Protein AF-0000000067489260 (afdb_homodimer)

Secondary structure (DSSP, 8-state):
-HHHHHHHHHHHHHHHHHHHHHHHHHHHHHHHHHHHHHHHHHHHHHHHHHHHHHHHHHHTTS-HHHHHHHHHHHHHHHHHHHHHHHHHHHHIIIIIHHHHHHHHHHHHHHHHHHHHHHHHHHHHHHHHHHHHHHHH-TT-HHHHHHHHHHHHHHHHHHHHHHHHHHHHHHHHHHHHHHHHHHHHHHHHHHHHHHHHHHHHHHHHHHHHHHT--HHHHHHHHHHHHHHHHTS---------------------------------/-HHHHHHHHHHHHHHHHHHHHHHHHHHHHHHHHHHHHHHHHHHHHHHHHHHHHHHHHHHTTS-HHHHHHHHHHHHHHHHHHHHHHHHHHHHIIIIIHHHHHHHHHHHHHHHHHHHHHHHHHHHHHHHHHHHHHHHH-TT-HHHHHHHHHHHHHHHHHHHHHHHHHHHHHHHHHHHHHHHHHHHHHHHHHHHHHHHHHHHHHHHHHHHHHHT--HHHHHHHHHHHHHHHHTS---------------------------------

pLDDT: mean 82.48, std 24.47, range [17.95, 98.94]

Radius of gyration: 49.36 Å; Cα contacts (8 Å, |Δi|>4): 410; chains: 2; bounding box: 46×144×212 Å

Organism: Equus caballus (NCBI:txid9796)

Foldseek 3Di:
DVVVVVVVLVVVLVVLVVVLVVLCVPLVVQLVVLLVVLVVLVVVLVVLLVVLVVLQVVLVVAFPLSSQLSNLLSVLSNVLSVLSVVLSVLSCVQANVLSVVSVVVSVVLVVLSVQLVVLVVQLVVLVVVLVVCCPPPVPCPVSNVVSVVSNVVSVVVNVVSSVVSVVVSVVVVVVVVVSVVRNVVSNVVSVVVSVVSVVVSVVSSVVSNVSRDPVVRVVVVVVVVVVVVPPPPPPPPPPPPPPPVPVPPDDDPDDPDDDDDDDD/DVVVVVVVLVVLLVVLVVVLVVLCVPLVVQLVVLLVVLVVLVVVLVVLLVVLVVLQVVLVVAFPLSSQLSNLLSVLSNVLSVLSVVLSVLSCVQANVLSVCSVVVSVVLVVLSVVLVVLVVQLVVLVVVLVVCCPPPVPCVVSNVVSVVSNVVSVVVNVVSSVVNVVVSVVVVVVVVVSVVRNVVSNVVSVVVSVVSVVVSVVSSVVSNVSRDPVVRVVVVVVVVVVVVPPPPPPPPPPPPPPPDPPPPDPPPPDPPDDDDDDD

Structure (mmCIF, N/CA/C/O backbone):
data_AF-0000000067489260-model_v1
#
loop_
_entity.id
_entity.type
_entity.pdbx_description
1 polymer 'CBY1 interacting BAR domain containing 1'
#
loop_
_atom_site.group_PDB
_atom_site.id
_atom_site.type_symbol
_atom_site.label_atom_id
_atom_site.label_alt_id
_atom_site.label_comp_id
_atom_site.label_asym_id
_atom_site.label_entity_id
_atom_site.label_seq_id
_atom_site.pdbx_PDB_ins_code
_atom_site.Cartn_x
_atom_site.Cartn_y
_atom_site.Cartn_z
_atom_site.occupancy
_atom_site.B_iso_or_equiv
_atom_site.auth_seq_id
_atom_site.auth_comp_id
_atom_site.auth_asym_id
_atom_site.auth_atom_id
_atom_site.pdbx_PDB_model_num
ATOM 1 N N . MET A 1 1 ? 4.75 50.812 35.312 1 53.34 1 MET A N 1
ATOM 2 C CA . MET A 1 1 ? 3.672 50.625 34.344 1 53.34 1 MET A CA 1
ATOM 3 C C . MET A 1 1 ? 4.234 50.281 32.969 1 53.34 1 MET A C 1
ATOM 5 O O . MET A 1 1 ? 3.809 49.281 32.375 1 53.34 1 MET A O 1
ATOM 9 N N . LEU A 1 2 ? 5.289 50.938 32.594 1 59.91 2 LEU A N 1
ATOM 10 C CA . LEU A 1 2 ? 5.887 50.719 31.281 1 59.91 2 LEU A CA 1
ATOM 11 C C . LEU A 1 2 ? 6.586 49.375 31.219 1 59.91 2 LEU A C 1
ATOM 13 O O . LEU A 1 2 ? 6.488 48.688 30.203 1 59.91 2 LEU A O 1
ATOM 17 N N . ARG A 1 3 ? 7.273 48.969 32.281 1 60.69 3 ARG A N 1
ATOM 18 C CA . ARG A 1 3 ? 7.996 47.719 32.312 1 60.69 3 ARG A CA 1
ATOM 19 C C . ARG A 1 3 ? 7.039 46.531 32.156 1 60.69 3 ARG A C 1
ATOM 21 O O . ARG A 1 3 ? 7.336 45.562 31.469 1 60.69 3 ARG A O 1
ATOM 28 N N . ARG A 1 4 ? 5.961 46.656 32.781 1 63.03 4 ARG A N 1
ATOM 29 C CA . ARG A 1 4 ? 4.965 45.562 32.75 1 63.03 4 ARG A CA 1
ATOM 30 C C . ARG A 1 4 ? 4.375 45.438 31.344 1 63.03 4 ARG A C 1
ATOM 32 O O . ARG A 1 4 ? 4.137 44.312 30.891 1 63.03 4 ARG A O 1
ATOM 39 N N . VAL A 1 5 ? 4.105 46.469 30.719 1 62.84 5 VAL A N 1
ATOM 40 C CA . VAL A 1 5 ? 3.566 46.469 29.359 1 62.84 5 VAL A CA 1
ATOM 41 C C . VAL A 1 5 ? 4.566 45.812 28.422 1 62.84 5 VAL A C 1
ATOM 43 O O . VAL A 1 5 ? 4.184 45 27.562 1 62.84 5 VAL A O 1
ATOM 46 N N . LEU A 1 6 ? 5.812 46.062 28.781 1 64.81 6 LEU A N 1
ATOM 47 C CA . LEU A 1 6 ? 6.867 45.531 27.922 1 64.81 6 LEU A CA 1
ATOM 48 C C . LEU A 1 6 ? 7.012 44.031 28.109 1 64.81 6 LEU A C 1
ATOM 50 O O . LEU A 1 6 ? 7.227 43.281 27.141 1 64.81 6 LEU A O 1
ATOM 54 N N . GLU A 1 7 ? 6.867 43.562 29.281 1 67.81 7 GLU A N 1
ATOM 55 C CA . GLU A 1 7 ? 6.973 42.156 29.609 1 67.81 7 GLU A CA 1
ATOM 56 C C . GLU A 1 7 ? 5.812 41.375 29 1 67.81 7 GLU A C 1
ATOM 58 O O . GLU A 1 7 ? 6 40.25 28.516 1 67.81 7 GLU A O 1
ATOM 63 N N . ASN A 1 8 ? 4.68 42 29.062 1 66.06 8 ASN A N 1
ATOM 64 C CA . ASN A 1 8 ? 3.498 41.344 28.516 1 66.06 8 ASN A CA 1
ATOM 65 C C . ASN A 1 8 ? 3.598 41.219 26.984 1 66.06 8 ASN A C 1
ATOM 67 O O . ASN A 1 8 ? 3.225 40.188 26.422 1 66.06 8 ASN A O 1
ATOM 71 N N . ARG A 1 9 ? 4.164 42.219 26.453 1 69.75 9 ARG A N 1
ATOM 72 C CA . ARG A 1 9 ? 4.324 42.188 25 1 69.75 9 ARG A CA 1
ATOM 73 C C . ARG A 1 9 ? 5.344 41.125 24.578 1 69.75 9 ARG A C 1
ATOM 75 O O . ARG A 1 9 ? 5.168 40.469 23.562 1 69.75 9 ARG A O 1
ATOM 82 N N . ASP A 1 10 ? 6.254 40.969 25.406 1 73.31 10 ASP A N 1
ATOM 83 C CA . ASP A 1 10 ? 7.277 39.969 25.109 1 73.31 10 ASP A CA 1
ATOM 84 C C . ASP A 1 10 ? 6.715 38.562 25.234 1 73.31 10 ASP A C 1
ATOM 86 O O . ASP A 1 10 ? 7.047 37.688 24.438 1 73.31 10 ASP A O 1
ATOM 90 N N . ALA A 1 11 ? 5.863 38.406 26.188 1 74.31 11 ALA A N 1
ATOM 91 C CA . ALA A 1 11 ? 5.246 37.125 26.391 1 74.31 11 ALA A CA 1
ATOM 92 C C . ALA A 1 11 ? 4.332 36.75 25.219 1 74.31 11 ALA A C 1
ATOM 94 O O . ALA A 1 11 ? 4.293 35.594 24.797 1 74.31 11 ALA A O 1
ATOM 95 N N . GLN A 1 12 ? 3.686 37.688 24.688 1 71.94 12 GLN A N 1
ATOM 96 C CA . GLN A 1 12 ? 2.793 37.469 23.547 1 71.94 12 GLN A CA 1
ATOM 97 C C . GLN A 1 12 ? 3.58 37.125 22.297 1 71.94 12 GLN A C 1
ATOM 99 O O . GLN A 1 12 ? 3.18 36.219 21.547 1 71.94 12 GLN A O 1
ATOM 104 N N . THR A 1 13 ? 4.621 37.781 22.156 1 76.19 13 THR A N 1
ATOM 105 C CA . THR A 1 13 ? 5.465 37.5 21 1 76.19 13 THR A CA 1
ATOM 106 C C . THR A 1 13 ? 6.07 36.094 21.094 1 76.19 13 THR A C 1
ATOM 108 O O . THR A 1 13 ? 6.18 35.375 20.094 1 76.19 13 THR A O 1
ATOM 111 N N . ARG A 1 14 ? 6.422 35.75 22.266 1 80.69 14 ARG A N 1
ATOM 112 C CA . ARG A 1 14 ? 6.996 34.406 22.453 1 80.69 14 ARG A CA 1
ATOM 113 C C . ARG A 1 14 ? 5.961 33.312 22.203 1 80.69 14 ARG A C 1
ATOM 115 O O . ARG A 1 14 ? 6.277 32.281 21.609 1 80.69 14 ARG A O 1
ATOM 122 N N . GLN A 1 15 ? 4.77 33.531 22.594 1 76.56 15 GLN A N 1
ATOM 123 C CA . GLN A 1 15 ? 3.695 32.594 22.391 1 76.56 15 GLN A CA 1
ATOM 124 C C . GLN A 1 15 ? 3.426 32.375 20.891 1 76.56 15 GLN A C 1
ATOM 126 O O . GLN A 1 15 ? 3.217 31.25 20.453 1 76.56 15 GLN A O 1
ATOM 131 N N . LEU A 1 16 ? 3.414 33.469 20.219 1 76.5 16 LEU A N 1
ATOM 132 C CA . LEU A 1 16 ? 3.211 33.375 18.766 1 76.5 16 LEU A CA 1
ATOM 133 C C . LEU A 1 16 ? 4.363 32.625 18.109 1 76.5 16 LEU A C 1
ATOM 135 O O . LEU A 1 16 ? 4.145 31.781 17.219 1 76.5 16 LEU A O 1
ATOM 139 N N . GLN A 1 17 ? 5.5 33.031 18.531 1 83.81 17 GLN A N 1
ATOM 140 C CA . GLN A 1 17 ? 6.68 32.406 17.969 1 83.81 17 GLN A CA 1
ATOM 141 C C . GLN A 1 17 ? 6.656 30.891 18.219 1 83.81 17 GLN A C 1
ATOM 143 O O . GLN A 1 17 ? 6.973 30.094 17.328 1 83.81 17 GLN A O 1
ATOM 148 N N . ASP A 1 18 ? 6.254 30.453 19.344 1 86.31 18 ASP A N 1
ATOM 149 C CA . ASP A 1 18 ? 6.184 29.031 19.703 1 86.31 18 ASP A CA 1
ATOM 150 C C . ASP A 1 18 ? 5.117 28.312 18.875 1 86.31 18 ASP A C 1
ATOM 152 O O . ASP A 1 18 ? 5.332 27.188 18.406 1 86.31 18 ASP A O 1
ATOM 156 N N . ALA A 1 19 ? 3.99 29 18.75 1 84.44 19 ALA A N 1
ATOM 157 C CA . ALA A 1 19 ? 2.9 28.406 17.984 1 84.44 19 ALA A CA 1
ATOM 158 C C . ALA A 1 19 ? 3.307 28.172 16.531 1 84.44 19 ALA A C 1
ATOM 160 O O . ALA A 1 19 ? 3.061 27.094 15.969 1 84.44 19 ALA A O 1
ATOM 161 N N . VAL A 1 20 ? 3.932 29.156 15.938 1 89.5 20 VAL A N 1
ATOM 162 C CA . VAL A 1 20 ? 4.348 29.094 14.539 1 89.5 20 VAL A CA 1
ATOM 163 C C . VAL A 1 20 ? 5.43 28.031 14.367 1 89.5 20 VAL A C 1
ATOM 165 O O . VAL A 1 20 ? 5.41 27.266 13.406 1 89.5 20 VAL A O 1
ATOM 168 N N . THR A 1 21 ? 6.34 27.969 15.266 1 92.69 21 THR A N 1
ATOM 169 C CA . THR A 1 21 ? 7.422 27 15.219 1 92.69 21 THR A CA 1
ATOM 170 C C . THR A 1 21 ? 6.879 25.578 15.375 1 92.69 21 THR A C 1
ATOM 172 O O . THR A 1 21 ? 7.336 24.656 14.695 1 92.69 21 THR A O 1
ATOM 175 N N . ASN A 1 22 ? 5.934 25.453 16.25 1 94.19 22 ASN A N 1
ATOM 176 C CA . ASN A 1 22 ? 5.297 24.156 16.469 1 94.19 22 ASN A CA 1
ATOM 177 C C . ASN A 1 22 ? 4.609 23.656 15.203 1 94.19 22 ASN A C 1
ATOM 179 O O . ASN A 1 22 ? 4.758 22.5 14.836 1 94.19 22 ASN A O 1
ATOM 183 N N . VAL A 1 23 ? 3.875 24.516 14.57 1 94.69 23 VAL A N 1
ATOM 184 C CA . VAL A 1 23 ? 3.168 24.141 13.352 1 94.69 23 VAL A CA 1
ATOM 185 C C . VAL A 1 23 ? 4.172 23.828 12.242 1 94.69 23 VAL A C 1
ATOM 187 O O . VAL A 1 23 ? 4.012 22.859 11.508 1 94.69 23 VAL A O 1
ATOM 190 N N . GLU A 1 24 ? 5.195 24.625 12.148 1 94.94 24 GLU A N 1
ATOM 191 C CA . GLU A 1 24 ? 6.227 24.406 11.141 1 94.94 24 GLU A CA 1
ATOM 192 C C . GLU A 1 24 ? 6.863 23.031 11.297 1 94.94 24 GLU A C 1
ATOM 194 O O . GLU A 1 24 ? 7.02 22.297 10.32 1 94.94 24 GLU A O 1
ATOM 199 N N . LYS A 1 25 ? 7.156 22.672 12.445 1 97.31 25 LYS A N 1
ATOM 200 C CA . LYS A 1 25 ? 7.824 21.406 12.727 1 97.31 25 LYS A CA 1
ATOM 201 C C . LYS A 1 25 ? 6.906 20.234 12.422 1 97.31 25 LYS A C 1
ATOM 203 O O . LYS A 1 25 ? 7.238 19.375 11.602 1 97.31 25 LYS A O 1
ATOM 208 N N . HIS A 1 26 ? 5.789 20.234 13.039 1 97.94 26 HIS A N 1
ATOM 209 C CA . HIS A 1 26 ? 4.949 19.031 12.992 1 97.94 26 HIS A CA 1
ATOM 210 C C . HIS A 1 26 ? 4.223 18.922 11.656 1 97.94 26 HIS A C 1
ATOM 212 O O . HIS A 1 26 ? 4.055 17.828 11.133 1 97.94 26 HIS A O 1
ATOM 218 N N . PHE A 1 27 ? 3.77 20.031 11.078 1 98.12 27 PHE A N 1
ATOM 219 C CA . PHE A 1 27 ? 3.135 19.953 9.773 1 98.12 27 PHE A CA 1
ATOM 220 C C . PHE A 1 27 ? 4.148 19.578 8.695 1 98.12 27 PHE A C 1
ATOM 222 O O . PHE A 1 27 ? 3.809 18.906 7.723 1 98.12 27 PHE A O 1
ATOM 229 N N . GLY A 1 28 ? 5.395 20.109 8.898 1 98.19 28 GLY A N 1
ATOM 230 C CA . GLY A 1 28 ? 6.449 19.656 8.008 1 98.19 28 GLY A CA 1
ATOM 231 C C . GLY A 1 28 ? 6.695 18.156 8.07 1 98.19 28 GLY A C 1
ATOM 232 O O . GLY A 1 28 ? 6.824 17.5 7.031 1 98.19 28 GLY A O 1
ATOM 233 N N . GLU A 1 29 ? 6.781 17.625 9.258 1 98.5 29 GLU A N 1
ATOM 234 C CA . GLU A 1 29 ? 6.992 16.203 9.438 1 98.5 29 GLU A CA 1
ATOM 235 C C . GLU A 1 29 ? 5.809 15.391 8.906 1 98.5 29 GLU A C 1
ATOM 237 O O . GLU A 1 29 ? 5.992 14.375 8.242 1 98.5 29 GLU A O 1
ATOM 242 N N . LEU A 1 30 ? 4.602 15.852 9.195 1 98.69 30 LEU A N 1
ATOM 243 C CA . LEU A 1 30 ? 3.406 15.18 8.695 1 98.69 30 LEU A CA 1
ATOM 244 C C . LEU A 1 30 ? 3.387 15.172 7.168 1 98.69 30 LEU A C 1
ATOM 246 O O . LEU A 1 30 ? 3.055 14.148 6.555 1 98.69 30 LEU A O 1
ATOM 250 N N . CYS A 1 31 ? 3.709 16.312 6.629 1 98.69 31 CYS A N 1
ATOM 251 C CA . CYS A 1 31 ? 3.756 16.406 5.176 1 98.69 31 CYS A CA 1
ATOM 252 C C . CYS A 1 31 ? 4.719 15.375 4.59 1 98.69 31 CYS A C 1
ATOM 254 O O . CYS A 1 31 ? 4.379 14.664 3.643 1 98.69 31 CYS A O 1
ATOM 256 N N . GLN A 1 32 ? 5.918 15.242 5.188 1 98.75 32 GLN A N 1
ATOM 257 C CA . GLN A 1 32 ? 6.934 14.312 4.703 1 98.75 32 GLN A CA 1
ATOM 258 C C . GLN A 1 32 ? 6.461 12.867 4.832 1 98.75 32 GLN A C 1
ATOM 260 O O . GLN A 1 32 ? 6.645 12.062 3.916 1 98.75 32 GLN A O 1
ATOM 265 N N . ILE A 1 33 ? 5.883 12.492 5.871 1 98.88 33 ILE A N 1
ATOM 266 C CA . ILE A 1 33 ? 5.465 11.117 6.109 1 98.88 33 ILE A CA 1
ATOM 267 C C . ILE A 1 33 ? 4.27 10.781 5.219 1 98.88 33 ILE A C 1
ATOM 269 O O . ILE A 1 33 ? 4.211 9.695 4.637 1 98.88 33 ILE A O 1
ATOM 273 N N . PHE A 1 34 ? 3.283 11.695 5.125 1 98.88 34 PHE A N 1
ATOM 274 C CA . PHE A 1 34 ? 2.164 11.461 4.219 1 98.88 34 PHE A CA 1
ATOM 275 C C . PHE A 1 34 ? 2.658 11.289 2.785 1 98.88 34 PHE A C 1
ATOM 277 O O . PHE A 1 34 ? 2.148 10.445 2.047 1 98.88 34 PHE A O 1
ATOM 284 N N . ALA A 1 35 ? 3.604 12.117 2.406 1 98.88 35 ALA A N 1
ATOM 285 C CA . ALA A 1 35 ? 4.168 11.969 1.067 1 98.88 35 ALA A CA 1
ATOM 286 C C . ALA A 1 35 ? 4.785 10.586 0.88 1 98.88 35 ALA A C 1
ATOM 288 O O . ALA A 1 35 ? 4.621 9.969 -0.172 1 98.88 35 ALA A O 1
ATOM 289 N N . ALA A 1 36 ? 5.508 10.141 1.849 1 98.88 36 ALA A N 1
ATOM 290 C CA . ALA A 1 36 ? 6.09 8.797 1.797 1 98.88 36 ALA A CA 1
ATOM 291 C C . ALA A 1 36 ? 5.004 7.73 1.742 1 98.88 36 ALA A C 1
ATOM 293 O O . ALA A 1 36 ? 5.125 6.75 1.006 1 98.88 36 ALA A O 1
ATOM 294 N N . TYR A 1 37 ? 3.949 7.879 2.535 1 98.88 37 TYR A N 1
ATOM 295 C CA . TYR A 1 37 ? 2.797 6.988 2.531 1 98.88 37 TYR A CA 1
ATOM 296 C C . TYR A 1 37 ? 2.182 6.898 1.139 1 98.88 37 TYR A C 1
ATOM 298 O O . TYR A 1 37 ? 1.875 5.805 0.658 1 98.88 37 TYR A O 1
ATOM 306 N N . VAL A 1 38 ? 2.045 8.016 0.516 1 98.88 38 VAL A N 1
ATOM 307 C CA . VAL A 1 38 ? 1.465 8.078 -0.822 1 98.88 38 VAL A CA 1
ATOM 308 C C . VAL A 1 38 ? 2.4 7.406 -1.825 1 98.88 38 VAL A C 1
ATOM 310 O O . VAL A 1 38 ? 1.948 6.676 -2.711 1 98.88 38 VAL A O 1
ATOM 313 N N . ARG A 1 39 ? 3.664 7.594 -1.712 1 98.81 39 ARG A N 1
ATOM 314 C CA . ARG A 1 39 ? 4.637 6.961 -2.598 1 98.81 39 ARG A CA 1
ATOM 315 C C . ARG A 1 39 ? 4.594 5.441 -2.463 1 98.81 39 ARG A C 1
ATOM 317 O O . ARG A 1 39 ? 4.684 4.723 -3.459 1 98.81 39 ARG A O 1
ATOM 324 N N . LYS A 1 40 ? 4.551 4.965 -1.224 1 98.88 40 LYS A N 1
ATOM 325 C CA . LYS A 1 40 ? 4.457 3.52 -1.019 1 98.88 40 LYS A CA 1
ATOM 326 C C . LYS A 1 40 ? 3.182 2.959 -1.641 1 98.88 40 LYS A C 1
ATOM 328 O O . LYS A 1 40 ? 3.182 1.848 -2.172 1 98.88 40 LYS A O 1
ATOM 333 N N . THR A 1 41 ? 2.068 3.684 -1.546 1 98.88 41 THR A N 1
ATOM 334 C CA . THR A 1 41 ? 0.817 3.275 -2.174 1 98.88 41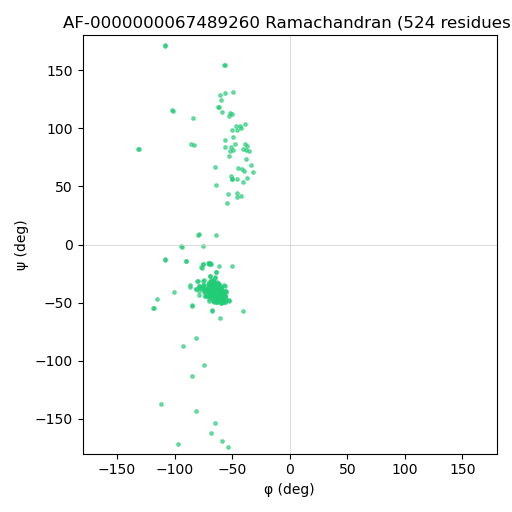 THR A CA 1
ATOM 335 C C . THR A 1 41 ? 0.977 3.184 -3.689 1 98.88 41 THR A C 1
ATOM 337 O O . THR A 1 41 ? 0.482 2.244 -4.316 1 98.88 41 THR A O 1
ATOM 340 N N . ALA A 1 42 ? 1.67 4.133 -4.25 1 98.88 42 ALA A N 1
ATOM 341 C CA . ALA A 1 42 ? 1.929 4.125 -5.688 1 98.88 42 ALA A CA 1
ATOM 342 C C . ALA A 1 42 ? 2.797 2.934 -6.078 1 98.88 42 ALA A C 1
ATOM 344 O O . ALA A 1 42 ? 2.57 2.307 -7.117 1 98.88 42 ALA A O 1
ATOM 345 N N . ARG A 1 43 ? 3.768 2.645 -5.285 1 98.81 43 ARG A N 1
ATOM 346 C CA . ARG A 1 43 ? 4.645 1.514 -5.57 1 98.81 43 ARG A CA 1
ATOM 347 C C . ARG A 1 43 ? 3.891 0.193 -5.461 1 98.81 43 ARG A C 1
ATOM 349 O O . ARG A 1 43 ? 4.176 -0.754 -6.195 1 98.81 43 ARG A O 1
ATOM 356 N N . LEU A 1 44 ? 3.002 0.119 -4.5 1 98.81 44 LEU A N 1
ATOM 357 C CA . LEU A 1 44 ? 2.131 -1.047 -4.391 1 98.81 44 LEU A CA 1
ATOM 358 C C . LEU A 1 44 ? 1.304 -1.229 -5.66 1 98.81 44 LEU A C 1
ATOM 360 O O . LEU A 1 44 ? 1.178 -2.344 -6.168 1 98.81 44 LEU A O 1
ATOM 364 N N . ARG A 1 45 ? 0.77 -0.135 -6.172 1 98.81 45 ARG A N 1
ATOM 365 C CA . ARG A 1 45 ? 0.04 -0.149 -7.434 1 98.81 45 ARG A CA 1
ATOM 366 C C . ARG A 1 45 ? 0.919 -0.666 -8.57 1 98.81 45 ARG A C 1
ATOM 368 O O . ARG A 1 45 ? 0.479 -1.481 -9.383 1 98.81 45 ARG A O 1
ATOM 375 N N . ASP A 1 46 ? 2.17 -0.263 -8.641 1 98.81 46 ASP A N 1
ATOM 376 C CA . ASP A 1 46 ? 3.1 -0.69 -9.688 1 98.81 46 ASP A CA 1
ATOM 377 C C . ASP A 1 46 ? 3.311 -2.201 -9.648 1 98.81 46 ASP A C 1
ATOM 379 O O . ASP A 1 46 ? 3.355 -2.855 -10.695 1 98.81 46 ASP A O 1
ATOM 383 N N . LYS A 1 47 ? 3.494 -2.756 -8.461 1 98.88 47 LYS A N 1
ATOM 384 C CA . LYS A 1 47 ? 3.67 -4.199 -8.336 1 98.88 47 LYS A CA 1
ATOM 385 C C . LYS A 1 47 ? 2.41 -4.945 -8.758 1 98.88 47 LYS A C 1
ATOM 387 O O . LYS A 1 47 ? 2.49 -6.027 -9.344 1 98.88 47 LYS A O 1
ATOM 392 N N . ALA A 1 48 ? 1.228 -4.414 -8.43 1 98.81 48 ALA A N 1
ATOM 393 C CA . ALA A 1 48 ? -0.035 -5.02 -8.844 1 98.81 48 ALA A CA 1
ATOM 394 C C . ALA A 1 48 ? -0.164 -5.023 -10.367 1 98.81 48 ALA A C 1
ATOM 396 O O . ALA A 1 48 ? -0.678 -5.98 -10.945 1 98.81 48 ALA A O 1
ATOM 397 N N . ASP A 1 49 ? 0.319 -4.008 -10.984 1 98.81 49 ASP A N 1
ATOM 398 C CA . ASP A 1 49 ? 0.299 -3.951 -12.445 1 98.81 49 ASP A CA 1
ATOM 399 C C . ASP A 1 49 ? 1.174 -5.047 -13.047 1 98.81 49 ASP A C 1
ATOM 401 O O . ASP A 1 49 ? 0.833 -5.621 -14.086 1 98.81 49 ASP A O 1
ATOM 405 N N . LEU A 1 50 ? 2.303 -5.285 -12.445 1 98.88 50 LEU A N 1
ATOM 406 C CA . LEU A 1 50 ? 3.16 -6.375 -12.906 1 98.88 50 LEU A CA 1
ATOM 407 C C . LEU A 1 50 ? 2.451 -7.715 -12.766 1 98.88 50 LEU A C 1
ATOM 409 O O . LEU A 1 50 ? 2.582 -8.586 -13.633 1 98.88 50 LEU A O 1
ATOM 413 N N . LEU A 1 51 ? 1.699 -7.898 -11.688 1 98.81 51 LEU A N 1
ATOM 414 C CA . LEU A 1 51 ? 0.917 -9.117 -11.5 1 98.81 51 LEU A CA 1
ATOM 415 C C . LEU A 1 51 ? -0.109 -9.281 -12.617 1 98.81 51 LEU A C 1
ATOM 417 O O . LEU A 1 51 ? -0.26 -10.367 -13.172 1 98.81 51 LEU A O 1
ATOM 421 N N . VAL A 1 52 ? -0.779 -8.164 -12.891 1 98.88 52 VAL A N 1
ATOM 422 C CA . VAL A 1 52 ? -1.784 -8.188 -13.945 1 98.88 52 VAL A CA 1
ATOM 423 C C . VAL A 1 52 ? -1.149 -8.664 -15.25 1 98.88 52 VAL A C 1
ATOM 425 O O . VAL A 1 52 ? -1.692 -9.539 -15.93 1 98.88 52 VAL A O 1
ATOM 428 N N . ASN A 1 53 ? -0.027 -8.141 -15.516 1 98.81 53 ASN A N 1
ATOM 429 C CA . ASN A 1 53 ? 0.664 -8.492 -16.75 1 98.81 53 ASN A CA 1
ATOM 430 C C . ASN A 1 53 ? 1.092 -9.961 -16.75 1 98.81 53 ASN A C 1
ATOM 432 O O . ASN A 1 53 ? 0.834 -10.688 -17.703 1 98.81 53 ASN A O 1
ATOM 436 N N . GLU A 1 54 ? 1.711 -10.391 -15.711 1 98.81 54 GLU A N 1
ATOM 437 C CA . GLU A 1 54 ? 2.195 -11.766 -15.641 1 98.81 54 GLU A CA 1
ATOM 438 C C . GLU A 1 54 ? 1.039 -12.766 -15.688 1 98.81 54 GLU A C 1
ATOM 440 O O . GLU A 1 54 ? 1.145 -13.812 -16.328 1 98.81 54 GLU A O 1
ATOM 445 N N . ILE A 1 55 ? -0.069 -12.492 -15.047 1 98.75 55 ILE A N 1
ATOM 446 C CA . ILE A 1 55 ? -1.238 -13.367 -15.055 1 98.75 55 ILE A CA 1
ATOM 447 C C . ILE A 1 55 ? -1.799 -13.469 -16.469 1 98.75 55 ILE A C 1
ATOM 449 O O . ILE A 1 55 ? -2.184 -14.555 -16.922 1 98.75 55 ILE A O 1
ATOM 453 N N . ASN A 1 56 ? -1.809 -12.32 -17.141 1 98.69 56 ASN A N 1
ATOM 454 C CA . ASN A 1 56 ? -2.289 -12.328 -18.531 1 98.69 56 ASN A CA 1
ATOM 455 C C . ASN A 1 56 ? -1.399 -13.188 -19.422 1 98.69 56 ASN A C 1
ATOM 457 O O . ASN A 1 56 ? -1.898 -13.953 -20.25 1 98.69 56 ASN A O 1
ATOM 461 N N . VAL A 1 57 ? -0.092 -13.055 -19.297 1 98.56 57 VAL A N 1
ATOM 462 C CA . VAL A 1 57 ? 0.846 -13.836 -20.094 1 98.56 57 VAL A CA 1
ATOM 463 C C . VAL A 1 57 ? 0.69 -15.32 -19.781 1 98.56 57 VAL A C 1
ATOM 465 O O . VAL A 1 57 ? 0.561 -16.141 -20.688 1 98.56 57 VAL A O 1
ATOM 468 N N . TYR A 1 58 ? 0.625 -15.703 -18.531 1 98.31 58 TYR A N 1
ATOM 469 C CA . TYR A 1 58 ? 0.457 -17.094 -18.109 1 98.31 58 TYR A CA 1
ATOM 470 C C . TYR A 1 58 ? -0.873 -17.656 -18.594 1 98.31 58 TYR A C 1
ATOM 472 O O . TYR A 1 58 ? -0.934 -18.781 -19.094 1 98.31 58 TYR A O 1
ATOM 480 N N . ALA A 1 59 ? -1.93 -16.859 -18.438 1 97.69 59 ALA A N 1
ATOM 481 C CA . ALA A 1 59 ? -3.266 -17.281 -18.844 1 97.69 59 ALA A CA 1
ATOM 482 C C . ALA A 1 59 ? -3.293 -17.672 -20.312 1 97.69 59 ALA A C 1
ATOM 484 O O . ALA A 1 59 ? -3.963 -18.641 -20.703 1 97.69 59 ALA A O 1
ATOM 485 N N . SER A 1 60 ? -2.545 -17.016 -21.156 1 97.25 60 SER A N 1
ATOM 486 C CA . SER A 1 60 ? -2.555 -17.234 -22.594 1 97.25 60 SER A CA 1
ATOM 487 C C . SER A 1 60 ? -1.935 -18.578 -22.953 1 97.25 60 SER A C 1
ATOM 489 O O . SER A 1 60 ? -2.105 -19.062 -24.062 1 97.25 60 SER A O 1
ATOM 491 N N . THR A 1 61 ? -1.194 -19.203 -22.016 1 94.88 61 THR A N 1
ATOM 492 C CA . THR A 1 61 ? -0.556 -20.484 -22.266 1 94.88 61 THR A CA 1
ATOM 493 C C . THR A 1 61 ? -1.439 -21.625 -21.797 1 94.88 61 THR A C 1
ATOM 495 O O . THR A 1 61 ? -1.103 -22.797 -21.984 1 94.88 61 THR A O 1
ATOM 498 N N . GLU A 1 62 ? -2.586 -21.375 -21.219 1 94.12 62 GLU A N 1
ATOM 499 C CA . GLU A 1 62 ? -3.387 -22.375 -20.531 1 94.12 62 GLU A CA 1
ATOM 500 C C . GLU A 1 62 ? -4.641 -22.719 -21.328 1 94.12 62 GLU A C 1
ATOM 502 O O . GLU A 1 62 ? -4.852 -22.188 -22.422 1 94.12 62 GLU A O 1
ATOM 507 N N . THR A 1 63 ? -5.371 -23.781 -20.875 1 90.38 63 THR A N 1
ATOM 508 C CA . THR A 1 63 ? -6.613 -24.219 -21.5 1 90.38 63 THR A CA 1
ATOM 509 C C . THR A 1 63 ? -7.629 -23.078 -21.547 1 90.38 63 THR A C 1
ATOM 511 O O . THR A 1 63 ? -7.547 -22.141 -20.75 1 90.38 63 THR A O 1
ATOM 514 N N . PRO A 1 64 ? -8.586 -23.031 -22.438 1 91.44 64 PRO A N 1
ATOM 515 C CA . PRO A 1 64 ? -9.523 -21.922 -22.641 1 91.44 64 PRO A CA 1
ATOM 516 C C . PRO A 1 64 ? -10.281 -21.547 -21.359 1 91.44 64 PRO A C 1
ATOM 518 O O . PRO A 1 64 ? -10.484 -20.359 -21.078 1 91.44 64 PRO A O 1
ATOM 521 N N . ASN A 1 65 ? -10.672 -22.547 -20.641 1 91 65 ASN A N 1
ATOM 522 C CA . ASN A 1 65 ? -11.438 -22.25 -19.438 1 91 65 ASN A CA 1
ATOM 523 C C . ASN A 1 65 ? -10.562 -21.594 -18.359 1 91 65 ASN A C 1
ATOM 525 O O . ASN A 1 65 ? -10.969 -20.609 -17.734 1 91 65 ASN A O 1
ATOM 529 N N . LEU A 1 66 ? -9.398 -22.156 -18.109 1 94.12 66 LEU A N 1
ATOM 530 C CA . LEU A 1 66 ? -8.461 -21.578 -17.156 1 94.12 66 LEU A CA 1
ATOM 531 C C . LEU A 1 66 ? -8.008 -20.203 -17.609 1 94.12 66 LEU A C 1
ATOM 533 O O . LEU A 1 66 ? -7.926 -19.266 -16.797 1 94.12 66 LEU A O 1
ATOM 537 N N . LYS A 1 67 ? -7.797 -20.078 -18.906 1 95.81 67 LYS A N 1
ATOM 538 C CA . LYS A 1 67 ? -7.43 -18.797 -19.5 1 95.81 67 LYS A CA 1
ATOM 539 C C . LYS A 1 67 ? -8.492 -17.734 -19.219 1 95.81 67 LYS A C 1
ATOM 541 O O . LYS A 1 67 ? -8.172 -16.625 -18.797 1 95.81 67 LYS A O 1
ATOM 546 N N . GLN A 1 68 ? -9.734 -18.109 -19.438 1 96 68 GLN A N 1
ATOM 547 C CA . GLN A 1 68 ? -10.82 -17.156 -19.266 1 96 68 GLN A CA 1
ATOM 548 C C . GLN A 1 68 ? -10.938 -16.734 -17.797 1 96 68 GLN A C 1
ATOM 550 O O . GLN A 1 68 ? -11.102 -15.547 -17.5 1 96 68 GLN A O 1
ATOM 555 N N . GLY A 1 69 ? -10.867 -17.672 -16.891 1 96.25 69 GLY A N 1
ATOM 556 C CA . GLY A 1 69 ? -10.93 -17.359 -15.477 1 96.25 69 GLY A CA 1
ATOM 557 C C . GLY A 1 69 ? -9.82 -16.422 -15.031 1 96.25 69 GLY A C 1
ATOM 558 O O . GLY A 1 69 ? -10.07 -15.438 -14.336 1 96.25 69 GLY A O 1
ATOM 559 N N . LEU A 1 70 ? -8.602 -16.688 -15.414 1 97.5 70 LEU A N 1
ATOM 560 C CA . LEU A 1 70 ? -7.438 -15.898 -15.016 1 97.5 70 LEU A CA 1
ATOM 561 C C . LEU A 1 70 ? -7.469 -14.516 -15.664 1 97.5 70 LEU A C 1
ATOM 563 O O . LEU A 1 70 ? -7.137 -13.516 -15.023 1 97.5 70 LEU A O 1
ATOM 567 N N . LYS A 1 71 ? -7.875 -14.453 -16.922 1 98.25 71 LYS A N 1
ATOM 568 C CA . LYS A 1 71 ? -7.949 -13.172 -17.609 1 98.25 71 LYS A CA 1
ATOM 569 C C . LYS A 1 71 ? -9.031 -12.281 -17.016 1 98.25 71 LYS A C 1
ATOM 571 O O . LYS A 1 71 ? -8.852 -11.07 -16.906 1 98.25 71 LYS A O 1
ATOM 576 N N . ASN A 1 72 ? -10.156 -12.883 -16.656 1 98.19 72 ASN A N 1
ATOM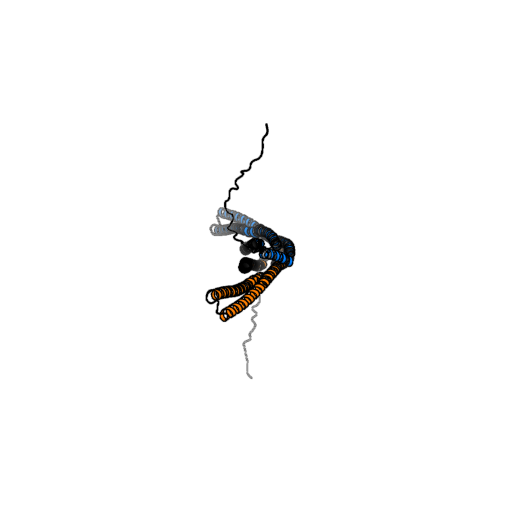 577 C CA . ASN A 1 72 ? -11.203 -12.117 -15.969 1 98.19 72 ASN A CA 1
ATOM 578 C C . ASN A 1 72 ? -10.719 -11.562 -14.641 1 98.19 72 ASN A C 1
ATOM 580 O O . ASN A 1 72 ? -11.016 -10.414 -14.297 1 98.19 72 ASN A O 1
ATOM 584 N N . PHE A 1 73 ? -10.031 -12.359 -13.891 1 98.31 73 PHE A N 1
ATOM 585 C CA . PHE A 1 73 ? -9.438 -11.867 -12.656 1 98.31 73 PHE A CA 1
ATOM 586 C C . PHE A 1 73 ? -8.484 -10.711 -12.93 1 98.31 73 PHE A C 1
ATOM 588 O O . PHE A 1 73 ? -8.523 -9.695 -12.242 1 98.31 73 PHE A O 1
ATOM 595 N N . ALA A 1 74 ? -7.59 -10.914 -13.898 1 98.5 74 ALA A N 1
ATOM 596 C CA . ALA A 1 74 ? -6.609 -9.883 -14.242 1 98.5 74 ALA A CA 1
ATOM 597 C C . ALA A 1 74 ? -7.301 -8.57 -14.617 1 98.5 74 ALA A C 1
ATOM 599 O O . ALA A 1 74 ? -6.844 -7.492 -14.242 1 98.5 74 ALA A O 1
ATOM 600 N N . ASP A 1 75 ? -8.383 -8.648 -15.336 1 98.56 75 ASP A N 1
ATOM 601 C CA . ASP A 1 75 ? -9.141 -7.465 -15.734 1 98.56 75 ASP A CA 1
ATOM 602 C C . ASP A 1 75 ? -9.695 -6.73 -14.516 1 98.56 75 ASP A C 1
ATOM 604 O O . ASP A 1 75 ? -9.617 -5.504 -14.438 1 98.56 75 ASP A O 1
ATOM 608 N N . GLU A 1 76 ? -10.305 -7.48 -13.648 1 98.75 76 GLU A N 1
ATOM 609 C CA . GLU A 1 76 ? -10.805 -6.875 -12.414 1 98.75 76 GLU A CA 1
ATOM 610 C C . GLU A 1 76 ? -9.664 -6.258 -11.602 1 98.75 76 GLU A C 1
ATOM 612 O O . GLU A 1 76 ? -9.797 -5.148 -11.086 1 98.75 76 GLU A O 1
ATOM 617 N N . PHE A 1 77 ? -8.609 -6.957 -11.531 1 98.62 77 PHE A N 1
ATOM 618 C CA . PHE A 1 77 ? -7.48 -6.492 -10.742 1 98.62 77 PHE A CA 1
ATOM 619 C C . PHE A 1 77 ? -6.867 -5.238 -11.352 1 98.62 77 PHE A C 1
ATOM 621 O O . PHE A 1 77 ? -6.398 -4.355 -10.633 1 98.62 77 PHE A O 1
ATOM 628 N N . ALA A 1 78 ? -6.844 -5.145 -12.633 1 98.81 78 ALA A N 1
ATOM 629 C CA . ALA A 1 78 ? -6.406 -3.932 -13.32 1 98.81 78 ALA A CA 1
ATOM 630 C C . ALA A 1 78 ? -7.328 -2.758 -13.008 1 98.81 78 ALA A C 1
ATOM 632 O O . ALA A 1 78 ? -6.863 -1.639 -12.781 1 98.81 78 ALA A O 1
ATOM 633 N N . LYS A 1 79 ? -8.609 -2.99 -13.016 1 98.81 79 LYS A N 1
ATOM 634 C CA . LYS A 1 79 ? -9.594 -1.975 -12.641 1 98.81 79 LYS A CA 1
ATOM 635 C C . LYS A 1 79 ? -9.336 -1.444 -11.234 1 98.81 79 LYS A C 1
ATOM 637 O O . LYS A 1 79 ? -9.43 -0.24 -10.992 1 98.81 79 LYS A O 1
ATOM 642 N N . LEU A 1 80 ? -9.055 -2.318 -10.383 1 98.81 80 LEU A N 1
ATOM 643 C CA . LEU A 1 80 ? -8.75 -1.932 -9.008 1 98.81 80 LEU A CA 1
ATOM 644 C C . LEU A 1 80 ? -7.547 -0.995 -8.953 1 98.81 80 LEU A C 1
ATOM 646 O O . LEU A 1 80 ? -7.523 -0.054 -8.156 1 98.81 80 LEU A O 1
ATOM 650 N N . GLN A 1 81 ? -6.543 -1.262 -9.789 1 98.81 81 GLN A N 1
ATOM 651 C CA . GLN A 1 81 ? -5.352 -0.419 -9.781 1 98.81 81 GLN A CA 1
ATOM 652 C C . GLN A 1 81 ? -5.656 0.97 -10.336 1 98.81 81 GLN A C 1
ATOM 654 O O . GLN A 1 81 ? -5.016 1.951 -9.953 1 98.81 81 GLN A O 1
ATOM 659 N N . ASP A 1 82 ? -6.617 1.085 -11.18 1 98.75 82 ASP A N 1
ATOM 660 C CA . ASP A 1 82 ? -7.082 2.402 -11.602 1 98.75 82 ASP A CA 1
ATOM 661 C C . ASP A 1 82 ? -7.641 3.193 -10.422 1 98.75 82 ASP A C 1
ATOM 663 O O . ASP A 1 82 ? -7.379 4.391 -10.289 1 98.75 82 ASP A O 1
ATOM 667 N N . TYR A 1 83 ? -8.43 2.557 -9.664 1 98.81 83 TYR A N 1
ATOM 668 C CA . TYR A 1 83 ? -8.953 3.209 -8.469 1 98.81 83 TYR A CA 1
ATOM 669 C C . TYR A 1 83 ? -7.824 3.58 -7.512 1 98.81 83 TYR A C 1
ATOM 671 O O . TYR A 1 83 ? -7.875 4.621 -6.855 1 98.81 83 TYR A O 1
ATOM 679 N N . ARG A 1 84 ? -6.848 2.688 -7.391 1 98.81 84 ARG A N 1
ATOM 680 C CA . ARG A 1 84 ? -5.711 2.988 -6.531 1 98.81 84 ARG A CA 1
ATOM 681 C C . ARG A 1 84 ? -4.93 4.191 -7.055 1 98.81 84 ARG A C 1
ATOM 683 O O . ARG A 1 84 ? -4.406 4.988 -6.273 1 98.81 84 ARG A O 1
ATOM 690 N N . GLN A 1 85 ? -4.828 4.316 -8.406 1 98.81 85 GLN A N 1
ATOM 691 C CA . GLN A 1 85 ? -4.203 5.5 -8.992 1 98.81 85 GLN A CA 1
ATOM 692 C C . GLN A 1 85 ? -4.961 6.77 -8.617 1 98.81 85 GLN A C 1
ATOM 694 O O . GLN A 1 85 ? -4.355 7.793 -8.305 1 98.81 85 GLN A O 1
ATOM 699 N N . ALA A 1 86 ? -6.246 6.738 -8.68 1 98.88 86 ALA A N 1
ATOM 700 C CA . ALA A 1 86 ? -7.07 7.871 -8.258 1 98.88 86 ALA A CA 1
ATOM 701 C C . ALA A 1 86 ? -6.859 8.188 -6.777 1 98.88 86 ALA A C 1
ATOM 703 O O . ALA A 1 86 ? -6.812 9.352 -6.387 1 98.88 86 ALA A O 1
ATOM 704 N N . GLU A 1 87 ? -6.75 7.133 -5.973 1 98.81 87 GLU A N 1
ATOM 705 C CA . GLU A 1 87 ? -6.445 7.301 -4.555 1 98.81 87 GLU A CA 1
ATOM 706 C C . GLU A 1 87 ? -5.148 8.086 -4.359 1 98.81 87 GLU A C 1
ATOM 708 O O . GLU A 1 87 ? -5.105 9.039 -3.584 1 98.81 87 GLU A O 1
ATOM 713 N N . VAL A 1 88 ? -4.098 7.684 -5.062 1 98.94 88 VAL A N 1
ATOM 714 C CA . VAL A 1 88 ? -2.781 8.305 -4.965 1 98.94 88 VAL A CA 1
ATOM 715 C C . VAL A 1 88 ? -2.879 9.781 -5.355 1 98.94 88 VAL A C 1
ATOM 717 O O . VAL A 1 88 ? -2.375 10.648 -4.641 1 98.94 88 VAL A O 1
ATOM 720 N N . GLU A 1 89 ? -3.555 10.094 -6.367 1 98.94 89 GLU A N 1
ATOM 721 C CA . GLU A 1 89 ? -3.678 11.453 -6.867 1 98.94 89 GLU A CA 1
ATOM 722 C C . GLU A 1 89 ? -4.465 12.328 -5.895 1 98.94 89 GLU A C 1
ATOM 724 O O . GLU A 1 89 ? -4.109 13.484 -5.66 1 98.94 89 GLU A O 1
ATOM 729 N N . ARG A 1 90 ? -5.504 11.805 -5.367 1 98.94 90 ARG A N 1
ATOM 730 C CA . ARG A 1 90 ? -6.328 12.57 -4.434 1 98.94 90 ARG A CA 1
ATOM 731 C C . ARG A 1 90 ? -5.594 12.797 -3.117 1 98.94 90 ARG A C 1
ATOM 733 O O . ARG A 1 90 ? -5.707 13.867 -2.518 1 98.94 90 ARG A O 1
ATOM 740 N N . LEU A 1 91 ? -4.902 11.766 -2.658 1 98.94 91 LEU A N 1
ATOM 741 C CA . LEU A 1 91 ? -4.105 11.938 -1.447 1 98.94 91 LEU A CA 1
ATOM 742 C C . LEU A 1 91 ? -3.064 13.039 -1.631 1 98.94 91 LEU A C 1
ATOM 744 O O . LEU A 1 91 ? -2.85 13.852 -0.73 1 98.94 91 LEU A O 1
ATOM 748 N N . GLU A 1 92 ? -2.441 13.055 -2.787 1 98.88 92 GLU A N 1
ATOM 749 C CA . GLU A 1 92 ? -1.467 14.102 -3.084 1 98.88 92 GLU A CA 1
ATOM 750 C C . GLU A 1 92 ? -2.119 15.484 -3.08 1 98.88 92 GLU A C 1
ATOM 752 O O . GLU A 1 92 ? -1.604 16.422 -2.465 1 98.88 92 GLU A O 1
ATOM 757 N N . ALA A 1 93 ? -3.248 15.633 -3.656 1 98.88 93 ALA A N 1
ATOM 758 C CA . ALA A 1 93 ? -3.9 16.922 -3.881 1 98.88 93 ALA A CA 1
ATOM 759 C C . ALA A 1 93 ? -4.57 17.422 -2.605 1 98.88 93 ALA A C 1
ATOM 761 O O . ALA A 1 93 ? -4.566 18.625 -2.328 1 98.88 93 ALA A O 1
ATOM 762 N N . LYS A 1 94 ? -5.113 16.5 -1.823 1 98.88 94 LYS A N 1
ATOM 763 C CA . LYS A 1 94 ? -6.008 16.938 -0.754 1 98.88 94 LYS A CA 1
ATOM 764 C C . LYS A 1 94 ? -5.352 16.766 0.614 1 98.88 94 LYS A C 1
ATOM 766 O O . LYS A 1 94 ? -5.832 17.312 1.609 1 98.88 94 LYS A O 1
ATOM 771 N N . VAL A 1 95 ? -4.273 16.062 0.652 1 98.88 95 VAL A N 1
ATOM 772 C CA . VAL A 1 95 ? -3.629 15.828 1.941 1 98.88 95 VAL A CA 1
ATOM 773 C C . VAL A 1 95 ? -2.219 16.422 1.928 1 98.88 95 VAL A C 1
ATOM 775 O O . VAL A 1 95 ? -1.913 17.328 2.699 1 98.88 95 VAL A O 1
ATOM 778 N N . VAL A 1 96 ? -1.394 16.047 0.963 1 98.88 96 VAL A N 1
ATOM 779 C CA . VAL A 1 96 ? 0.014 16.422 0.948 1 98.88 96 VAL A CA 1
ATOM 780 C C . VAL A 1 96 ? 0.143 17.906 0.573 1 98.88 96 VAL A C 1
ATOM 782 O O . VAL A 1 96 ? 0.853 18.656 1.24 1 98.88 96 VAL A O 1
ATOM 785 N N . GLU A 1 97 ? -0.567 18.344 -0.394 1 98.81 97 GLU A N 1
ATOM 786 C CA . GLU A 1 97 ? -0.427 19.703 -0.889 1 98.81 97 GLU A CA 1
ATOM 787 C C . GLU A 1 97 ? -0.872 20.719 0.159 1 98.81 97 GLU A C 1
ATOM 789 O O . GLU A 1 97 ? -0.189 21.719 0.393 1 98.81 97 GLU A O 1
ATOM 794 N N . PRO A 1 98 ? -2.016 20.516 0.804 1 98.69 98 PRO A N 1
ATOM 795 C CA . PRO A 1 98 ? -2.402 21.469 1.853 1 98.69 98 PRO A CA 1
ATOM 796 C C . PRO A 1 98 ? -1.382 21.547 2.986 1 98.69 98 PRO A C 1
ATOM 798 O O . PRO A 1 98 ? -1.127 22.625 3.523 1 98.69 98 PRO A O 1
ATOM 801 N N . LEU A 1 99 ? -0.799 20.453 3.34 1 98.56 99 LEU A N 1
ATOM 802 C CA . LEU A 1 99 ? 0.237 20.453 4.367 1 98.56 99 LEU A CA 1
ATOM 803 C C . LEU A 1 99 ? 1.479 21.203 3.881 1 98.56 99 LEU A C 1
ATOM 805 O O . LEU A 1 99 ? 2.096 21.953 4.637 1 98.56 99 LEU A O 1
ATOM 809 N N . LYS A 1 100 ? 1.819 21.016 2.639 1 98.06 100 LYS A N 1
ATOM 810 C CA . LYS A 1 100 ? 2.967 21.688 2.031 1 98.06 100 LYS A CA 1
ATOM 811 C C . LYS A 1 100 ? 2.779 23.203 2.023 1 98.06 100 LYS A C 1
ATOM 813 O O . LYS A 1 100 ? 3.742 23.953 2.195 1 98.06 100 LYS A O 1
ATOM 818 N N . ALA A 1 101 ? 1.582 23.641 1.868 1 97.62 101 ALA A N 1
ATOM 819 C CA . ALA A 1 101 ? 1.26 25.062 1.801 1 97.62 101 ALA A CA 1
ATOM 820 C C . ALA A 1 101 ? 1.589 25.766 3.117 1 97.62 101 ALA A C 1
ATOM 822 O O . ALA A 1 101 ? 1.792 26.969 3.146 1 97.62 101 ALA A O 1
ATOM 823 N N . TYR A 1 102 ? 1.64 25.031 4.211 1 97.06 102 TYR A N 1
ATOM 824 C CA . TYR A 1 102 ? 1.925 25.625 5.512 1 97.06 102 TYR A CA 1
ATOM 825 C C . TYR A 1 102 ? 3.369 26.109 5.586 1 97.06 102 TYR A C 1
ATOM 827 O O . TYR A 1 102 ? 3.711 26.938 6.434 1 97.06 102 TYR A O 1
ATOM 835 N N . GLY A 1 103 ? 4.227 25.609 4.641 1 95.25 103 GLY A N 1
ATOM 836 C CA . GLY A 1 103 ? 5.559 26.188 4.547 1 95.25 103 GLY A CA 1
ATOM 837 C C . GLY A 1 103 ? 5.543 27.672 4.25 1 95.25 103 GLY A C 1
ATOM 838 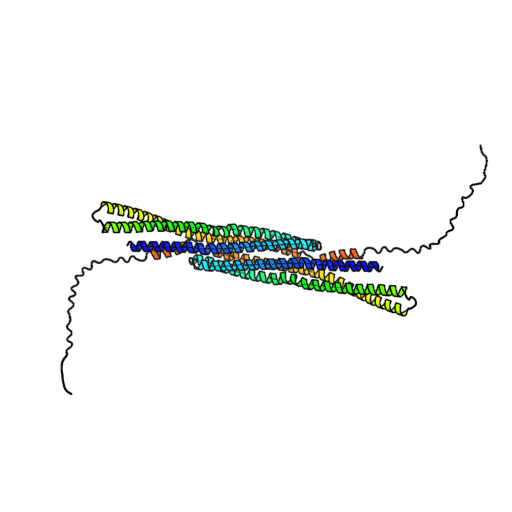O O . GLY A 1 103 ? 6.211 28.453 4.934 1 95.25 103 GLY A O 1
ATOM 839 N N . THR A 1 104 ? 4.746 28.047 3.355 1 96.12 104 THR A N 1
ATOM 840 C CA . THR A 1 104 ? 4.625 29.453 2.973 1 96.12 104 THR A CA 1
ATOM 841 C C . THR A 1 104 ? 3.857 30.234 4.031 1 96.12 104 THR A C 1
ATOM 843 O O . THR A 1 104 ? 4.211 31.375 4.344 1 96.12 104 THR A O 1
ATOM 846 N N . ILE A 1 105 ? 2.809 29.656 4.613 1 94.56 105 ILE A N 1
ATOM 847 C CA . ILE A 1 105 ? 1.975 30.297 5.617 1 94.56 105 ILE A CA 1
ATOM 848 C C . ILE A 1 105 ? 2.818 30.641 6.844 1 94.56 105 ILE A C 1
ATOM 850 O O . ILE A 1 105 ? 2.75 31.766 7.355 1 94.56 105 ILE A O 1
ATOM 854 N N . VAL A 1 106 ? 3.633 29.719 7.258 1 93.62 106 VAL A N 1
ATOM 855 C CA . VAL A 1 106 ? 4.473 29.922 8.438 1 93.62 106 VAL A CA 1
ATOM 856 C C . VAL A 1 106 ? 5.5 31.016 8.164 1 93.62 106 VAL A C 1
ATOM 858 O O . VAL A 1 106 ? 5.785 31.844 9.031 1 93.62 106 VAL A O 1
ATOM 861 N N . LYS A 1 107 ? 6.035 31.062 6.973 1 93.62 107 LYS A N 1
ATOM 862 C CA . LYS A 1 107 ? 6.988 32.094 6.602 1 93.62 107 LYS A CA 1
ATOM 863 C C . LYS A 1 107 ? 6.344 33.5 6.66 1 93.62 107 LYS A C 1
ATOM 865 O O . LYS A 1 107 ? 6.953 34.438 7.152 1 93.62 107 LYS A O 1
ATOM 870 N N . MET A 1 108 ? 5.191 33.625 6.227 1 93.06 108 MET A N 1
ATOM 871 C CA . MET A 1 108 ? 4.465 34.875 6.254 1 93.06 108 MET A CA 1
ATOM 872 C C . MET A 1 108 ? 4.199 35.312 7.688 1 93.06 108 MET A C 1
ATOM 874 O O . MET A 1 108 ? 4.305 36.5 8.008 1 93.06 108 MET A O 1
ATOM 878 N N . LYS A 1 109 ? 3.863 34.344 8.555 1 91.75 109 LYS A N 1
ATOM 879 C CA . LYS A 1 109 ? 3.605 34.688 9.953 1 91.75 109 LYS A CA 1
ATOM 880 C C . LYS A 1 109 ? 4.887 35.094 10.672 1 91.75 109 LYS A C 1
ATOM 882 O O . LYS A 1 109 ? 4.863 35.969 11.539 1 91.75 109 LYS A O 1
ATOM 887 N N . ARG A 1 110 ? 5.977 34.531 10.297 1 90.31 110 ARG A N 1
ATOM 888 C CA . ARG A 1 110 ? 7.266 34.938 10.852 1 90.31 110 ARG A CA 1
ATOM 889 C C . ARG A 1 110 ? 7.625 36.344 10.438 1 90.31 110 ARG A C 1
ATOM 891 O O . ARG A 1 110 ? 8.195 37.125 11.227 1 90.31 110 ARG A O 1
ATOM 898 N N . ASP A 1 111 ? 7.262 36.688 9.234 1 91.81 111 ASP A N 1
ATOM 899 C CA . ASP A 1 111 ? 7.504 38.062 8.766 1 91.81 111 ASP A CA 1
ATOM 900 C C . ASP A 1 111 ? 6.656 39.062 9.547 1 91.81 111 ASP A C 1
ATOM 902 O O . ASP A 1 111 ? 7.125 40.156 9.859 1 91.81 111 ASP A O 1
ATOM 906 N N . ASP A 1 112 ? 5.422 38.688 9.844 1 89.44 112 ASP A N 1
ATOM 907 C CA . ASP A 1 112 ? 4.566 39.531 10.664 1 89.44 112 ASP A CA 1
ATOM 908 C C . ASP A 1 112 ? 5.156 39.719 12.062 1 89.44 112 ASP A C 1
ATOM 910 O O . ASP A 1 112 ? 5.09 40.812 12.625 1 89.44 112 ASP A O 1
ATOM 914 N N . LEU A 1 113 ? 5.66 38.656 12.586 1 88.69 113 LEU A N 1
ATOM 915 C CA . LEU A 1 113 ? 6.301 38.719 13.898 1 88.69 113 LEU A CA 1
ATOM 916 C C . LEU A 1 113 ? 7.5 39.656 13.867 1 88.69 113 LEU A C 1
ATOM 918 O O . LEU A 1 113 ? 7.68 40.469 14.781 1 88.69 113 LEU A O 1
ATOM 922 N N . LYS A 1 114 ? 8.266 39.594 12.812 1 89.88 114 LYS A N 1
ATOM 923 C CA . LYS A 1 114 ? 9.438 40.438 12.664 1 89.88 114 LYS A CA 1
ATOM 924 C C . LYS A 1 114 ? 9.039 41.906 12.562 1 89.88 114 LYS A C 1
ATOM 926 O O . LYS A 1 114 ? 9.703 42.781 13.125 1 89.88 114 LYS A O 1
ATOM 931 N N . ALA A 1 115 ? 8 42.188 11.82 1 90.94 115 ALA A N 1
ATOM 932 C CA . ALA A 1 115 ? 7.516 43.562 11.664 1 90.94 115 ALA A CA 1
ATOM 933 C C . ALA A 1 115 ? 7.074 44.125 13.008 1 90.94 115 ALA A C 1
ATOM 935 O O . ALA A 1 115 ? 7.328 45.312 13.297 1 90.94 115 ALA A O 1
ATOM 936 N N . THR A 1 116 ? 6.406 43.281 13.797 1 89.44 116 THR A N 1
ATOM 937 C CA . THR A 1 116 ? 5.957 43.719 15.117 1 89.44 116 THR A CA 1
ATOM 938 C C . THR A 1 116 ? 7.145 43.969 16.031 1 89.44 116 THR A C 1
ATOM 940 O O . THR A 1 116 ? 7.164 44.969 16.766 1 89.44 116 THR A O 1
ATOM 943 N N . LEU A 1 117 ? 8.148 43.125 15.953 1 88.69 117 LEU A N 1
ATOM 944 C CA . LEU A 1 117 ? 9.344 43.281 16.781 1 88.69 117 LEU A CA 1
ATOM 945 C C . LEU A 1 117 ? 10.102 44.562 16.406 1 88.69 117 LEU A C 1
ATOM 947 O O . LEU A 1 117 ? 10.625 45.25 17.266 1 88.69 117 LEU A O 1
ATOM 951 N N . THR A 1 118 ? 10.109 44.844 15.133 1 93.56 118 THR A N 1
ATOM 952 C CA . THR A 1 118 ? 10.773 46.031 14.648 1 93.56 118 THR A CA 1
ATOM 953 C C . THR A 1 118 ? 10.07 47.281 15.172 1 93.56 118 THR A C 1
ATOM 955 O O . THR A 1 118 ? 10.727 48.25 15.594 1 93.56 118 THR A O 1
ATOM 958 N N . ALA A 1 119 ? 8.758 47.25 15.148 1 92.69 119 ALA A N 1
ATOM 959 C CA . ALA A 1 119 ? 7.984 48.375 15.648 1 92.69 119 ALA A CA 1
ATOM 960 C C . ALA A 1 119 ? 8.188 48.562 17.141 1 92.69 119 ALA A C 1
ATOM 962 O O . ALA A 1 119 ? 8.297 49.688 17.641 1 92.69 119 ALA A O 1
ATOM 963 N N . ARG A 1 120 ? 8.289 47.531 17.891 1 88.56 120 ARG A N 1
ATOM 964 C CA . ARG A 1 120 ? 8.516 47.562 19.328 1 88.56 120 ARG A CA 1
ATOM 965 C C . ARG A 1 120 ? 9.914 48.094 19.641 1 88.56 120 ARG A C 1
ATOM 967 O O . ARG A 1 120 ? 10.094 48.844 20.609 1 88.56 120 ARG A O 1
ATOM 974 N N . ASN A 1 121 ? 10.852 47.688 18.875 1 91.31 121 ASN A N 1
ATOM 975 C CA . ASN A 1 121 ? 12.219 48.156 19.047 1 91.31 121 ASN A CA 1
ATOM 976 C C . ASN A 1 121 ? 12.328 49.656 18.797 1 91.31 121 ASN A C 1
ATOM 978 O O . ASN A 1 121 ? 13.055 50.375 19.484 1 91.31 121 ASN A O 1
ATOM 982 N N . ARG A 1 122 ? 11.617 50.062 17.781 1 94.38 122 ARG A N 1
ATOM 983 C CA . ARG A 1 122 ? 11.586 51.5 17.5 1 94.38 122 ARG A CA 1
ATOM 984 C C . ARG A 1 122 ? 10.992 52.281 18.672 1 94.38 122 ARG A C 1
ATOM 986 O O . ARG A 1 122 ? 11.484 53.344 19.031 1 94.38 122 ARG A O 1
ATOM 993 N N . GLU A 1 123 ? 9.938 51.719 19.234 1 92.62 123 GLU A N 1
ATOM 994 C CA . GLU A 1 123 ? 9.312 52.312 20.406 1 92.62 123 GLU A CA 1
ATOM 995 C C . GLU A 1 123 ? 10.289 52.406 21.562 1 92.62 123 GLU A C 1
ATOM 997 O O . GLU A 1 123 ? 10.391 53.438 22.234 1 92.62 123 GLU A O 1
ATOM 1002 N N . ALA A 1 124 ? 11.047 51.344 21.781 1 89.81 124 ALA A N 1
ATOM 1003 C CA . ALA A 1 124 ? 12.023 51.281 22.859 1 89.81 124 ALA A CA 1
ATOM 1004 C C . ALA A 1 124 ? 13.141 52.312 22.641 1 89.81 124 ALA A C 1
ATOM 1006 O O . ALA A 1 124 ? 13.602 52.938 23.594 1 89.81 124 ALA A O 1
ATOM 1007 N N . LYS A 1 125 ? 13.531 52.5 21.422 1 93.69 125 LYS A N 1
ATOM 1008 C CA . LYS A 1 125 ? 14.578 53.469 21.078 1 93.69 125 LYS A CA 1
ATOM 1009 C C . LYS A 1 125 ? 14.117 54.875 21.312 1 93.69 125 LYS A C 1
ATOM 1011 O O . LYS A 1 125 ? 14.875 55.719 21.828 1 93.69 125 LYS A O 1
ATOM 1016 N N . GLN A 1 126 ? 12.898 55.188 20.953 1 94.38 126 GLN A N 1
ATOM 1017 C CA . GLN A 1 126 ? 12.352 56.531 21.125 1 94.38 126 GLN A CA 1
ATOM 1018 C C . GLN A 1 126 ? 12.148 56.844 22.594 1 94.38 126 GLN A C 1
ATOM 1020 O O . GLN A 1 126 ? 12.297 58 23 1 94.38 126 GLN A O 1
ATOM 1025 N N . LEU A 1 127 ? 11.773 55.781 23.391 1 91.44 127 LEU A N 1
ATOM 1026 C CA . LEU A 1 127 ? 11.641 55.938 24.828 1 91.44 127 LEU A CA 1
ATOM 1027 C C . LEU A 1 127 ? 12.984 56.281 25.469 1 91.44 127 LEU A C 1
ATOM 1029 O O . LEU A 1 127 ? 13.07 57.188 26.297 1 91.44 127 LEU A O 1
ATOM 1033 N N . THR A 1 128 ? 14.047 55.594 25.062 1 92 128 THR A N 1
ATOM 1034 C CA . THR A 1 128 ? 15.391 55.875 25.562 1 92 128 THR A CA 1
ATOM 1035 C C . THR A 1 128 ? 15.852 57.25 25.172 1 92 128 THR A C 1
ATOM 1037 O O . THR A 1 128 ? 16.484 57.969 25.953 1 92 128 THR A O 1
ATOM 1040 N N . GLN A 1 129 ? 15.516 57.719 23.969 1 92.12 129 GLN A N 1
ATOM 1041 C CA . GLN A 1 129 ? 15.883 59.031 23.469 1 92.12 129 GLN A CA 1
ATOM 1042 C C . GLN A 1 129 ? 15.188 60.156 24.266 1 92.12 129 GLN A C 1
ATOM 1044 O O . GLN A 1 129 ? 15.789 61.188 24.547 1 92.12 129 GLN A O 1
ATOM 1049 N N . LEU A 1 130 ? 13.945 59.906 24.625 1 91.62 130 LEU A N 1
ATOM 1050 C CA . LEU A 1 130 ? 13.203 60.875 25.422 1 91.62 130 LEU A CA 1
ATOM 1051 C C . LEU A 1 130 ? 13.812 61.031 26.812 1 91.62 130 LEU A C 1
ATOM 1053 O O . LEU A 1 130 ? 13.953 62.156 27.312 1 91.62 130 LEU A O 1
ATOM 1057 N N . GLU A 1 131 ? 14.242 59.844 27.359 1 89.75 131 GLU A N 1
ATOM 1058 C CA . GLU A 1 131 ? 14.859 59.844 28.688 1 89.75 131 GLU A CA 1
ATOM 1059 C C . GLU A 1 131 ? 16.203 60.562 28.656 1 89.75 131 GLU A C 1
ATOM 1061 O O . GLU A 1 131 ? 16.531 61.312 29.594 1 89.75 131 GLU A O 1
ATOM 1066 N N . ARG A 1 132 ? 16.906 60.406 27.609 1 90.31 132 ARG A N 1
ATOM 1067 C CA . ARG A 1 132 ? 18.203 61.062 27.469 1 90.31 132 ARG A CA 1
ATOM 1068 C C . ARG A 1 132 ? 18.031 62.562 27.312 1 90.31 132 ARG A C 1
ATOM 1070 O O . ARG A 1 132 ? 18.828 63.344 27.859 1 90.31 132 ARG A O 1
ATOM 1077 N N . THR A 1 133 ? 17.031 63.031 26.594 1 89.38 133 THR A N 1
ATOM 1078 C CA . THR A 1 133 ? 16.766 64.438 26.375 1 89.38 133 THR A CA 1
ATOM 1079 C C . THR A 1 133 ? 16.344 65.125 27.672 1 89.38 133 THR A C 1
ATOM 1081 O O . THR A 1 133 ? 16.688 66.25 27.906 1 89.38 133 THR A O 1
ATOM 1084 N N . ARG A 1 134 ? 15.617 64.375 28.484 1 86.88 134 ARG A N 1
ATOM 1085 C CA . ARG A 1 134 ? 15.164 64.875 29.766 1 86.88 134 ARG A CA 1
ATOM 1086 C C . ARG A 1 134 ? 16.344 65.125 30.719 1 86.88 134 ARG A C 1
ATOM 1088 O O . ARG A 1 134 ? 16.344 66.062 31.5 1 86.88 134 ARG A O 1
ATOM 1095 N N . GLN A 1 135 ? 17.391 64.312 30.594 1 88.81 135 GLN A N 1
ATOM 1096 C CA . GLN A 1 135 ? 18.531 64.375 31.484 1 88.81 135 GLN A CA 1
ATOM 1097 C C . GLN A 1 135 ? 19.562 65.375 31.031 1 88.81 135 GLN A C 1
ATOM 1099 O O . GLN A 1 135 ? 20.156 66.062 31.859 1 88.81 135 GLN A O 1
ATOM 1104 N N . ARG A 1 136 ? 19.781 65.562 29.797 1 85.81 136 ARG A N 1
ATOM 1105 C CA . ARG A 1 136 ? 20.859 66.375 29.266 1 85.81 136 ARG A CA 1
ATOM 1106 C C . ARG A 1 136 ? 20.438 67.875 29.203 1 85.81 136 ARG A C 1
ATOM 1108 O O . ARG A 1 136 ? 21.234 68.75 29.547 1 85.81 136 ARG A O 1
ATOM 1115 N N . ASN A 1 137 ? 19.281 68.125 28.562 1 80.19 137 ASN A N 1
ATOM 1116 C CA . ASN A 1 137 ? 18.906 69.5 28.375 1 80.19 137 ASN A CA 1
ATOM 1117 C C . ASN A 1 137 ? 17.453 69.75 28.812 1 80.19 137 ASN A C 1
ATOM 1119 O O . ASN A 1 137 ? 16.578 69.938 27.953 1 80.19 137 ASN A O 1
ATOM 1123 N N . PRO A 1 138 ? 17.281 69.938 30.094 1 76.25 138 PRO A N 1
ATOM 1124 C CA . PRO A 1 138 ? 15.906 70.062 30.594 1 76.25 138 PRO A CA 1
ATOM 1125 C C . PRO A 1 138 ? 15.242 71.375 30.156 1 76.25 138 PRO A C 1
ATOM 1127 O O . PRO A 1 138 ? 14.016 71.438 30.094 1 76.25 138 PRO A O 1
ATOM 1130 N N . SER A 1 139 ? 16.141 72.312 29.719 1 81.19 139 SER A N 1
ATOM 1131 C CA . SER A 1 139 ? 15.57 73.625 29.391 1 81.19 139 SER A CA 1
ATOM 1132 C C . SER A 1 139 ? 15.148 73.688 27.938 1 81.19 139 SER A C 1
ATOM 1134 O O . SER A 1 139 ? 14.398 74.562 27.531 1 81.19 139 SER A O 1
ATOM 1136 N N . ASP A 1 140 ? 15.594 72.75 27.203 1 84.38 140 ASP A N 1
ATOM 1137 C CA . ASP A 1 140 ? 15.25 72.75 25.781 1 84.38 140 ASP A CA 1
ATOM 1138 C C . ASP A 1 140 ? 13.883 72.062 25.547 1 84.38 140 ASP A C 1
ATOM 1140 O O . ASP A 1 140 ? 13.789 70.875 25.203 1 84.38 140 ASP A O 1
ATOM 1144 N N . ARG A 1 141 ? 12.867 72.875 25.672 1 86.38 141 ARG A N 1
ATOM 1145 C CA . ARG A 1 141 ? 11.484 72.438 25.609 1 86.38 141 ARG A CA 1
ATOM 1146 C C . ARG A 1 141 ? 11.133 71.938 24.219 1 86.38 141 ARG A C 1
ATOM 1148 O O . ARG A 1 141 ? 10.32 71 24.047 1 86.38 141 ARG A O 1
ATOM 1155 N N . HIS A 1 142 ? 11.773 72.562 23.266 1 88.75 142 HIS A N 1
ATOM 1156 C CA . HIS A 1 142 ? 11.453 72.188 21.891 1 88.75 142 HIS A CA 1
ATOM 1157 C C . HIS A 1 142 ? 11.906 70.812 21.578 1 88.75 142 HIS A C 1
ATOM 1159 O O . HIS A 1 142 ? 11.141 70 21.016 1 88.75 142 HIS A O 1
ATOM 1165 N N . THR A 1 143 ? 13.109 70.438 22 1 88.56 143 THR A N 1
ATOM 1166 C CA . THR A 1 143 ? 13.656 69.125 21.75 1 88.56 143 THR A CA 1
ATOM 1167 C C . THR A 1 143 ? 12.883 68.062 22.516 1 88.56 143 THR A C 1
ATOM 1169 O O . THR A 1 143 ? 12.664 66.938 22.016 1 88.56 143 THR A O 1
ATOM 1172 N N . PHE A 1 144 ? 12.508 68.312 23.656 1 89.81 144 PHE A N 1
ATOM 1173 C CA . PHE A 1 144 ? 11.734 67.375 24.484 1 89.81 144 PHE A CA 1
ATOM 1174 C C . PHE A 1 144 ? 10.367 67.125 23.859 1 89.81 144 PHE A C 1
ATOM 1176 O O . PHE A 1 144 ? 9.922 66 23.781 1 89.81 144 PHE A O 1
ATOM 1183 N N . CYS A 1 145 ? 9.758 68.312 23.344 1 90.12 145 CYS A N 1
ATOM 1184 C CA . CYS A 1 145 ? 8.445 68.188 22.734 1 90.12 145 CYS A CA 1
ATOM 1185 C C . CYS A 1 145 ? 8.508 67.312 21.484 1 90.12 145 CYS A C 1
ATOM 1187 O O . CYS A 1 145 ? 7.617 66.5 21.234 1 90.12 145 CYS A O 1
ATOM 1189 N N . LYS A 1 146 ? 9.562 67.438 20.75 1 93.25 146 LYS A N 1
ATOM 1190 C CA . LYS A 1 146 ? 9.742 66.625 19.531 1 93.25 146 LYS A CA 1
ATOM 1191 C C . LYS A 1 146 ? 9.953 65.125 19.875 1 93.25 146 LYS A C 1
ATOM 1193 O O . LYS A 1 146 ? 9.375 64.25 19.219 1 93.25 146 LYS A O 1
ATOM 1198 N N . ALA A 1 147 ? 10.742 64.875 20.859 1 91.44 147 ALA A N 1
ATOM 1199 C CA . ALA A 1 147 ? 11.008 63.469 21.297 1 91.44 147 ALA A CA 1
ATOM 1200 C C . ALA A 1 147 ? 9.734 62.812 21.812 1 91.44 147 ALA A C 1
ATOM 1202 O O . ALA A 1 147 ? 9.531 61.625 21.609 1 91.44 147 ALA A O 1
ATOM 1203 N N . GLU A 1 148 ? 8.938 63.562 22.453 1 92.62 148 GLU A N 1
ATOM 1204 C CA . GLU A 1 148 ? 7.672 63.062 22.969 1 92.62 148 GLU A CA 1
ATOM 1205 C C . GLU A 1 148 ? 6.715 62.688 21.828 1 92.62 148 GLU A C 1
ATOM 1207 O O . GLU A 1 148 ? 6.02 61.688 21.906 1 92.62 148 GLU A O 1
ATOM 1212 N N . THR A 1 149 ? 6.707 63.625 20.797 1 94.25 149 THR A N 1
ATOM 1213 C CA . THR A 1 149 ? 5.848 63.375 19.641 1 94.25 149 THR A CA 1
ATOM 1214 C C . THR A 1 149 ? 6.305 62.125 18.906 1 94.25 149 THR A C 1
ATOM 1216 O O . THR A 1 149 ? 5.477 61.312 18.469 1 94.25 149 THR A O 1
ATOM 1219 N N . GLU A 1 150 ? 7.586 61.906 18.812 1 94.25 150 GLU A N 1
ATOM 1220 C CA . GLU A 1 150 ? 8.125 60.719 18.156 1 94.25 150 GLU A CA 1
ATOM 1221 C C . GLU A 1 150 ? 7.84 59.438 18.938 1 94.25 150 GLU A C 1
ATOM 1223 O O . GLU A 1 150 ? 7.551 58.406 18.359 1 94.25 150 GLU A O 1
ATOM 1228 N N . LEU A 1 151 ? 7.906 59.5 20.203 1 93.88 151 LEU A N 1
ATOM 1229 C CA . LEU A 1 151 ? 7.574 58.375 21.047 1 93.88 151 LEU A CA 1
ATOM 1230 C C . LEU A 1 151 ? 6.098 58.031 20.922 1 93.88 151 LEU A C 1
ATOM 1232 O O . LEU A 1 151 ? 5.742 56.844 20.875 1 93.88 151 LEU A O 1
ATOM 1236 N N . GLN A 1 152 ? 5.289 59.062 20.875 1 94.81 152 GLN A N 1
ATOM 1237 C CA . GLN A 1 152 ? 3.857 58.844 20.75 1 94.81 152 GLN A CA 1
ATOM 1238 C C . GLN A 1 152 ? 3.539 58.125 19.422 1 94.81 152 GLN A C 1
ATOM 1240 O O . GLN A 1 152 ? 2.719 57.219 19.391 1 94.81 152 GLN A O 1
ATOM 1245 N N . ARG A 1 153 ? 4.211 58.531 18.391 1 95.88 153 ARG A N 1
ATOM 1246 C CA . ARG A 1 153 ? 4.016 57.906 17.078 1 95.88 153 ARG A CA 1
ATOM 1247 C C . ARG A 1 153 ? 4.488 56.469 17.094 1 95.88 153 ARG A C 1
ATOM 1249 O O . ARG A 1 153 ? 3.811 55.594 16.562 1 95.88 153 ARG A O 1
ATOM 1256 N N . ALA A 1 154 ? 5.629 56.25 17.672 1 94.06 154 ALA A N 1
ATOM 1257 C CA . ALA A 1 154 ? 6.176 54.875 17.75 1 94.06 154 ALA A CA 1
ATOM 1258 C C . ALA A 1 154 ? 5.293 54 18.609 1 94.06 154 ALA A C 1
ATOM 1260 O O . ALA A 1 154 ? 5.145 52.781 18.312 1 94.06 154 ALA A O 1
ATOM 1261 N N . THR A 1 155 ? 4.754 54.562 19.641 1 91 155 THR A N 1
ATOM 1262 C CA . THR A 1 155 ? 3.875 53.781 20.516 1 91 155 THR A CA 1
ATOM 1263 C C . THR A 1 155 ? 2.584 53.406 19.797 1 91 155 THR A C 1
ATOM 1265 O O . THR A 1 155 ? 2.09 52.281 19.953 1 91 155 THR A O 1
ATOM 1268 N N . MET A 1 156 ? 2.088 54.344 19.016 1 93.5 156 MET A N 1
ATOM 1269 C CA . MET A 1 156 ? 0.874 54.062 18.266 1 93.5 156 MET A CA 1
ATOM 1270 C C . MET A 1 156 ? 1.117 52.938 17.234 1 93.5 156 MET A C 1
ATOM 1272 O O . MET A 1 156 ? 0.283 52.062 17.062 1 93.5 156 MET A O 1
ATOM 1276 N N . ASP A 1 157 ? 2.229 53.031 16.625 1 93.25 157 ASP A N 1
ATOM 1277 C CA . ASP A 1 157 ? 2.578 52.031 15.633 1 93.25 157 ASP A CA 1
ATOM 1278 C C . ASP A 1 157 ? 2.777 50.656 16.281 1 93.25 157 ASP A C 1
ATOM 1280 O O . ASP A 1 157 ? 2.322 49.656 15.758 1 93.25 157 ASP A O 1
ATOM 1284 N N . ALA A 1 158 ? 3.467 50.594 17.359 1 88.81 158 ALA A N 1
ATOM 1285 C CA . ALA A 1 158 ? 3.701 49.344 18.078 1 88.81 158 ALA A CA 1
ATOM 1286 C C . ALA A 1 158 ? 2.389 48.75 18.562 1 88.81 158 ALA A C 1
ATOM 1288 O O . ALA A 1 158 ? 2.211 47.531 18.516 1 88.81 158 ALA A O 1
ATOM 1289 N N . THR A 1 159 ? 1.521 49.625 19.047 1 87.62 159 THR A N 1
ATOM 1290 C CA . THR A 1 159 ? 0.217 49.156 19.516 1 87.62 159 THR A CA 1
ATOM 1291 C C . THR A 1 159 ? -0.598 48.594 18.344 1 87.62 159 THR A C 1
ATOM 1293 O O . THR A 1 159 ? -1.226 47.562 18.469 1 87.62 159 THR A O 1
ATOM 1296 N N . ARG A 1 160 ? -0.502 49.312 17.234 1 91.19 160 ARG A N 1
ATOM 1297 C CA . ARG A 1 160 ? -1.242 48.875 16.047 1 91.19 160 ARG A CA 1
ATOM 1298 C C . ARG A 1 160 ? -0.724 47.531 15.531 1 91.19 160 ARG A C 1
ATOM 1300 O O . ARG A 1 160 ? -1.509 46.625 15.234 1 91.19 160 ARG A O 1
ATOM 1307 N N . THR A 1 161 ? 0.53 47.375 15.398 1 88.56 161 THR A N 1
ATOM 1308 C CA . THR A 1 161 ? 1.128 46.156 14.883 1 88.56 161 THR A CA 1
ATOM 1309 C C . THR A 1 161 ? 0.912 45 15.844 1 88.56 161 THR A C 1
ATOM 1311 O O . THR A 1 161 ? 0.752 43.844 15.422 1 88.56 161 THR A O 1
ATOM 1314 N N . THR A 1 162 ? 0.908 45.312 17.125 1 83.69 162 THR A N 1
ATOM 1315 C CA . THR A 1 162 ? 0.664 44.281 18.125 1 83.69 162 THR A CA 1
ATOM 1316 C C . THR A 1 162 ? -0.773 43.75 18.047 1 83.69 162 THR A C 1
ATOM 1318 O O . THR A 1 162 ? -1.018 42.562 18.141 1 83.69 162 THR A O 1
ATOM 1321 N N . ARG A 1 163 ? -1.644 44.75 17.938 1 86.75 163 ARG A N 1
ATOM 1322 C CA . ARG A 1 163 ? -3.043 44.375 17.781 1 86.75 163 ARG A CA 1
ATOM 1323 C C . ARG A 1 163 ? -3.25 43.531 16.531 1 86.75 163 ARG A C 1
ATOM 1325 O O . ARG A 1 163 ? -3.969 42.531 16.547 1 86.75 163 ARG A O 1
ATOM 1332 N N . HIS A 1 164 ? -2.611 43.969 15.5 1 87.62 164 HIS A N 1
ATOM 1333 C CA . HIS A 1 164 ? -2.689 43.219 14.242 1 87.62 164 HIS A CA 1
ATOM 1334 C C . HIS A 1 164 ? -2.109 41.812 14.398 1 87.62 164 HIS A C 1
ATOM 1336 O O . HIS A 1 164 ? -2.656 40.844 13.859 1 87.62 164 HIS A O 1
ATOM 1342 N N . LEU A 1 165 ? -1.044 41.719 15.062 1 84.12 165 LEU A N 1
ATOM 1343 C CA . LEU A 1 165 ? -0.396 40.406 15.281 1 84.12 165 LEU A CA 1
ATOM 1344 C C . LEU A 1 165 ? -1.301 39.469 16.078 1 84.12 165 LEU A C 1
ATOM 1346 O O . LEU A 1 165 ? -1.409 38.281 15.75 1 84.12 165 LEU A O 1
ATOM 1350 N N . GLU A 1 166 ? -1.94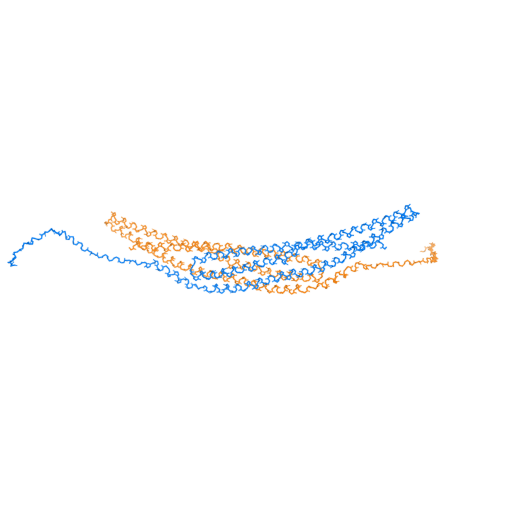 40 17.094 1 80.94 166 GLU A N 1
ATOM 1351 C CA . GLU A 1 166 ? -2.85 39.188 17.906 1 80.94 166 GLU A CA 1
ATOM 1352 C C . GLU A 1 166 ? -4.004 38.656 17.078 1 80.94 166 GLU A C 1
ATOM 1354 O O . GLU A 1 166 ? -4.363 37.469 17.203 1 80.94 166 GLU A O 1
ATOM 1359 N N . GLU A 1 167 ? -4.516 39.531 16.281 1 84.75 167 GLU A N 1
ATOM 1360 C CA . GLU A 1 167 ? -5.594 39.094 15.383 1 84.75 167 GLU A CA 1
ATOM 1361 C C . GLU A 1 167 ? -5.102 38.062 14.383 1 84.75 167 GLU A C 1
ATOM 1363 O O . GLU A 1 167 ? -5.812 37.094 14.07 1 84.75 167 GLU A O 1
ATOM 1368 N N . THR A 1 168 ? -3.953 38.312 13.93 1 83.88 168 THR A N 1
ATOM 1369 C CA . THR A 1 168 ? -3.352 37.406 12.961 1 83.88 168 THR A CA 1
ATOM 1370 C C . THR A 1 168 ? -3.111 36.031 13.594 1 83.88 168 THR A C 1
ATOM 1372 O O . THR A 1 168 ? -3.352 35 12.961 1 83.88 168 THR A O 1
ATOM 1375 N N . ILE A 1 169 ? -2.65 35.938 14.766 1 79.38 169 ILE A N 1
ATOM 1376 C CA . ILE A 1 169 ? -2.373 34.688 15.477 1 79.38 169 ILE A CA 1
ATOM 1377 C C . ILE A 1 169 ? -3.672 33.938 15.688 1 79.38 169 ILE A C 1
ATOM 1379 O O . ILE A 1 169 ? -3.719 32.719 15.477 1 79.38 169 ILE A O 1
ATOM 1383 N N . ASP A 1 170 ? -4.664 34.719 16.156 1 82.94 170 ASP A N 1
ATOM 1384 C CA . ASP A 1 170 ? -5.961 34.094 16.391 1 82.94 170 ASP A CA 1
ATOM 1385 C C . ASP A 1 170 ? -6.512 33.469 15.117 1 82.94 170 ASP A C 1
ATOM 1387 O O . ASP A 1 170 ? -7.012 32.312 15.141 1 82.94 170 ASP A O 1
ATOM 1391 N N . ASN A 1 171 ? -6.395 34.188 14.07 1 87.94 171 ASN A N 1
ATOM 1392 C CA . ASN A 1 171 ? -6.867 33.688 12.781 1 87.94 171 ASN A CA 1
ATOM 1393 C C . ASN A 1 171 ? -6.039 32.5 12.312 1 87.94 171 ASN A C 1
ATOM 1395 O O . ASN A 1 1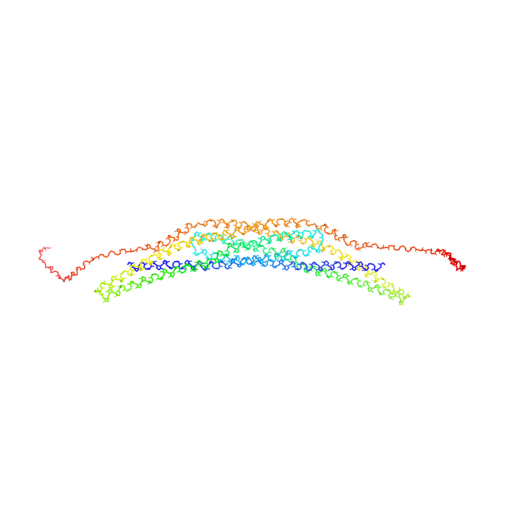71 ? -6.57 31.562 11.703 1 87.94 171 ASN A O 1
ATOM 1399 N N . PHE A 1 172 ? -4.777 32.562 12.586 1 89.56 172 PHE A N 1
ATOM 1400 C CA . PHE A 1 172 ? -3.871 31.469 12.211 1 89.56 172 PHE A CA 1
ATOM 1401 C C . PHE A 1 172 ? -4.242 30.188 12.938 1 89.56 172 PHE A C 1
ATOM 1403 O O . PHE A 1 172 ? -4.301 29.109 12.32 1 89.56 172 PHE A O 1
ATOM 1410 N N . GLU A 1 173 ? -4.504 30.281 14.164 1 88.38 173 GLU A N 1
ATOM 1411 C CA . GLU A 1 173 ? -4.859 29.125 14.961 1 88.38 173 GLU A CA 1
ATOM 1412 C C . GLU A 1 173 ? -6.211 28.547 14.547 1 88.38 173 GLU A C 1
ATOM 1414 O O . GLU A 1 173 ? -6.387 27.328 14.484 1 88.38 173 GLU A O 1
ATOM 1419 N N . LYS A 1 174 ? -7.125 29.453 14.312 1 90.25 174 LYS A N 1
ATOM 1420 C CA . LYS A 1 174 ? -8.445 29.031 13.859 1 90.25 174 LYS A CA 1
ATOM 1421 C C . LYS A 1 174 ? -8.359 28.281 12.531 1 90.25 174 LYS A C 1
ATOM 1423 O O . LYS A 1 174 ? -8.953 27.219 12.367 1 90.25 174 LYS A O 1
ATOM 1428 N N . GLN A 1 175 ? -7.621 28.906 11.656 1 93.62 175 GLN A N 1
ATOM 1429 C CA . GLN A 1 175 ? -7.465 28.297 10.336 1 93.62 175 GLN A CA 1
ATOM 1430 C C . GLN A 1 175 ? -6.73 26.969 10.43 1 93.62 175 GLN A C 1
ATOM 1432 O O . GLN A 1 175 ? -7.051 26.031 9.711 1 93.62 175 GLN A O 1
ATOM 1437 N N . LYS A 1 176 ? -5.738 26.875 11.227 1 94.5 176 LYS A N 1
ATOM 1438 C CA . LYS A 1 176 ? -4.977 25.656 11.438 1 94.5 176 LYS A CA 1
ATOM 1439 C C . LYS A 1 176 ? -5.887 24.5 11.852 1 94.5 176 LYS A C 1
ATOM 1441 O O . LYS A 1 176 ? -5.797 23.406 11.297 1 94.5 176 LYS A O 1
ATOM 1446 N N . ILE A 1 177 ? -6.766 24.734 12.805 1 94.31 177 ILE A N 1
ATOM 1447 C CA . ILE A 1 177 ? -7.656 23.688 13.305 1 94.31 177 ILE A CA 1
ATOM 1448 C C . ILE A 1 177 ? -8.625 23.25 12.203 1 94.31 177 ILE A C 1
ATOM 1450 O O . ILE A 1 177 ? -8.867 22.062 12.023 1 94.31 177 ILE A O 1
ATOM 1454 N N . LYS A 1 178 ? -9.125 24.25 11.508 1 95.75 178 LYS A N 1
ATOM 1455 C CA . LYS A 1 178 ? -10.008 23.953 10.391 1 95.75 178 LYS A CA 1
ATOM 1456 C C . LYS A 1 178 ? -9.297 23.094 9.344 1 95.75 178 LYS A C 1
ATOM 1458 O O . LYS A 1 178 ? -9.867 22.141 8.812 1 95.75 178 LYS A O 1
ATOM 1463 N N . ASP A 1 179 ? -8.078 23.484 9.031 1 97.25 179 ASP A N 1
ATOM 1464 C CA . ASP A 1 179 ? -7.293 22.766 8.039 1 97.25 179 ASP A CA 1
ATOM 1465 C C . ASP A 1 179 ? -6.988 21.344 8.5 1 97.25 179 ASP A C 1
ATOM 1467 O O . ASP A 1 179 ? -7.051 20.406 7.707 1 97.25 179 ASP A O 1
ATOM 1471 N N . ILE A 1 180 ? -6.664 21.172 9.758 1 97.25 180 ILE A N 1
ATOM 1472 C CA . ILE A 1 180 ? -6.402 19.844 10.305 1 97.25 180 ILE A CA 1
ATOM 1473 C C . ILE A 1 180 ? -7.633 18.969 10.133 1 97.25 180 ILE A C 1
ATOM 1475 O O . ILE A 1 180 ? -7.531 17.828 9.648 1 97.25 180 ILE A O 1
ATOM 1479 N N . LYS A 1 181 ? -8.75 19.469 10.531 1 96.88 181 LYS A N 1
ATOM 1480 C CA . LYS A 1 181 ? -10 18.719 10.406 1 96.88 181 LYS A CA 1
ATOM 1481 C C . LYS A 1 181 ? -10.281 18.359 8.953 1 96.88 181 LYS A C 1
ATOM 1483 O O . LYS A 1 181 ? -10.633 17.219 8.641 1 96.88 181 LYS A O 1
ATOM 1488 N N . THR A 1 182 ? -10.102 19.328 8.07 1 98.25 182 THR A N 1
ATOM 1489 C CA . THR A 1 182 ? -10.367 19.125 6.648 1 98.25 182 THR A CA 1
ATOM 1490 C C . THR A 1 182 ? -9.406 18.094 6.059 1 98.25 182 THR A C 1
ATOM 1492 O O . THR A 1 182 ? -9.828 17.172 5.359 1 98.25 182 THR A O 1
ATOM 1495 N N . ILE A 1 183 ? -8.102 18.203 6.328 1 98.69 183 ILE A N 1
ATOM 1496 C CA . ILE A 1 183 ? -7.074 17.344 5.773 1 98.69 183 ILE A CA 1
ATOM 1497 C C . ILE A 1 183 ? -7.316 15.898 6.227 1 98.69 183 ILE A C 1
ATOM 1499 O O . ILE A 1 183 ? -7.309 14.977 5.406 1 98.69 183 ILE A O 1
ATOM 1503 N N . PHE A 1 184 ? -7.582 15.695 7.48 1 98.62 184 PHE A N 1
ATOM 1504 C CA . PHE A 1 184 ? -7.793 14.352 7.992 1 98.62 184 PHE A CA 1
ATOM 1505 C C . PHE A 1 184 ? -9.117 13.781 7.496 1 98.62 184 PHE A C 1
ATOM 1507 O O . PHE A 1 184 ? -9.219 12.594 7.199 1 98.62 184 PHE A O 1
ATOM 1514 N N . SER A 1 185 ? -10.172 14.641 7.441 1 98.62 185 SER A N 1
ATOM 1515 C CA . SER A 1 185 ? -11.438 14.188 6.883 1 98.62 185 SER A CA 1
ATOM 1516 C C . SER A 1 185 ? -11.281 13.75 5.434 1 98.62 185 SER A C 1
ATOM 1518 O O . SER A 1 185 ? -11.828 12.727 5.023 1 98.62 185 SER A O 1
ATOM 1520 N N . GLU A 1 186 ? -10.547 14.516 4.672 1 98.88 186 GLU A N 1
ATOM 1521 C CA . GLU A 1 186 ? -10.281 14.164 3.279 1 98.88 186 GLU A CA 1
ATOM 1522 C C . GLU A 1 186 ? -9.492 12.859 3.18 1 98.88 186 GLU A C 1
ATOM 1524 O O . GLU A 1 186 ? -9.797 12 2.354 1 98.88 186 GLU A O 1
ATOM 1529 N N . PHE A 1 187 ? -8.43 12.734 4.02 1 98.94 187 PHE A N 1
ATOM 1530 C CA . PHE A 1 187 ? -7.637 11.508 4.039 1 98.94 187 PHE A CA 1
ATOM 1531 C C . PHE A 1 187 ? -8.531 10.289 4.238 1 98.94 187 PHE A C 1
ATOM 1533 O O . PHE A 1 187 ? -8.469 9.336 3.463 1 98.94 187 PHE A O 1
ATOM 1540 N N . ILE A 1 188 ? -9.383 10.367 5.191 1 98.88 188 ILE A N 1
ATOM 1541 C CA . ILE A 1 188 ? -10.242 9.25 5.562 1 98.88 188 ILE A CA 1
ATOM 1542 C C . ILE A 1 188 ? -11.242 8.969 4.438 1 98.88 188 ILE A C 1
ATOM 1544 O O . ILE A 1 188 ? -11.453 7.812 4.062 1 98.88 188 ILE A O 1
ATOM 1548 N N . THR A 1 189 ? -11.805 10 3.938 1 98.88 189 THR A N 1
ATOM 1549 C CA . THR A 1 189 ? -12.812 9.844 2.891 1 98.88 189 THR A CA 1
ATOM 1550 C C . THR A 1 189 ? -12.203 9.211 1.645 1 98.88 189 THR A C 1
ATOM 1552 O O . THR A 1 189 ? -12.805 8.32 1.036 1 98.88 189 THR A O 1
ATOM 1555 N N . ILE A 1 190 ? -11.039 9.617 1.27 1 98.94 190 ILE A N 1
ATOM 1556 C CA . ILE A 1 190 ? -10.344 9.062 0.113 1 98.94 190 ILE A CA 1
ATOM 1557 C C . ILE A 1 190 ? -10.047 7.578 0.347 1 98.94 190 ILE A C 1
ATOM 1559 O O . ILE A 1 190 ? -10.289 6.746 -0.533 1 98.94 190 ILE A O 1
ATOM 1563 N N . GLU A 1 191 ? -9.555 7.281 1.542 1 98.88 191 GLU A N 1
ATOM 1564 C CA . GLU A 1 191 ? -9.273 5.887 1.878 1 98.88 191 GLU A CA 1
ATOM 1565 C C . GLU A 1 191 ? -10.547 5.043 1.845 1 98.88 191 GLU A C 1
ATOM 1567 O O . GLU A 1 191 ? -10.562 3.961 1.256 1 98.88 191 GLU A O 1
ATOM 1572 N N . MET A 1 192 ? -11.594 5.555 2.418 1 98.81 192 MET A N 1
ATOM 1573 C CA . MET A 1 192 ? -12.844 4.805 2.461 1 98.81 192 MET A CA 1
ATOM 1574 C C . MET A 1 192 ? -13.375 4.547 1.055 1 98.81 192 MET A C 1
ATOM 1576 O O . MET A 1 192 ? -13.883 3.463 0.767 1 98.81 192 MET A O 1
ATOM 1580 N N . LEU A 1 193 ? -13.25 5.527 0.212 1 98.81 193 LEU A N 1
ATOM 1581 C CA . LEU A 1 193 ? -13.703 5.363 -1.166 1 98.81 193 LEU A CA 1
ATOM 1582 C C . LEU A 1 193 ? -12.938 4.242 -1.859 1 98.81 193 LEU A C 1
ATOM 1584 O O . LEU A 1 193 ? -13.531 3.389 -2.516 1 98.81 193 LEU A O 1
ATOM 1588 N N . PHE A 1 194 ? -11.68 4.242 -1.676 1 98.88 194 PHE A N 1
ATOM 1589 C CA . PHE A 1 194 ? -10.859 3.201 -2.289 1 98.88 194 PHE A CA 1
ATOM 1590 C C . PHE A 1 194 ? -11.227 1.83 -1.731 1 98.88 194 PHE A C 1
ATOM 1592 O O . PHE A 1 194 ? -11.398 0.872 -2.488 1 98.88 194 PHE A O 1
ATOM 1599 N N . HIS A 1 195 ? -11.297 1.721 -0.458 1 98.81 195 HIS A N 1
ATOM 1600 C CA . HIS A 1 195 ? -11.594 0.43 0.155 1 98.81 195 HIS A CA 1
ATOM 1601 C C . HIS A 1 195 ? -12.977 -0.066 -0.245 1 98.81 195 HIS A C 1
ATOM 1603 O O . HIS A 1 195 ? -13.188 -1.271 -0.394 1 98.81 195 HIS A O 1
ATOM 1609 N N . GLY A 1 196 ? -13.891 0.874 -0.345 1 98.81 196 GLY A N 1
ATOM 1610 C CA . GLY A 1 196 ? -15.203 0.486 -0.843 1 98.81 196 GLY A CA 1
ATOM 1611 C C . GLY A 1 196 ? -15.164 -0.073 -2.252 1 98.81 196 GLY A C 1
ATOM 1612 O O . GLY A 1 196 ? -15.766 -1.114 -2.529 1 98.81 196 GLY A O 1
ATOM 1613 N N . LYS A 1 197 ? -14.43 0.556 -3.137 1 98.81 197 LYS A N 1
ATOM 1614 C CA . LYS A 1 197 ? -14.297 0.087 -4.516 1 98.81 197 LYS A CA 1
ATOM 1615 C C . LYS A 1 197 ? -13.531 -1.232 -4.574 1 98.81 197 LYS A C 1
ATOM 1617 O O . LYS A 1 197 ? -13.836 -2.092 -5.406 1 98.81 197 LYS A O 1
ATOM 1622 N N . ALA A 1 198 ? -12.594 -1.354 -3.744 1 98.88 198 ALA A N 1
ATOM 1623 C CA . ALA A 1 198 ? -11.805 -2.584 -3.703 1 98.88 198 ALA A CA 1
ATOM 1624 C C . ALA A 1 198 ? -12.68 -3.783 -3.352 1 98.88 198 ALA A C 1
ATOM 1626 O O . ALA A 1 198 ? -12.586 -4.84 -3.98 1 98.88 198 ALA A O 1
ATOM 1627 N N . LEU A 1 199 ? -13.578 -3.607 -2.371 1 98.69 199 LEU A N 1
ATOM 1628 C CA . LEU A 1 199 ? -14.461 -4.695 -1.963 1 98.69 199 LEU A CA 1
ATOM 1629 C C . LEU A 1 199 ? -15.391 -5.102 -3.105 1 98.69 199 LEU A C 1
ATOM 1631 O O . LEU A 1 199 ? -15.625 -6.293 -3.324 1 98.69 199 LEU A O 1
ATOM 1635 N N . GLU A 1 200 ? -15.836 -4.121 -3.799 1 98.56 200 GLU A N 1
ATOM 1636 C CA . GLU A 1 200 ? -16.688 -4.395 -4.953 1 98.56 200 GLU A CA 1
ATOM 1637 C C . GLU A 1 200 ? -15.938 -5.195 -6.012 1 98.56 200 GLU A C 1
ATOM 1639 O O . GLU A 1 200 ? -16.438 -6.215 -6.492 1 98.56 200 GLU A O 1
ATOM 1644 N N . VAL A 1 201 ? -14.797 -4.773 -6.352 1 98.81 201 VAL A N 1
ATOM 1645 C CA . VAL A 1 201 ? -14 -5.383 -7.414 1 98.81 201 VAL A CA 1
ATOM 1646 C C . VAL A 1 201 ? -13.57 -6.789 -6.996 1 98.81 201 VAL A C 1
ATOM 1648 O O . VAL A 1 201 ? -13.664 -7.73 -7.785 1 98.81 201 VAL A O 1
ATOM 1651 N N . TYR A 1 202 ? -13.164 -7.004 -5.758 1 98.69 202 TYR A N 1
ATOM 1652 C CA . TYR A 1 202 ? -12.688 -8.305 -5.293 1 98.69 202 TYR A CA 1
ATOM 1653 C C . TYR A 1 202 ? -13.836 -9.305 -5.23 1 98.69 202 TYR A C 1
ATOM 1655 O O . TYR A 1 202 ? -13.633 -10.5 -5.461 1 98.69 202 TYR A O 1
ATOM 1663 N N . THR A 1 203 ? -15.008 -8.781 -4.887 1 98.44 203 THR A N 1
ATOM 1664 C CA . THR A 1 203 ? -16.172 -9.664 -4.898 1 98.44 203 THR A CA 1
ATOM 1665 C C . THR A 1 203 ? -16.391 -10.227 -6.297 1 98.44 203 THR A C 1
ATOM 1667 O O . THR A 1 203 ? -16.641 -11.43 -6.453 1 98.44 203 THR A O 1
ATOM 1670 N N . ALA A 1 204 ? -16.312 -9.398 -7.289 1 98.25 204 ALA A N 1
ATOM 1671 C CA . ALA A 1 204 ? -16.438 -9.844 -8.672 1 98.25 204 ALA A CA 1
ATOM 1672 C C . ALA A 1 204 ? -15.289 -10.773 -9.055 1 98.25 204 ALA A C 1
ATOM 1674 O O . ALA A 1 204 ? -15.5 -11.797 -9.711 1 98.25 204 ALA A O 1
ATOM 1675 N N . ALA A 1 205 ? -14.07 -10.453 -8.672 1 98.38 205 ALA A N 1
ATOM 1676 C CA . ALA A 1 205 ? -12.891 -11.266 -8.953 1 98.38 205 ALA A CA 1
ATOM 1677 C C . ALA A 1 205 ? -13.023 -12.664 -8.352 1 98.38 205 ALA A C 1
ATOM 1679 O O . ALA A 1 205 ? -12.641 -13.656 -8.969 1 98.38 205 ALA A O 1
ATOM 1680 N N . TYR A 1 206 ? -13.594 -12.719 -7.176 1 97.94 206 TYR A N 1
ATOM 1681 C CA . TYR A 1 206 ? -13.781 -14 -6.5 1 97.94 206 TYR A CA 1
ATOM 1682 C C . TYR A 1 206 ? -14.719 -14.898 -7.297 1 97.94 206 TYR A C 1
ATOM 1684 O O . TYR A 1 206 ? -14.445 -16.094 -7.457 1 97.94 206 TYR A O 1
ATOM 1692 N N . GLN A 1 207 ? -15.75 -14.312 -7.801 1 96.44 207 GLN A N 1
ATOM 1693 C CA . GLN A 1 207 ? -16.703 -15.07 -8.602 1 96.44 207 GLN A CA 1
ATOM 1694 C C . GLN A 1 207 ? -16.047 -15.602 -9.875 1 96.44 207 GLN A C 1
ATOM 1696 O O . GLN A 1 207 ? -16.297 -16.734 -10.281 1 96.44 207 GLN A O 1
ATOM 1701 N N . ASN A 1 208 ? -15.227 -14.82 -10.469 1 95.31 208 ASN A N 1
ATOM 1702 C CA . ASN A 1 208 ? -14.523 -15.227 -11.68 1 95.31 208 ASN A CA 1
ATOM 1703 C C . ASN A 1 208 ? -13.602 -16.422 -11.414 1 95.31 208 ASN A C 1
ATOM 1705 O O . ASN A 1 208 ? -13.555 -17.359 -12.211 1 95.31 208 ASN A O 1
ATOM 1709 N N . ILE A 1 209 ? -12.906 -16.391 -10.305 1 97.19 209 ILE A N 1
ATOM 1710 C CA . ILE A 1 209 ? -11.992 -17.469 -9.953 1 97.19 209 ILE A CA 1
ATOM 1711 C C . ILE A 1 209 ? -12.789 -18.734 -9.633 1 97.19 209 ILE A C 1
ATOM 1713 O O . ILE A 1 209 ? -12.375 -19.844 -9.992 1 97.19 209 ILE A O 1
ATOM 1717 N N . GLN A 1 210 ? -13.984 -18.578 -9.094 1 95.81 210 GLN A N 1
ATOM 1718 C CA . GLN A 1 210 ? -14.805 -19.734 -8.719 1 95.81 210 GLN A CA 1
ATOM 1719 C C . GLN A 1 210 ? -15.43 -20.391 -9.945 1 95.81 210 GLN A C 1
ATOM 1721 O O . GLN A 1 210 ? -15.836 -21.547 -9.891 1 95.81 210 GLN A O 1
ATOM 1726 N N . LYS A 1 211 ? -15.461 -19.719 -11.023 1 92.88 211 LYS A N 1
ATOM 1727 C CA . LYS A 1 211 ? -16.016 -20.25 -12.266 1 92.88 211 LYS A CA 1
ATOM 1728 C C . LYS A 1 211 ? -15.039 -21.234 -12.914 1 92.88 211 LYS A C 1
ATOM 1730 O O . LYS A 1 211 ? -15.422 -22.016 -13.789 1 92.88 211 LYS A O 1
ATOM 1735 N N . ILE A 1 212 ? -13.766 -21.141 -12.531 1 92 212 ILE A N 1
ATOM 1736 C CA . ILE A 1 212 ? -12.797 -22.094 -13.062 1 92 212 ILE A CA 1
ATOM 1737 C C . ILE A 1 212 ? -13.18 -23.516 -12.648 1 92 212 ILE A C 1
ATOM 1739 O O . ILE A 1 212 ? -13.32 -23.797 -11.453 1 92 212 ILE A O 1
ATOM 1743 N N . ASP A 1 213 ? -13.438 -24.344 -13.641 1 89.62 213 ASP A N 1
ATOM 1744 C CA . ASP A 1 213 ? -13.797 -25.75 -13.422 1 89.62 213 ASP A CA 1
ATOM 1745 C C . ASP A 1 213 ? -12.609 -26.672 -13.695 1 89.62 213 ASP A C 1
ATOM 1747 O O . ASP A 1 213 ? -12.266 -26.922 -14.852 1 89.62 213 ASP A O 1
ATOM 1751 N N . GLU A 1 214 ? -12.148 -27.312 -12.758 1 85.56 214 GLU A N 1
ATOM 1752 C CA . GLU A 1 214 ? -10.961 -28.172 -12.836 1 85.56 214 GLU A CA 1
ATOM 1753 C C . GLU A 1 214 ? -11.203 -29.375 -13.742 1 85.56 214 GLU A C 1
ATOM 1755 O O . GLU A 1 214 ? -10.336 -29.734 -14.539 1 85.56 214 GLU A O 1
ATOM 1760 N N . GLU A 1 215 ? -12.398 -29.906 -13.609 1 86 215 GLU A N 1
ATOM 1761 C CA . GLU A 1 215 ? -12.703 -31.094 -14.383 1 86 215 GLU A CA 1
ATOM 1762 C C . GLU A 1 215 ? -12.844 -30.781 -15.867 1 86 215 GLU A C 1
ATOM 1764 O O . GLU A 1 215 ? -12.406 -31.547 -16.719 1 86 215 GLU A O 1
ATOM 1769 N N . GLU A 1 216 ? -13.398 -29.734 -16.188 1 83.88 216 GLU A N 1
ATOM 1770 C CA . GLU A 1 216 ? -13.562 -29.328 -17.578 1 83.88 216 GLU A CA 1
ATOM 1771 C C . GLU A 1 216 ? -12.211 -29.031 -18.234 1 83.88 216 GLU A C 1
ATOM 1773 O O . GLU A 1 216 ? -12 -29.328 -19.406 1 83.88 216 GLU A O 1
ATOM 1778 N N . ASP A 1 217 ? -11.273 -28.594 -17.562 1 84.06 217 ASP A N 1
ATOM 1779 C CA . ASP A 1 217 ? -9.953 -28.266 -18.078 1 84.06 217 ASP A CA 1
ATOM 1780 C C . ASP A 1 217 ? -9.141 -29.531 -18.359 1 84.06 217 ASP A C 1
ATOM 1782 O O . ASP A 1 217 ? -8.438 -29.625 -19.359 1 84.06 217 ASP A O 1
ATOM 1786 N N . LEU A 1 218 ? -9.406 -30.469 -17.484 1 80.88 218 LEU A N 1
ATOM 1787 C CA . LEU A 1 218 ? -8.695 -31.734 -17.672 1 80.88 218 LEU A CA 1
ATOM 1788 C C . LEU A 1 218 ? -9.203 -32.469 -18.891 1 80.88 218 LEU A C 1
ATOM 1790 O O . LEU A 1 218 ? -8.422 -33.094 -19.625 1 80.88 218 LEU A O 1
ATOM 1794 N N . GLU A 1 219 ? -10.492 -32.344 -19.078 1 80.12 219 GLU A N 1
ATOM 1795 C CA . GLU A 1 219 ? -11.086 -33.031 -20.234 1 80.12 219 GLU A CA 1
ATOM 1796 C C . GLU A 1 219 ? -10.578 -32.406 -21.547 1 80.12 219 GLU A C 1
ATOM 1798 O O . GLU A 1 219 ? -10.328 -33.125 -22.516 1 80.12 219 GLU A O 1
ATOM 1803 N N . HIS A 1 220 ? -10.414 -31.203 -21.547 1 76.75 220 HIS A N 1
ATOM 1804 C CA . HIS A 1 220 ? -9.898 -30.516 -22.719 1 76.75 220 HIS A CA 1
ATOM 1805 C C . HIS A 1 220 ? -8.461 -30.922 -23.016 1 76.75 220 HIS A C 1
ATOM 1807 O O . HIS A 1 220 ? -8.094 -31.125 -24.172 1 76.75 220 HIS A O 1
ATOM 1813 N N . ARG A 1 221 ? -7.652 -31.156 -22.047 1 74.12 221 ARG A N 1
ATOM 1814 C CA . ARG A 1 221 ? -6.254 -31.531 -22.234 1 74.12 221 ARG A CA 1
ATOM 1815 C C . ARG A 1 221 ? -6.141 -32.969 -22.703 1 74.12 221 ARG A C 1
ATOM 1817 O O . ARG A 1 221 ? -5.34 -33.281 -23.594 1 74.12 221 ARG A O 1
ATOM 1824 N N . ALA A 1 222 ? -7.008 -33.75 -22.062 1 71.12 222 ALA A N 1
ATOM 1825 C CA . ALA A 1 222 ? -7.016 -35.156 -22.469 1 71.12 222 ALA A CA 1
ATOM 1826 C C . ALA A 1 222 ? -7.414 -35.281 -23.938 1 71.12 222 ALA A C 1
ATOM 1828 O O . ALA A 1 222 ? -6.848 -36.125 -24.656 1 71.12 222 ALA A O 1
ATOM 1829 N N . ALA A 1 223 ? -8.328 -34.5 -24.281 1 68 223 ALA A N 1
ATOM 1830 C CA . ALA A 1 223 ? -8.797 -34.531 -25.672 1 68 223 ALA A CA 1
ATOM 1831 C C . ALA A 1 223 ? -7.691 -34.094 -26.625 1 68 223 ALA A C 1
ATOM 1833 O O . ALA A 1 223 ? -7.555 -34.656 -27.719 1 68 223 ALA A O 1
ATOM 1834 N N . SER A 1 224 ? -6.914 -33.25 -26.203 1 64.56 224 SER A N 1
ATOM 1835 C CA . SER A 1 224 ? -5.832 -32.75 -27.031 1 64.56 224 SER A CA 1
ATOM 1836 C C . SER A 1 224 ? -4.707 -33.75 -27.172 1 64.56 224 SER A C 1
ATOM 1838 O O . SER A 1 224 ? -4.105 -33.875 -28.25 1 64.56 224 SER A O 1
ATOM 1840 N N . ILE A 1 225 ? -4.496 -34.562 -26.203 1 63.28 225 ILE A N 1
ATOM 1841 C CA . ILE A 1 225 ? -3.447 -35.594 -26.188 1 63.28 225 ILE A CA 1
ATOM 1842 C C . ILE A 1 225 ? -3.893 -36.781 -27 1 63.28 225 ILE A C 1
ATOM 1844 O O . ILE A 1 225 ? -3.102 -37.375 -27.75 1 63.28 225 ILE A O 1
ATOM 1848 N N . SER A 1 226 ? -5.148 -37.188 -26.844 1 59.56 226 SER A N 1
ATOM 1849 C CA . SER A 1 226 ? -5.684 -38.312 -27.594 1 59.56 226 SER A CA 1
ATOM 1850 C C . SER A 1 226 ? -5.613 -38.062 -29.094 1 59.56 226 SER A C 1
ATOM 1852 O O . SER A 1 226 ? -5.363 -38.969 -29.859 1 59.56 226 SER A O 1
ATOM 1854 N N . ILE A 1 227 ? -5.789 -36.938 -29.484 1 50.38 227 ILE A N 1
ATOM 1855 C CA . ILE A 1 227 ? -5.723 -36.594 -30.891 1 50.38 227 ILE A CA 1
ATOM 1856 C C . ILE A 1 227 ? -4.305 -36.812 -31.406 1 50.38 227 ILE A C 1
ATOM 1858 O O . ILE A 1 227 ? -4.109 -37.281 -32.531 1 50.38 227 ILE A O 1
ATOM 1862 N N . ILE A 1 228 ? -3.35 -36.688 -30.594 1 52.5 228 ILE A N 1
ATOM 1863 C CA . ILE A 1 228 ? -1.96 -36.875 -30.984 1 52.5 228 ILE A CA 1
ATOM 1864 C C . ILE A 1 228 ? -1.63 -38.344 -31.031 1 52.5 228 ILE A C 1
ATOM 1866 O O . ILE A 1 228 ? -0.909 -38.812 -31.922 1 52.5 228 ILE A O 1
ATOM 1870 N N . SER A 1 229 ? -2.23 -39.188 -30.219 1 52.72 229 SER A N 1
ATOM 1871 C CA . SER A 1 229 ? -1.95 -40.625 -30.172 1 52.72 229 SER A CA 1
ATOM 1872 C C . SER A 1 229 ? -2.701 -41.344 -31.281 1 52.72 229 SER A C 1
ATOM 1874 O O . SER A 1 229 ? -2.24 -42.406 -31.766 1 52.72 229 SER A O 1
ATOM 1876 N N . GLU A 1 230 ? -3.91 -41.031 -31.656 1 46.59 230 GLU A N 1
ATOM 1877 C CA . GLU A 1 230 ? -4.699 -41.719 -32.688 1 46.59 230 GLU A CA 1
ATOM 1878 C C . GLU A 1 230 ? -4.277 -41.312 -34.094 1 46.59 230 GLU A C 1
ATOM 1880 O O . GLU A 1 230 ? -4.926 -41.688 -35.062 1 46.59 230 GLU A O 1
ATOM 1885 N N . SER A 1 231 ? -3.268 -40.625 -34.281 1 41.41 231 SER A N 1
ATOM 1886 C CA . SER A 1 231 ? -3.02 -40.5 -35.719 1 41.41 231 SER A CA 1
ATOM 1887 C C . SER A 1 231 ? -3.012 -41.875 -36.375 1 41.41 231 SER A C 1
ATOM 1889 O O . SER A 1 231 ? -2.359 -42.812 -35.875 1 41.41 231 SER A O 1
ATOM 1891 N N . PRO A 1 232 ? -3.928 -42.281 -37.25 1 37.69 232 PRO A N 1
ATOM 1892 C CA . PRO A 1 232 ? -4.191 -43.562 -37.906 1 37.69 232 PRO A CA 1
ATOM 1893 C C . PRO A 1 232 ? -2.916 -44.25 -38.375 1 37.69 232 PRO A C 1
ATOM 1895 O O . PRO A 1 232 ? -2.066 -43.656 -39.031 1 37.69 232 PRO A O 1
ATOM 1898 N N . VAL A 1 233 ? -2.377 -45.219 -37.688 1 39.75 233 VAL A N 1
ATOM 1899 C CA . VAL A 1 233 ? -1.601 -46.281 -38.375 1 39.75 233 VAL A CA 1
ATOM 1900 C C . VAL A 1 233 ? -2.258 -46.625 -39.688 1 39.75 233 VAL A C 1
ATOM 1902 O O . VAL A 1 233 ? -3.414 -47.062 -39.75 1 39.75 233 VAL A O 1
ATOM 1905 N N . GLY A 1 234 ? -2.082 -45.906 -40.781 1 32.12 234 GLY A N 1
ATOM 1906 C CA . GLY A 1 234 ? -2.438 -46.5 -42.062 1 32.12 234 GLY A CA 1
ATOM 1907 C C . GLY A 1 234 ? -2.086 -47.969 -42.156 1 32.12 234 GLY A C 1
ATOM 1908 O O . GLY A 1 234 ? -0.945 -48.375 -41.875 1 32.12 234 GLY A O 1
ATOM 1909 N N . HIS A 1 235 ? -2.932 -48.875 -41.719 1 32.28 235 HIS A N 1
ATOM 1910 C CA . HIS A 1 235 ? -2.902 -50.25 -42.156 1 32.28 235 HIS A CA 1
ATOM 1911 C C . HIS A 1 235 ? -2.424 -50.375 -43.625 1 32.28 235 HIS A C 1
ATOM 1913 O O . HIS A 1 235 ? -3.188 -50.125 -44.531 1 32.28 235 HIS A O 1
ATOM 1919 N N . ALA A 1 236 ? -1.261 -50 -43.938 1 33.53 236 ALA A N 1
ATOM 1920 C CA . ALA A 1 236 ? -0.778 -50.5 -45.219 1 33.53 236 ALA A CA 1
ATOM 1921 C C . ALA A 1 236 ? -0.982 -52 -45.344 1 33.53 236 ALA A C 1
ATOM 1923 O O . ALA A 1 236 ? -0.53 -52.75 -44.469 1 33.53 236 ALA A O 1
ATOM 1924 N N . GLY A 1 237 ? -2.094 -52.594 -45.906 1 27.56 237 GLY A N 1
ATOM 1925 C CA . GLY A 1 237 ? -2.334 -53.906 -46.5 1 27.56 237 GLY A CA 1
ATOM 1926 C C . GLY A 1 237 ? -1.168 -54.406 -47.312 1 27.56 237 GLY A C 1
ATOM 1927 O O . GLY A 1 237 ? -0.831 -53.812 -48.344 1 27.56 237 GLY A O 1
ATOM 1928 N N . LEU A 1 238 ? -0.121 -54.812 -46.75 1 26.94 238 LEU A N 1
ATOM 1929 C CA . LEU A 1 238 ? 0.856 -55.625 -47.5 1 26.94 238 LEU A CA 1
ATOM 1930 C C . LEU A 1 238 ? 0.166 -56.719 -48.312 1 26.94 238 LEU A C 1
ATOM 1932 O O . LEU A 1 238 ? -0.37 -57.656 -47.719 1 26.94 238 LEU A O 1
ATOM 1936 N N . ARG A 1 239 ? -0.65 -56.344 -49.344 1 27.62 239 ARG A N 1
ATOM 1937 C CA . ARG A 1 239 ? -0.975 -57.281 -50.406 1 27.62 239 ARG A CA 1
ATOM 1938 C C . ARG A 1 239 ? 0.276 -58 -50.906 1 27.62 239 ARG A C 1
ATOM 1940 O O . ARG A 1 239 ? 1.283 -57.344 -51.219 1 27.62 239 ARG A O 1
ATOM 1947 N N . GLU A 1 240 ? 0.547 -59.25 -50.531 1 24.53 240 GLU A N 1
ATOM 1948 C CA . GLU A 1 240 ? 1.387 -60.25 -51.156 1 24.53 240 GLU A CA 1
ATOM 1949 C C . GLU A 1 240 ? 1.229 -60.25 -52.656 1 24.53 240 GLU A C 1
ATOM 1951 O O . GLU A 1 240 ? 0.201 -60.688 -53.188 1 24.53 240 GLU A O 1
ATOM 1956 N N . GLN A 1 241 ? 1.38 -59.188 -53.406 1 23.08 241 GLN A N 1
ATOM 1957 C CA . GLN A 1 241 ? 1.419 -59.312 -54.844 1 23.08 241 GLN A CA 1
ATOM 1958 C C . GLN A 1 241 ? 2.408 -60.375 -55.281 1 23.08 241 GLN A C 1
ATOM 1960 O O . GLN A 1 241 ? 3.555 -60.406 -54.844 1 23.08 241 GLN A O 1
ATOM 1965 N N . ASN A 1 242 ? 1.878 -61.656 -55.594 1 23.23 242 ASN A N 1
ATOM 1966 C CA . ASN A 1 242 ? 2.414 -62.75 -56.406 1 23.23 242 ASN A CA 1
ATOM 1967 C C . ASN A 1 242 ? 3.098 -62.188 -57.656 1 23.23 242 ASN A C 1
ATOM 1969 O O . ASN A 1 242 ? 2.438 -61.656 -58.562 1 23.23 242 ASN A O 1
ATOM 1973 N N . VAL A 1 243 ? 4.125 -61.438 -57.5 1 23.64 243 VAL A N 1
ATOM 1974 C CA . VAL A 1 243 ? 4.898 -60.938 -58.625 1 23.64 243 VAL A CA 1
ATOM 1975 C C . VAL A 1 243 ? 5.266 -62.094 -59.562 1 23.64 243 VAL A C 1
ATOM 1977 O O . VAL A 1 243 ? 6.098 -62.938 -59.188 1 23.64 243 VAL A O 1
ATOM 1980 N N . VAL A 1 244 ? 4.133 -62.906 -60.094 1 25.77 244 VAL A N 1
ATOM 1981 C CA . VAL A 1 244 ? 4.43 -63.75 -61.219 1 25.77 244 VAL A CA 1
ATOM 1982 C C . VAL A 1 244 ? 5.109 -62.938 -62.312 1 25.77 244 VAL A C 1
ATOM 1984 O O . VAL A 1 244 ? 4.57 -61.938 -62.781 1 25.77 244 VAL A O 1
ATOM 1987 N N . GLY A 1 245 ? 6.379 -62.656 -62.281 1 20.69 245 GLY A N 1
ATOM 1988 C CA . GLY A 1 245 ? 7.211 -62.062 -63.312 1 20.69 245 GLY A CA 1
ATOM 1989 C C . GLY A 1 245 ? 6.988 -62.688 -64.688 1 20.69 245 GLY A C 1
ATOM 1990 O O . GLY A 1 245 ? 7.734 -63.594 -65.062 1 20.69 245 GLY A O 1
ATOM 1991 N N . SER A 1 246 ? 5.59 -62.906 -65.062 1 21.08 246 SER A N 1
ATOM 1992 C CA . SER A 1 246 ? 5.539 -63.438 -66.438 1 21.08 246 SER A CA 1
ATOM 1993 C C . SER A 1 246 ? 6.246 -62.531 -67.438 1 21.08 246 SER A C 1
ATOM 1995 O O . SER A 1 246 ? 5.898 -61.344 -67.562 1 21.08 246 SER A O 1
ATOM 1997 N N . ILE A 1 247 ? 7.516 -62.625 -67.75 1 22.53 247 ILE A N 1
ATOM 1998 C CA . ILE A 1 247 ? 8.438 -62.031 -68.688 1 22.53 247 ILE A CA 1
ATOM 1999 C C . ILE A 1 247 ? 7.812 -62.094 -70.125 1 22.53 247 ILE A C 1
ATOM 2001 O O . ILE A 1 247 ? 8.383 -61.562 -71.062 1 22.53 247 ILE A O 1
ATOM 2005 N N . ASN A 1 248 ? 6.75 -62.969 -70.438 1 21.38 248 ASN A N 1
ATOM 2006 C CA . ASN A 1 248 ? 6.848 -63.406 -71.812 1 21.38 248 ASN A CA 1
ATOM 2007 C C . ASN A 1 248 ? 6.402 -62.281 -72.812 1 21.38 248 ASN A C 1
ATOM 2009 O O . ASN A 1 248 ? 6.242 -62.531 -74 1 21.38 248 ASN A O 1
ATOM 2013 N N . MET A 1 249 ? 5.949 -61.062 -72.375 1 19.45 249 MET A N 1
ATOM 2014 C CA . MET A 1 249 ? 5.004 -60.5 -73.312 1 19.45 249 MET A CA 1
ATOM 2015 C C . MET A 1 249 ? 5.703 -60.188 -74.688 1 19.45 249 MET A C 1
ATOM 2017 O O . MET A 1 249 ? 6.445 -59.188 -74.75 1 19.45 249 MET A O 1
ATOM 2021 N N . PRO A 1 250 ? 6.105 -61.125 -75.375 1 19.47 250 PRO A N 1
ATOM 2022 C CA . PRO A 1 250 ? 6.691 -60.875 -76.688 1 19.47 250 PRO A CA 1
ATOM 2023 C C . PRO A 1 250 ? 5.781 -60.062 -77.562 1 19.47 250 PRO A C 1
ATOM 2025 O O . PRO A 1 250 ? 4.59 -59.906 -77.312 1 19.47 250 PRO A O 1
ATOM 2028 N N . LEU A 1 251 ? 6.141 -59.844 -78.875 1 21.58 251 LEU A N 1
ATOM 2029 C CA . LEU A 1 251 ? 6.398 -59.031 -80.062 1 21.58 251 LEU A CA 1
ATOM 2030 C C . LEU A 1 251 ? 5.227 -59.094 -81 1 21.58 251 LEU A C 1
ATOM 2032 O O . LEU A 1 251 ? 4.902 -58.094 -81.688 1 21.58 251 LEU A O 1
ATOM 2036 N N . ARG A 1 252 ? 4.535 -60.25 -81.25 1 18.84 252 ARG A N 1
ATOM 2037 C CA . ARG A 1 252 ? 4.375 -60.594 -82.625 1 18.84 252 ARG A CA 1
ATOM 2038 C C . ARG A 1 252 ? 3.182 -59.875 -83.25 1 18.84 252 ARG A C 1
ATOM 2040 O O . ARG A 1 252 ? 2.088 -59.875 -82.688 1 18.84 252 ARG A O 1
ATOM 2047 N N . ARG A 1 253 ? 3.461 -58.844 -84.188 1 22.81 253 ARG A N 1
ATOM 2048 C CA . ARG A 1 253 ? 2.617 -58.062 -85.062 1 22.81 253 ARG A CA 1
ATOM 2049 C C . ARG A 1 253 ? 1.709 -58.969 -85.875 1 22.81 253 ARG A C 1
ATOM 2051 O O . ARG A 1 253 ? 2.188 -59.875 -86.562 1 22.81 253 ARG A O 1
ATOM 2058 N N . PRO A 1 254 ? 0.413 -59.5 -85.375 1 18.53 254 PRO A N 1
ATOM 2059 C CA . PRO A 1 254 ? -0.319 -60.406 -86.25 1 18.53 254 PRO A CA 1
ATOM 2060 C C . PRO A 1 254 ? -0.615 -59.812 -87.625 1 18.53 254 PRO A C 1
ATOM 2062 O O . PRO A 1 254 ? -0.692 -58.594 -87.812 1 18.53 254 PRO A O 1
ATOM 2065 N N . SER A 1 255 ? -0.312 -60.562 -88.75 1 21.22 255 SER A N 1
ATOM 2066 C CA . SER A 1 255 ? -0.442 -60.625 -90.25 1 21.22 255 SER A CA 1
ATOM 2067 C C . SER A 1 255 ? -1.904 -60.531 -90.625 1 21.22 255 SER A C 1
ATOM 2069 O O . SER A 1 255 ? -2.701 -61.406 -90.312 1 21.22 255 SER A O 1
ATOM 2071 N N . VAL A 1 256 ? -2.596 -59.344 -90.75 1 22.17 256 VAL A N 1
ATOM 2072 C CA . VAL A 1 256 ? -3.939 -59.031 -91.25 1 22.17 256 VAL A CA 1
ATOM 2073 C C . VAL A 1 256 ? -4.141 -59.594 -92.625 1 22.17 256 VAL A C 1
ATOM 2075 O O . VAL A 1 256 ? -3.672 -59.031 -93.625 1 22.17 256 VAL A O 1
ATOM 2078 N N . GLU A 1 257 ? -3.787 -60.812 -93.062 1 17.95 257 GLU A N 1
ATOM 2079 C CA . GLU A 1 257 ? -3.934 -61.156 -94.5 1 17.95 257 GLU A CA 1
ATOM 2080 C C . GLU A 1 257 ? -5.395 -61.062 -94.938 1 17.95 257 GLU A C 1
ATOM 2082 O O . GLU A 1 257 ? -5.695 -60.562 -96 1 17.95 257 GLU A O 1
ATOM 2087 N N . TYR A 1 258 ? -6.41 -61.844 -94.438 1 19.3 258 TYR A N 1
ATOM 2088 C CA . TYR A 1 258 ? -6.996 -62.656 -95.5 1 19.3 258 TYR A CA 1
ATOM 2089 C C . TYR A 1 258 ? -7.75 -61.781 -96.5 1 19.3 258 TYR A C 1
ATOM 2091 O O . TYR A 1 258 ? -8.094 -60.625 -96.188 1 19.3 258 TYR A O 1
ATOM 2099 N N . TRP A 1 259 ? -8.688 -62.344 -97.375 1 20.61 259 TRP A N 1
ATOM 2100 C CA . TRP A 1 259 ? -9.133 -62.719 -98.75 1 20.61 259 TRP A CA 1
ATOM 2101 C C . TRP A 1 259 ? -10.375 -61.938 -99.125 1 20.61 259 TRP A C 1
ATOM 2103 O O . TRP A 1 259 ? -10.562 -61.656 -100.312 1 20.61 259 TRP A O 1
ATOM 2113 N N . LEU A 1 260 ? -11.555 -61.75 -98.312 1 20.7 260 LEU A N 1
ATOM 2114 C CA . LEU A 1 260 ? -12.625 -62.094 -99.25 1 20.7 260 LEU A CA 1
ATOM 2115 C C . LEU A 1 260 ? -12.672 -61.125 -100.375 1 20.7 260 LEU A C 1
ATOM 2117 O O . LEU A 1 260 ? -12.102 -60.031 -100.312 1 20.7 260 LEU A O 1
ATOM 2121 N N . LYS A 1 261 ? -13.898 -60.969 -101 1 23.64 261 LYS A N 1
ATOM 2122 C CA . LYS A 1 261 ? -14.734 -61.031 -102.188 1 23.64 261 LYS A CA 1
ATOM 2123 C C . LYS A 1 261 ? -14.852 -59.688 -102.812 1 23.64 261 LYS A C 1
ATOM 2125 O O . LYS A 1 261 ? -14.609 -58.656 -102.188 1 23.64 261 LYS A O 1
ATOM 2130 N N . GLY A 1 262 ? -15.773 -59.375 -103.938 1 23 262 GLY A N 1
ATOM 2131 C CA . GLY A 1 262 ? -16.109 -58.781 -105.25 1 23 262 GLY A CA 1
ATOM 2132 C C . GLY A 1 262 ? -16.406 -57.281 -105.125 1 23 262 GLY A C 1
ATOM 2133 O O . GLY A 1 262 ? -15.906 -56.5 -105.875 1 23 262 GLY A O 1
ATOM 2134 N N . ASN A 1 263 ? -17.625 -56.844 -104.688 1 22.16 263 ASN A N 1
ATOM 2135 C CA . ASN A 1 263 ? -18.422 -56.188 -105.688 1 22.16 263 ASN A CA 1
ATOM 2136 C C . ASN A 1 263 ? -17.703 -54.969 -106.25 1 22.16 263 ASN A C 1
ATOM 2138 O O . ASN A 1 263 ? -16.781 -54.469 -105.625 1 22.16 263 ASN A O 1
ATOM 2142 N N . HIS A 1 264 ? -18.609 -54.188 -107.062 1 21.7 264 HIS A N 1
ATOM 2143 C CA . HIS A 1 264 ? -19.234 -53.188 -107.938 1 21.7 264 HIS A CA 1
ATOM 2144 C C . HIS A 1 264 ? -19.125 -51.781 -107.312 1 21.7 264 HIS A C 1
ATOM 2146 O O . HIS A 1 264 ? -19.141 -51.625 -106.125 1 21.7 264 HIS A O 1
ATOM 2152 N N . MET B 1 1 ? 6.004 -50.375 -36.812 1 53.91 1 MET B N 1
ATOM 2153 C CA . MET B 1 1 ? 5.242 -50.438 -35.562 1 53.91 1 MET B CA 1
ATOM 2154 C C . MET B 1 1 ? 6.07 -49.906 -34.406 1 53.91 1 MET B C 1
ATOM 2156 O O . MET B 1 1 ? 5.617 -49.031 -33.656 1 53.91 1 MET B O 1
ATOM 2160 N N . LEU B 1 2 ? 7.312 -50.281 -34.375 1 60.66 2 LEU B N 1
ATOM 2161 C CA . LEU B 1 2 ? 8.203 -49.875 -33.281 1 60.66 2 LEU B CA 1
ATOM 2162 C C . LEU B 1 2 ? 8.547 -48.406 -33.375 1 60.66 2 LEU B C 1
ATOM 2164 O O . LEU B 1 2 ? 8.594 -47.719 -32.344 1 60.66 2 LEU B O 1
ATOM 2168 N N . ARG B 1 3 ? 8.766 -47.906 -34.594 1 60.56 3 ARG B N 1
ATOM 2169 C CA . ARG B 1 3 ? 9.125 -46.5 -34.781 1 60.56 3 ARG B CA 1
ATOM 2170 C C . ARG B 1 3 ? 8.008 -45.594 -34.312 1 60.56 3 ARG B C 1
ATOM 2172 O O . ARG B 1 3 ? 8.258 -44.531 -33.719 1 60.56 3 ARG B O 1
ATOM 2179 N N . ARG B 1 4 ? 6.84 -45.969 -34.594 1 64.19 4 ARG B N 1
ATOM 2180 C CA . ARG B 1 4 ? 5.684 -45.156 -34.219 1 64.19 4 ARG B CA 1
ATOM 2181 C C . ARG B 1 4 ? 5.516 -45.125 -32.719 1 64.19 4 ARG B C 1
ATOM 2183 O O . ARG B 1 4 ? 5.168 -44.062 -32.156 1 64.19 4 ARG B O 1
ATOM 2190 N N . VAL B 1 5 ? 5.723 -46.156 -32.062 1 63.28 5 VAL B N 1
ATOM 2191 C CA . VAL B 1 5 ? 5.625 -46.219 -30.609 1 63.28 5 VAL B CA 1
ATOM 2192 C C . VAL B 1 5 ? 6.676 -45.312 -29.984 1 63.28 5 VAL B C 1
ATOM 2194 O O . VAL B 1 5 ? 6.387 -44.594 -29.016 1 63.28 5 VAL B O 1
ATOM 2197 N N . LEU B 1 6 ? 7.762 -45.25 -30.703 1 64.94 6 LEU B N 1
ATOM 2198 C CA . LEU B 1 6 ? 8.859 -44.469 -30.188 1 64.94 6 LEU B CA 1
ATOM 2199 C C . LEU B 1 6 ? 8.578 -42.969 -30.359 1 64.94 6 LEU B C 1
ATOM 2201 O O . LEU B 1 6 ? 8.898 -42.156 -29.469 1 64.94 6 LEU B O 1
ATOM 2205 N N . GLU B 1 7 ? 7.961 -42.625 -31.406 1 68.44 7 GLU B N 1
ATOM 2206 C CA . GLU B 1 7 ? 7.621 -41.219 -31.688 1 68.44 7 GLU B CA 1
ATOM 2207 C C . GLU B 1 7 ? 6.547 -40.719 -30.734 1 68.44 7 GLU B C 1
ATOM 2209 O O . GLU B 1 7 ? 6.602 -39.562 -30.281 1 68.44 7 GLU B O 1
ATOM 2214 N N . ASN B 1 8 ? 5.641 -41.594 -30.453 1 66.88 8 ASN B N 1
ATOM 2215 C CA . ASN B 1 8 ? 4.57 -41.25 -29.531 1 66.88 8 ASN B CA 1
ATOM 2216 C C . ASN B 1 8 ? 5.098 -41.031 -28.125 1 66.88 8 ASN B C 1
ATOM 2218 O O . ASN B 1 8 ? 4.672 -40.094 -27.422 1 66.88 8 ASN B O 1
ATOM 2222 N N . ARG B 1 9 ? 6.023 -41.812 -27.828 1 70.38 9 ARG B N 1
ATOM 2223 C CA . ARG B 1 9 ? 6.609 -41.719 -26.5 1 70.38 9 ARG B CA 1
ATOM 2224 C C . ARG B 1 9 ? 7.426 -40.438 -26.375 1 70.38 9 ARG B C 1
ATOM 2226 O O . ARG B 1 9 ? 7.414 -39.781 -25.328 1 70.38 9 ARG B O 1
ATOM 2233 N N . ASP B 1 10 ? 7.996 -40.094 -27.422 1 74.5 10 ASP B N 1
ATOM 2234 C CA . ASP B 1 10 ? 8.789 -38.844 -27.422 1 74.5 10 ASP B CA 1
ATOM 2235 C C . ASP B 1 10 ? 7.895 -37.625 -27.328 1 74.5 10 ASP B C 1
ATOM 2237 O O . ASP B 1 10 ? 8.234 -36.656 -26.641 1 74.5 10 ASP B O 1
ATOM 2241 N N . ALA B 1 11 ? 6.781 -37.75 -27.938 1 75.75 11 ALA B N 1
ATOM 2242 C CA . ALA B 1 11 ? 5.836 -36.625 -27.906 1 75.75 11 ALA B CA 1
ATOM 2243 C C . ALA B 1 11 ? 5.273 -36.438 -26.5 1 75.75 11 ALA B C 1
ATOM 2245 O O . ALA B 1 11 ? 5.094 -35.312 -26.047 1 75.75 11 ALA B O 1
ATOM 2246 N N . GLN B 1 12 ? 5.066 -37.5 -25.797 1 74.69 12 GLN B N 1
ATOM 2247 C CA . GLN B 1 12 ? 4.543 -37.438 -24.438 1 74.69 12 GLN B CA 1
ATOM 2248 C C . GLN B 1 12 ? 5.566 -36.812 -23.484 1 74.69 12 GLN B C 1
ATOM 2250 O O . GLN B 1 12 ? 5.219 -36.031 -22.625 1 74.69 12 GLN B O 1
ATOM 2255 N N . THR B 1 13 ? 6.719 -37.219 -23.688 1 78.06 13 THR B N 1
ATOM 2256 C CA . THR B 1 13 ? 7.789 -36.688 -22.844 1 78.06 13 THR B CA 1
ATOM 2257 C C . THR B 1 13 ? 7.984 -35.219 -23.094 1 78.06 13 THR B C 1
ATOM 2259 O O . THR B 1 13 ? 8.219 -34.438 -22.156 1 78.06 13 THR B O 1
ATOM 2262 N N . ARG B 1 14 ? 7.871 -34.844 -24.281 1 82.94 14 ARG B N 1
ATOM 2263 C CA . ARG B 1 14 ? 8.023 -33.438 -24.625 1 82.94 14 ARG B CA 1
ATOM 2264 C C . ARG B 1 14 ? 6.891 -32.594 -24.031 1 82.94 14 ARG B C 1
ATOM 2266 O O . ARG B 1 14 ? 7.117 -31.469 -23.562 1 82.94 14 ARG B O 1
ATOM 2273 N N . GLN B 1 15 ? 5.719 -33.125 -24.016 1 80.12 15 GLN B N 1
ATOM 2274 C CA . GLN B 1 15 ? 4.562 -32.406 -23.469 1 80.12 15 GLN B CA 1
ATOM 2275 C C . GLN B 1 15 ? 4.727 -32.188 -21.969 1 80.12 15 GLN B C 1
ATOM 2277 O O . GLN B 1 15 ? 4.414 -31.094 -21.469 1 80.12 15 GLN B O 1
ATOM 2282 N N . LEU B 1 16 ? 5.184 -33.219 -21.297 1 80 16 LEU B N 1
ATOM 2283 C CA . LEU B 1 16 ? 5.422 -33.062 -19.859 1 80 16 LEU B CA 1
ATOM 2284 C C . LEU B 1 16 ? 6.52 -32.031 -19.609 1 80 16 LEU B C 1
ATOM 2286 O O . LEU B 1 16 ? 6.402 -31.203 -18.703 1 80 16 LEU B O 1
ATOM 2290 N N . GLN B 1 17 ? 7.543 -32.188 -20.391 1 86.44 17 GLN B N 1
ATOM 2291 C CA . GLN B 1 17 ? 8.648 -31.25 -20.219 1 86.44 17 GLN B CA 1
ATOM 2292 C C . GLN B 1 17 ? 8.188 -29.812 -20.438 1 86.44 17 GLN B C 1
ATOM 2294 O O . GLN B 1 17 ? 8.562 -28.922 -19.688 1 86.44 17 GLN B O 1
ATOM 2299 N N . ASP B 1 18 ? 7.383 -29.562 -21.406 1 88.12 18 ASP B N 1
ATOM 2300 C CA . ASP B 1 18 ? 6.875 -28.219 -21.703 1 88.12 18 ASP B CA 1
ATOM 2301 C C . ASP B 1 18 ? 5.969 -27.719 -20.578 1 88.12 18 ASP B C 1
ATOM 2303 O O . ASP B 1 18 ? 6.043 -26.547 -20.188 1 88.12 18 ASP B O 1
ATOM 2307 N N . ALA B 1 19 ? 5.125 -28.625 -20.125 1 87.12 19 ALA B N 1
ATOM 2308 C CA . ALA B 1 19 ? 4.211 -28.25 -19.047 1 87.12 19 ALA B CA 1
ATOM 2309 C C . ALA B 1 19 ? 4.973 -27.859 -17.781 1 87.12 19 ALA B C 1
ATOM 2311 O O . ALA B 1 19 ? 4.664 -26.844 -17.156 1 87.12 19 ALA B O 1
ATOM 2312 N N . VAL B 1 20 ? 5.969 -28.656 -17.453 1 91.38 20 VAL B N 1
ATOM 2313 C CA . VAL B 1 20 ? 6.762 -28.422 -16.25 1 91.38 20 VAL B CA 1
ATOM 2314 C C . VAL B 1 20 ? 7.562 -27.125 -16.406 1 91.38 20 VAL B C 1
ATOM 2316 O O . VAL B 1 20 ? 7.645 -26.328 -15.461 1 91.38 20 VAL B O 1
ATOM 2319 N N . THR B 1 21 ? 8.125 -26.891 -17.516 1 93.81 21 THR B N 1
ATOM 2320 C CA . THR B 1 21 ? 8.898 -25.688 -17.781 1 93.81 21 THR B CA 1
ATOM 2321 C C . THR B 1 21 ? 8.016 -24.453 -17.734 1 93.81 21 THR B C 1
ATOM 2323 O O . THR B 1 21 ? 8.422 -23.422 -17.203 1 93.81 21 THR B O 1
ATOM 2326 N N . ASN B 1 22 ? 6.855 -24.609 -18.281 1 94.94 22 ASN B N 1
ATOM 2327 C CA . ASN B 1 22 ? 5.891 -23.516 -18.266 1 94.94 22 ASN B CA 1
ATOM 2328 C C . ASN B 1 22 ? 5.504 -23.125 -16.844 1 94.94 22 ASN B C 1
ATOM 2330 O O . ASN B 1 22 ? 5.473 -21.953 -16.5 1 94.94 22 ASN B O 1
ATOM 2334 N N . VAL B 1 23 ? 5.219 -24.094 -16.047 1 95.5 23 VAL B N 1
ATOM 2335 C CA . VAL B 1 23 ? 4.84 -23.859 -14.648 1 95.5 23 VAL B CA 1
ATOM 2336 C C . VAL B 1 23 ? 6.023 -23.266 -13.883 1 95.5 23 VAL B C 1
ATOM 2338 O O . VAL B 1 23 ? 5.863 -22.328 -13.109 1 95.5 23 VAL B O 1
ATOM 2341 N N . GLU B 1 24 ? 7.18 -23.812 -14.117 1 95.5 24 GLU B N 1
ATOM 2342 C CA . GLU B 1 24 ? 8.383 -23.312 -13.453 1 95.5 24 GLU B CA 1
ATOM 2343 C C . GLU B 1 24 ? 8.602 -21.828 -13.742 1 95.5 24 GLU B C 1
ATOM 2345 O O . GLU B 1 24 ? 8.852 -21.047 -12.828 1 95.5 24 GLU B O 1
ATOM 2350 N N . LYS B 1 25 ? 8.453 -21.469 -14.922 1 97.56 25 LYS B N 1
ATOM 2351 C CA . LYS B 1 25 ? 8.688 -20.078 -15.344 1 97.56 25 LYS B CA 1
ATOM 2352 C C . LYS B 1 25 ? 7.648 -19.141 -14.742 1 97.56 25 LYS B C 1
ATOM 2354 O O . LYS B 1 25 ? 7.992 -18.203 -14.023 1 97.56 25 LYS B O 1
ATOM 2359 N N . HIS B 1 26 ? 6.43 -19.438 -14.992 1 98.06 26 HIS B N 1
ATOM 2360 C CA . HIS B 1 26 ? 5.383 -18.469 -14.664 1 98.06 26 HIS B CA 1
ATOM 2361 C C . HIS B 1 26 ? 5.07 -18.484 -13.172 1 98.06 26 HIS B C 1
ATOM 2363 O O . HIS B 1 26 ? 4.812 -17.438 -12.578 1 98.06 26 HIS B O 1
ATOM 2369 N N . PHE B 1 27 ? 5.086 -19.641 -12.531 1 98.25 27 PHE B N 1
ATOM 2370 C CA . PHE B 1 27 ? 4.863 -19.672 -11.094 1 98.25 27 PHE B CA 1
ATOM 2371 C C . PHE B 1 27 ? 6.027 -19.031 -10.352 1 98.25 27 PHE B C 1
ATOM 2373 O O . PHE B 1 27 ? 5.836 -18.422 -9.297 1 98.25 27 PHE B O 1
ATOM 2380 N N . GLY B 1 28 ? 7.238 -19.25 -10.93 1 98.25 28 GLY B N 1
ATOM 2381 C CA . GLY B 1 28 ? 8.375 -18.547 -10.367 1 98.25 28 GLY B CA 1
ATOM 2382 C C . GLY B 1 28 ? 8.234 -17.031 -10.445 1 98.25 28 GLY B C 1
ATOM 2383 O O . GLY B 1 28 ? 8.5 -16.328 -9.469 1 98.25 28 GLY B O 1
ATOM 2384 N N . GLU B 1 29 ? 7.836 -16.547 -11.586 1 98.56 29 GLU B N 1
ATOM 2385 C CA . GLU B 1 29 ? 7.641 -15.109 -11.766 1 98.56 29 GLU B CA 1
ATOM 2386 C C . GLU B 1 29 ? 6.508 -14.586 -10.891 1 98.56 29 GLU B C 1
ATOM 2388 O O . GLU B 1 29 ? 6.633 -13.531 -10.266 1 98.56 29 GLU B O 1
ATOM 2393 N N . LEU B 1 30 ? 5.414 -15.328 -10.82 1 98.69 30 LEU B N 1
ATOM 2394 C CA . LEU B 1 30 ? 4.297 -14.938 -9.969 1 98.69 30 LEU B CA 1
ATOM 2395 C C . LEU B 1 30 ? 4.719 -14.883 -8.508 1 98.69 30 LEU B C 1
ATOM 2397 O O . LEU B 1 30 ? 4.348 -13.953 -7.785 1 98.69 30 LEU B O 1
ATOM 2401 N N . CYS B 1 31 ? 5.449 -15.875 -8.125 1 98.69 31 CYS B N 1
ATOM 2402 C CA . CYS B 1 31 ? 5.938 -15.906 -6.754 1 98.69 31 CYS B CA 1
ATOM 2403 C C . CYS B 1 31 ? 6.758 -14.664 -6.438 1 98.69 31 CYS B C 1
ATOM 2405 O O . CYS B 1 31 ? 6.551 -14.023 -5.402 1 98.69 31 CYS B O 1
ATOM 2407 N N . GLN B 1 32 ? 7.66 -14.273 -7.348 1 98.75 32 GLN B N 1
ATOM 2408 C CA . GLN B 1 32 ? 8.516 -13.109 -7.148 1 98.75 32 GLN B CA 1
ATOM 2409 C C . GLN B 1 32 ? 7.699 -11.82 -7.082 1 98.75 32 GLN B C 1
ATOM 2411 O O . GLN B 1 32 ? 7.949 -10.961 -6.23 1 98.75 32 GLN B O 1
ATOM 2416 N N . ILE B 1 33 ? 6.773 -11.641 -7.891 1 98.88 33 ILE B N 1
ATOM 2417 C CA . ILE B 1 33 ? 5.988 -10.414 -7.945 1 98.88 33 ILE B CA 1
ATOM 2418 C C . ILE B 1 33 ? 5.059 -10.336 -6.738 1 98.88 33 ILE B C 1
ATOM 2420 O O . ILE B 1 33 ? 4.918 -9.281 -6.121 1 98.88 33 ILE B O 1
ATOM 2424 N N . PHE B 1 34 ? 4.402 -11.461 -6.383 1 98.88 34 PHE B N 1
ATOM 2425 C CA . PHE B 1 34 ? 3.574 -11.469 -5.184 1 98.88 34 PHE B CA 1
ATOM 2426 C C . PHE B 1 34 ? 4.406 -11.133 -3.951 1 98.88 34 PHE B C 1
ATOM 2428 O O . PHE B 1 34 ? 3.945 -10.398 -3.068 1 98.88 34 PHE B O 1
ATOM 2435 N N . ALA B 1 35 ? 5.586 -11.688 -3.91 1 98.88 35 ALA B N 1
ATOM 2436 C CA . ALA B 1 35 ? 6.465 -11.367 -2.789 1 98.88 35 ALA B CA 1
ATOM 2437 C C . ALA B 1 35 ? 6.766 -9.867 -2.74 1 98.88 35 ALA B C 1
ATOM 2439 O O . ALA B 1 35 ? 6.773 -9.266 -1.664 1 98.88 35 ALA B O 1
ATOM 2440 N N . ALA B 1 36 ? 7.039 -9.297 -3.857 1 98.88 36 ALA B N 1
ATOM 2441 C CA . ALA B 1 36 ? 7.277 -7.859 -3.93 1 98.88 36 ALA B CA 1
ATOM 2442 C C . ALA B 1 36 ? 6.031 -7.074 -3.521 1 98.88 36 ALA B C 1
ATOM 2444 O O . ALA B 1 36 ? 6.129 -6.066 -2.82 1 98.88 36 ALA B O 1
ATOM 2445 N N . TYR B 1 37 ? 4.852 -7.504 -3.977 1 98.88 37 TYR B N 1
ATOM 2446 C CA . TYR B 1 37 ? 3.572 -6.91 -3.604 1 98.88 37 TYR B CA 1
ATOM 2447 C C . TYR B 1 37 ? 3.389 -6.918 -2.09 1 98.88 37 TYR B C 1
ATOM 2449 O O . TYR B 1 37 ? 2.988 -5.91 -1.503 1 98.88 37 TYR B O 1
ATOM 2457 N N . VAL B 1 38 ? 3.717 -8.008 -1.502 1 98.88 38 VAL B N 1
ATOM 2458 C CA . VAL B 1 38 ? 3.584 -8.164 -0.058 1 98.88 38 VAL B CA 1
ATOM 2459 C C . VAL B 1 38 ? 4.582 -7.254 0.654 1 98.88 38 VAL B C 1
ATOM 2461 O O . VAL B 1 38 ? 4.25 -6.621 1.658 1 98.88 38 VAL B O 1
ATOM 2464 N N . ARG B 1 39 ? 5.762 -7.133 0.172 1 98.81 39 ARG B N 1
ATOM 2465 C CA . ARG B 1 39 ? 6.77 -6.258 0.76 1 98.81 39 ARG B CA 1
ATOM 2466 C C . ARG B 1 39 ? 6.336 -4.801 0.697 1 98.81 39 ARG B C 1
ATOM 2468 O O . ARG B 1 39 ? 6.539 -4.043 1.649 1 98.81 39 ARG B O 1
ATOM 2475 N N . LYS B 1 40 ? 5.82 -4.387 -0.452 1 98.88 40 LYS B N 1
ATOM 2476 C CA . LYS B 1 40 ? 5.332 -3.018 -0.571 1 98.88 40 LYS B CA 1
ATOM 2477 C C . LYS B 1 40 ? 4.195 -2.75 0.414 1 98.88 40 LYS B C 1
ATOM 2479 O O . LYS B 1 40 ? 4.09 -1.649 0.959 1 98.88 40 LYS B O 1
ATOM 2484 N N . THR B 1 41 ? 3.314 -3.723 0.63 1 98.88 41 THR B N 1
ATOM 2485 C CA . THR B 1 41 ? 2.24 -3.6 1.608 1 98.88 41 THR B CA 1
ATOM 2486 C C . THR B 1 41 ? 2.807 -3.42 3.014 1 98.88 41 THR B C 1
ATOM 2488 O O . THR B 1 41 ? 2.307 -2.605 3.791 1 98.88 41 THR B O 1
ATOM 2491 N N . ALA B 1 42 ? 3.832 -4.16 3.311 1 98.88 42 ALA B N 1
ATOM 2492 C CA . ALA B 1 42 ? 4.488 -4.039 4.609 1 98.88 42 ALA B CA 1
ATOM 2493 C C . ALA B 1 42 ? 5.129 -2.664 4.777 1 98.88 42 ALA B C 1
ATOM 2495 O O . ALA B 1 42 ? 5.074 -2.074 5.859 1 98.88 42 ALA B O 1
ATOM 2496 N N . ARG B 1 43 ? 5.727 -2.184 3.744 1 98.81 43 ARG B N 1
ATOM 2497 C CA . ARG B 1 43 ? 6.359 -0.869 3.805 1 98.81 43 ARG B CA 1
ATOM 2498 C C . ARG B 1 43 ? 5.316 0.232 3.965 1 98.81 43 ARG B C 1
ATOM 2500 O O . ARG B 1 43 ? 5.57 1.245 4.621 1 98.81 43 ARG B O 1
ATOM 2507 N N . LEU B 1 44 ? 4.188 0.06 3.307 1 98.81 44 LEU B N 1
ATOM 2508 C CA . LEU B 1 44 ? 3.072 0.981 3.496 1 98.81 44 LEU B CA 1
ATOM 2509 C C . LEU B 1 44 ? 2.631 1.005 4.957 1 98.81 44 LEU B C 1
ATOM 2511 O O . LEU B 1 44 ? 2.395 2.076 5.52 1 98.81 44 LEU B O 1
ATOM 2515 N N . ARG B 1 45 ? 2.557 -0.166 5.562 1 98.81 45 ARG B N 1
ATOM 2516 C CA . ARG B 1 45 ? 2.244 -0.284 6.984 1 98.81 45 ARG B CA 1
ATOM 2517 C C . ARG B 1 45 ? 3.268 0.464 7.832 1 98.81 45 ARG B C 1
ATOM 2519 O O . ARG B 1 45 ? 2.902 1.178 8.766 1 98.81 45 ARG B O 1
ATOM 2526 N N . ASP B 1 46 ? 4.535 0.373 7.527 1 98.81 46 ASP B N 1
ATOM 2527 C CA . ASP B 1 46 ? 5.598 1.044 8.266 1 98.81 46 ASP B CA 1
ATOM 2528 C C . ASP B 1 46 ? 5.426 2.561 8.227 1 98.81 46 ASP B C 1
ATOM 2530 O O . ASP B 1 46 ? 5.617 3.242 9.234 1 98.81 46 ASP B O 1
ATOM 2534 N N . LYS B 1 47 ? 5.125 3.104 7.055 1 98.88 47 LYS B N 1
ATOM 2535 C CA . LYS B 1 47 ? 4.91 4.543 6.93 1 98.88 47 LYS B CA 1
ATOM 2536 C C . LYS B 1 47 ? 3.688 4.984 7.73 1 98.88 47 LYS B C 1
ATOM 2538 O O . LYS B 1 47 ? 3.678 6.074 8.305 1 98.88 47 LYS B O 1
ATOM 2543 N N . ALA B 1 48 ? 2.617 4.172 7.738 1 98.81 48 ALA B N 1
ATOM 2544 C CA . ALA B 1 48 ? 1.423 4.473 8.523 1 98.81 48 ALA B CA 1
ATOM 2545 C C . ALA B 1 48 ? 1.743 4.5 10.016 1 98.81 48 ALA B C 1
ATOM 2547 O O . ALA B 1 48 ? 1.209 5.328 10.758 1 98.81 48 ALA B O 1
ATOM 2548 N N . ASP B 1 49 ? 2.611 3.658 10.438 1 98.81 49 ASP B N 1
ATOM 2549 C CA . ASP B 1 49 ? 3.029 3.65 11.836 1 98.81 49 ASP B CA 1
ATOM 2550 C C . ASP B 1 49 ? 3.756 4.941 12.203 1 98.81 49 ASP B C 1
ATOM 2552 O O . ASP B 1 49 ? 3.605 5.453 13.312 1 98.81 49 ASP B O 1
ATOM 2556 N N . LEU B 1 50 ? 4.57 5.422 11.297 1 98.88 50 LEU B N 1
ATOM 2557 C CA . LEU B 1 50 ? 5.238 6.699 11.523 1 98.88 50 LEU B CA 1
ATOM 2558 C C . LEU B 1 50 ? 4.223 7.828 11.648 1 98.88 50 LEU B C 1
ATOM 2560 O O . LEU B 1 50 ? 4.391 8.734 12.477 1 98.88 50 LEU B O 1
ATOM 2564 N N . LEU B 1 51 ? 3.166 7.789 10.852 1 98.81 51 LEU B N 1
ATOM 2565 C CA . LEU B 1 51 ? 2.096 8.781 10.938 1 98.81 51 LEU B CA 1
ATOM 2566 C C . LEU B 1 51 ? 1.431 8.734 12.312 1 98.81 51 LEU B C 1
ATOM 2568 O O . LEU B 1 51 ? 1.192 9.773 12.922 1 98.81 51 LEU B O 1
ATOM 2572 N N . VAL B 1 52 ? 1.164 7.5 12.734 1 98.88 52 VAL B N 1
ATOM 2573 C CA . VAL B 1 52 ? 0.535 7.32 14.039 1 98.88 52 VAL B CA 1
ATOM 2574 C C . VAL B 1 52 ? 1.389 7.98 15.117 1 98.88 52 VAL B C 1
ATOM 2576 O O . VAL B 1 52 ? 0.873 8.727 15.953 1 98.88 52 VAL B O 1
ATOM 2579 N N . ASN B 1 53 ? 2.629 7.75 15.016 1 98.81 53 ASN B N 1
ATOM 2580 C CA . ASN B 1 53 ? 3.545 8.305 16.016 1 98.81 53 ASN B CA 1
ATOM 2581 C C . ASN B 1 53 ? 3.594 9.828 15.938 1 98.81 53 ASN B C 1
ATOM 2583 O O . ASN B 1 53 ? 3.459 10.508 16.953 1 98.81 53 ASN B O 1
ATOM 2587 N N . GLU B 1 54 ? 3.762 10.367 14.781 1 98.81 54 GLU B N 1
ATOM 2588 C CA . GLU B 1 54 ? 3.861 11.812 14.617 1 98.81 54 GLU B CA 1
ATOM 2589 C C . GLU B 1 54 ? 2.568 12.508 15.031 1 98.81 54 GLU B C 1
ATOM 2591 O O . GLU B 1 54 ? 2.602 13.57 15.648 1 98.81 54 GLU B O 1
ATOM 2596 N N . ILE B 1 55 ? 1.419 11.953 14.727 1 98.75 55 ILE B N 1
ATOM 2597 C CA . ILE B 1 55 ? 0.129 12.523 15.102 1 98.75 55 ILE B CA 1
ATOM 2598 C C . ILE B 1 55 ? -0.003 12.539 16.625 1 98.75 55 ILE B C 1
ATOM 2600 O O . ILE B 1 55 ? -0.487 13.516 17.203 1 98.75 55 ILE B O 1
ATOM 2604 N N . ASN B 1 56 ? 0.462 11.445 17.234 1 98.69 56 ASN B N 1
ATOM 2605 C CA . ASN B 1 56 ? 0.418 11.391 18.688 1 98.69 56 ASN B CA 1
ATOM 2606 C C . ASN B 1 56 ? 1.299 12.469 19.328 1 98.69 56 ASN B C 1
ATOM 2608 O O . ASN B 1 56 ? 0.895 13.125 20.281 1 98.69 56 ASN B O 1
ATOM 2612 N N . VAL B 1 57 ? 2.494 12.656 18.812 1 98.5 57 VAL B N 1
ATOM 2613 C CA . VAL B 1 57 ? 3.414 13.656 19.344 1 98.5 57 VAL B CA 1
ATOM 2614 C C . VAL B 1 57 ? 2.826 15.055 19.141 1 98.5 57 VAL B C 1
ATOM 2616 O O . VAL B 1 57 ? 2.773 15.859 20.062 1 98.5 57 VAL B O 1
ATOM 2619 N N . TYR B 1 58 ? 2.314 15.359 17.969 1 98.25 58 TYR B N 1
ATOM 2620 C CA . TYR B 1 58 ? 1.707 16.656 17.656 1 98.25 58 TYR B CA 1
ATOM 2621 C C . TYR B 1 58 ? 0.484 16.891 18.531 1 98.25 58 TYR B C 1
ATOM 2623 O O . TYR B 1 58 ? 0.306 18 19.062 1 98.25 58 TYR B O 1
ATOM 2631 N N . ALA B 1 59 ? -0.351 15.875 18.672 1 97.62 59 ALA B N 1
ATOM 2632 C CA . ALA B 1 59 ? -1.573 15.984 19.453 1 97.62 59 ALA B CA 1
ATOM 2633 C C . ALA B 1 59 ? -1.263 16.406 20.891 1 97.62 59 ALA B C 1
ATOM 2635 O O . ALA B 1 59 ? -2 17.203 21.484 1 97.62 59 ALA B O 1
ATOM 2636 N N . SER B 1 60 ? -0.169 15.977 21.438 1 97.12 60 SER B N 1
ATOM 2637 C CA . SER B 1 60 ? 0.188 16.234 22.828 1 97.12 60 SER B CA 1
ATOM 2638 C C . SER B 1 60 ? 0.553 17.703 23.031 1 97.12 60 SER B C 1
ATOM 2640 O O . SER B 1 60 ? 0.604 18.172 24.172 1 97.12 60 SER B O 1
ATOM 2642 N N . THR B 1 61 ? 0.819 18.453 21.953 1 94.56 61 THR B N 1
ATOM 2643 C CA . THR B 1 61 ? 1.183 19.859 22.047 1 94.56 61 THR B CA 1
ATOM 2644 C C . THR B 1 61 ? -0.048 20.75 21.891 1 94.56 61 THR B C 1
ATOM 2646 O O . THR B 1 61 ? 0.044 21.969 22.016 1 94.56 61 THR B O 1
ATOM 2649 N N . GLU B 1 62 ? -1.214 20.188 21.672 1 94 62 GLU B N 1
ATOM 2650 C CA . GLU B 1 62 ? -2.393 20.969 21.297 1 94 62 GLU B CA 1
ATOM 2651 C C . GLU B 1 62 ? -3.406 21.031 22.438 1 94 62 GLU B C 1
ATOM 2653 O O . GLU B 1 62 ? -3.16 20.5 23.516 1 94 62 GLU B O 1
ATOM 2658 N N . THR B 1 63 ? -4.465 21.875 22.25 1 90.25 63 THR B N 1
ATOM 2659 C CA . THR B 1 63 ? -5.539 22.016 23.219 1 90.25 63 THR B CA 1
ATOM 2660 C C . THR B 1 63 ? -6.195 20.672 23.516 1 90.25 63 THR B C 1
ATOM 2662 O O . THR B 1 63 ? -6.125 19.75 22.703 1 90.25 63 THR B O 1
ATOM 2665 N N . PRO B 1 64 ? -6.812 20.438 24.656 1 91.5 64 PRO B N 1
ATOM 2666 C CA . PRO B 1 64 ? -7.359 19.141 25.078 1 91.5 64 PRO B CA 1
ATOM 2667 C C . PRO B 1 64 ? -8.344 18.562 24.062 1 91.5 64 PRO B C 1
ATOM 2669 O O . PRO B 1 64 ? -8.336 17.344 23.812 1 91.5 64 PRO B O 1
ATOM 2672 N N . ASN B 1 65 ? -9.148 19.406 23.516 1 91.06 65 ASN B N 1
ATOM 2673 C CA . ASN B 1 65 ? -10.141 18.891 22.578 1 91.06 65 ASN B CA 1
ATOM 2674 C C . ASN B 1 65 ? -9.492 18.422 21.281 1 91.06 65 ASN B C 1
ATOM 2676 O O . ASN B 1 65 ? -9.82 17.344 20.766 1 91.06 65 ASN B O 1
ATOM 2680 N N . LEU B 1 66 ? -8.625 19.25 20.703 1 94.12 66 LEU B N 1
ATOM 2681 C CA . LEU B 1 66 ? -7.902 18.859 19.5 1 94.12 66 LEU B CA 1
ATOM 2682 C C . LEU B 1 66 ? -7.02 17.641 19.766 1 94.12 66 LEU B C 1
ATOM 2684 O O . LEU B 1 66 ? -6.957 16.734 18.938 1 94.12 66 LEU B O 1
ATOM 2688 N N . LYS B 1 67 ? -6.41 17.625 20.922 1 95.88 67 LYS B N 1
ATOM 2689 C CA . LYS B 1 67 ? -5.59 16.484 21.344 1 95.88 67 LYS B CA 1
ATOM 2690 C C . LYS B 1 67 ? -6.406 15.195 21.359 1 95.88 67 LYS B C 1
ATOM 2692 O O . LYS B 1 67 ? -5.973 14.18 20.812 1 95.88 67 LYS B O 1
ATOM 2697 N N . GLN B 1 68 ? -7.59 15.281 21.953 1 96.06 68 GLN B N 1
ATOM 2698 C CA . GLN B 1 68 ? -8.43 14.094 22.062 1 96.06 68 GLN B CA 1
ATOM 2699 C C . GLN B 1 68 ? -8.852 13.594 20.672 1 96.06 68 GLN B C 1
ATOM 2701 O O . GLN B 1 68 ? -8.805 12.391 20.406 1 96.06 68 GLN B O 1
ATOM 2706 N N . GLY B 1 69 ? -9.281 14.492 19.828 1 96.31 69 GLY B N 1
ATOM 2707 C CA . GLY B 1 69 ? -9.672 14.109 18.484 1 96.31 69 GLY B CA 1
ATOM 2708 C C . GLY B 1 69 ? -8.555 13.453 17.688 1 96.31 69 GLY B C 1
ATOM 2709 O O . GLY B 1 69 ? -8.758 12.414 17.062 1 96.31 69 GLY B O 1
ATOM 2710 N N . LEU B 1 70 ? -7.375 14.016 17.703 1 97.62 70 LEU B N 1
ATOM 2711 C CA . LEU B 1 70 ? -6.23 13.516 16.953 1 97.62 70 LEU B CA 1
ATOM 2712 C C . LEU B 1 70 ? -5.738 12.188 17.547 1 97.62 70 LEU B C 1
ATOM 2714 O O . LEU B 1 70 ? -5.383 11.273 16.797 1 97.62 70 LEU B O 1
ATOM 2718 N N . LYS B 1 71 ? -5.734 12.086 18.875 1 98.31 71 LYS B N 1
ATOM 2719 C CA . LYS B 1 71 ? -5.297 10.844 19.516 1 98.31 71 LYS B CA 1
ATOM 2720 C C . LYS B 1 71 ? -6.266 9.703 19.219 1 98.31 71 LYS B C 1
ATOM 2722 O O . LYS B 1 71 ? -5.844 8.562 19.016 1 98.31 71 LYS B O 1
ATOM 2727 N N . ASN B 1 72 ? -7.555 10 19.219 1 98.19 72 ASN B N 1
ATOM 2728 C CA . ASN B 1 72 ? -8.539 8.984 18.859 1 98.19 72 ASN B CA 1
ATOM 2729 C C . ASN B 1 72 ? -8.344 8.508 17.422 1 98.19 72 ASN B C 1
ATOM 2731 O O . ASN B 1 72 ? -8.438 7.312 17.141 1 98.19 72 ASN B O 1
ATOM 2735 N N . PHE B 1 73 ? -8.133 9.422 16.531 1 98.31 73 PHE B N 1
ATOM 2736 C CA . PHE B 1 73 ? -7.824 9.031 15.156 1 98.31 73 PHE B CA 1
ATOM 2737 C C . PHE B 1 73 ? -6.586 8.148 15.102 1 98.31 73 PHE B C 1
ATOM 2739 O O . PHE B 1 73 ? -6.578 7.121 14.422 1 98.31 73 PHE B O 1
ATOM 2746 N N . ALA B 1 74 ? -5.508 8.594 15.773 1 98.56 74 ALA B N 1
ATOM 2747 C CA . ALA B 1 74 ? -4.258 7.84 15.781 1 98.56 74 ALA B CA 1
ATOM 2748 C C . ALA B 1 74 ? -4.48 6.422 16.297 1 98.56 74 ALA B C 1
ATOM 2750 O O . ALA B 1 74 ? -3.906 5.465 15.766 1 98.56 74 ALA B O 1
ATOM 2751 N N . ASP B 1 75 ? -5.293 6.262 17.297 1 98.56 75 ASP B N 1
ATOM 2752 C CA . ASP B 1 75 ? -5.598 4.949 17.859 1 98.56 75 ASP B CA 1
ATOM 2753 C C . ASP B 1 75 ? -6.293 4.059 16.828 1 98.56 75 ASP B C 1
ATOM 2755 O O . ASP B 1 75 ? -5.953 2.885 16.688 1 98.56 75 ASP B O 1
ATOM 2759 N N . GLU B 1 76 ? -7.281 4.613 16.203 1 98.81 76 GLU B N 1
ATOM 2760 C CA . GLU B 1 76 ? -7.957 3.861 15.141 1 98.81 76 GLU B CA 1
ATOM 2761 C C . GLU B 1 76 ? -6.996 3.502 14.016 1 98.81 76 GLU B C 1
ATOM 2763 O O . GLU B 1 76 ? -7.004 2.375 13.516 1 98.81 76 GLU B O 1
ATOM 2768 N N . PHE B 1 77 ? -6.211 4.43 13.664 1 98.62 77 PHE B N 1
ATOM 2769 C CA . PHE B 1 77 ? -5.281 4.219 12.555 1 98.62 77 PHE B CA 1
ATOM 2770 C C . PHE B 1 77 ? -4.238 3.168 12.922 1 98.62 77 PHE B C 1
ATOM 2772 O O . PHE B 1 77 ? -3.801 2.396 12.062 1 98.62 77 PHE B O 1
ATOM 2779 N N . ALA B 1 78 ? -3.812 3.127 14.141 1 98.81 78 ALA B N 1
ATOM 2780 C CA . ALA B 1 78 ? -2.92 2.08 14.625 1 98.81 78 ALA B CA 1
ATOM 2781 C C . ALA B 1 78 ? -3.588 0.71 14.555 1 98.81 78 ALA B C 1
ATOM 2783 O O . ALA B 1 78 ? -2.959 -0.274 14.156 1 98.81 78 ALA B O 1
ATOM 2784 N N . LYS B 1 79 ? -4.824 0.634 14.945 1 98.81 79 LYS B N 1
ATOM 2785 C CA . LYS B 1 79 ? -5.598 -0.599 14.844 1 98.81 79 LYS B CA 1
ATOM 2786 C C . LYS B 1 79 ? -5.641 -1.102 13.406 1 98.81 79 LYS B C 1
ATOM 2788 O O . LYS B 1 79 ? -5.512 -2.303 13.156 1 98.81 79 LYS B O 1
ATOM 2793 N N . LEU B 1 80 ? -5.852 -0.222 12.531 1 98.81 80 LEU B N 1
ATOM 2794 C CA . LEU B 1 80 ? -5.879 -0.575 11.117 1 98.81 80 LEU B CA 1
ATOM 2795 C C . LEU B 1 80 ? -4.559 -1.2 10.688 1 98.81 80 LEU B C 1
ATOM 2797 O O . LEU B 1 80 ? -4.543 -2.137 9.883 1 98.81 80 LEU B O 1
ATOM 2801 N N . GLN B 1 81 ? -3.445 -0.667 11.195 1 98.81 81 GLN B N 1
ATOM 2802 C CA . GLN B 1 81 ? -2.146 -1.203 10.805 1 98.81 81 GLN B CA 1
ATOM 2803 C C . GLN B 1 81 ? -1.936 -2.604 11.375 1 98.81 81 GLN B C 1
ATOM 2805 O O . GLN B 1 81 ? -1.223 -3.418 10.781 1 98.81 81 GLN B O 1
ATOM 2810 N N . ASP B 1 82 ? -2.551 -2.92 12.453 1 98.75 82 ASP B N 1
ATOM 2811 C CA . ASP B 1 82 ? -2.541 -4.293 12.945 1 98.75 82 ASP B CA 1
ATOM 2812 C C . ASP B 1 82 ? -3.217 -5.238 11.953 1 98.75 82 ASP B C 1
ATOM 2814 O O . ASP B 1 82 ? -2.725 -6.34 11.711 1 98.75 82 ASP B O 1
ATOM 2818 N N . TYR B 1 83 ? -4.324 -4.836 11.492 1 98.81 83 TYR B N 1
ATOM 2819 C CA . TYR B 1 83 ? -5 -5.637 10.477 1 98.81 83 TYR B CA 1
ATOM 2820 C C . TYR B 1 83 ? -4.145 -5.758 9.227 1 98.81 83 TYR B C 1
ATOM 2822 O O . TYR B 1 83 ? -4.133 -6.805 8.57 1 98.81 83 TYR B O 1
ATOM 2830 N N . ARG B 1 84 ? -3.494 -4.668 8.844 1 98.81 84 ARG B N 1
ATOM 2831 C CA . ARG B 1 84 ? -2.619 -4.723 7.676 1 98.81 84 ARG B CA 1
ATOM 2832 C C . ARG B 1 84 ? -1.458 -5.684 7.906 1 98.81 84 ARG B C 1
ATOM 2834 O O . ARG B 1 84 ? -1.014 -6.359 6.977 1 98.81 84 ARG B O 1
ATOM 2841 N N . GLN B 1 85 ? -0.936 -5.734 9.164 1 98.81 85 GLN B N 1
ATOM 2842 C CA . GLN B 1 85 ? 0.097 -6.711 9.492 1 98.81 85 GLN B CA 1
ATOM 2843 C C . GLN B 1 85 ? -0.417 -8.133 9.312 1 98.81 85 GLN B C 1
ATOM 2845 O O . GLN B 1 85 ? 0.298 -9 8.797 1 98.81 85 GLN B O 1
ATOM 2850 N N . ALA B 1 86 ? -1.598 -8.414 9.75 1 98.88 86 ALA B N 1
ATOM 2851 C CA . ALA B 1 86 ? -2.215 -9.727 9.547 1 98.88 86 ALA B CA 1
ATOM 2852 C C . ALA B 1 86 ? -2.375 -10.031 8.062 1 98.88 86 ALA B C 1
ATOM 2854 O O . ALA B 1 86 ? -2.168 -11.164 7.629 1 98.88 86 ALA B O 1
ATOM 2855 N N . GLU B 1 87 ? -2.768 -9.016 7.301 1 98.81 87 GLU B N 1
ATOM 2856 C CA . GLU B 1 87 ? -2.855 -9.164 5.848 1 98.81 87 GLU B CA 1
ATOM 2857 C C . GLU B 1 87 ? -1.525 -9.617 5.258 1 98.81 87 GLU B C 1
ATOM 2859 O O . GLU B 1 87 ? -1.482 -10.57 4.473 1 98.81 87 GLU B O 1
ATOM 2864 N N . VAL B 1 88 ? -0.436 -8.945 5.633 1 98.94 88 VAL B N 1
ATOM 2865 C CA . VAL B 1 88 ? 0.902 -9.25 5.133 1 98.94 88 VAL B CA 1
ATOM 2866 C C . VAL B 1 88 ? 1.272 -10.688 5.48 1 98.94 88 VAL B C 1
ATOM 2868 O O . VAL B 1 88 ? 1.739 -11.438 4.621 1 98.94 88 VAL B O 1
ATOM 2871 N N . GLU B 1 89 ? 1.02 -11.117 6.637 1 98.94 89 GLU B N 1
ATOM 2872 C CA . GLU B 1 89 ? 1.375 -12.453 7.102 1 98.94 89 GLU B CA 1
ATOM 2873 C C . GLU B 1 89 ? 0.569 -13.523 6.367 1 98.94 89 GLU B C 1
ATOM 2875 O O . GLU B 1 89 ? 1.107 -14.57 6 1 98.94 89 GLU B O 1
ATOM 2880 N N . ARG B 1 90 ? -0.666 -13.281 6.188 1 98.94 90 ARG B N 1
ATOM 2881 C CA . ARG B 1 90 ? -1.52 -14.25 5.504 1 98.94 90 ARG B CA 1
ATOM 2882 C C . ARG B 1 90 ? -1.165 -14.344 4.023 1 98.94 90 ARG B C 1
ATOM 2884 O O . ARG B 1 90 ? -1.189 -15.43 3.445 1 98.94 90 ARG B O 1
ATOM 2891 N N . LEU B 1 91 ? -0.917 -13.195 3.42 1 98.94 91 LEU B N 1
ATOM 2892 C CA . LEU B 1 91 ? -0.49 -13.219 2.025 1 98.94 91 LEU B CA 1
ATOM 2893 C C . LEU B 1 91 ? 0.787 -14.031 1.859 1 98.94 91 LEU B C 1
ATOM 2895 O O . LEU B 1 91 ? 0.917 -14.805 0.905 1 98.94 91 LEU B O 1
ATOM 2899 N N . GLU B 1 92 ? 1.719 -13.859 2.779 1 98.88 92 GLU B N 1
ATOM 2900 C CA . GLU B 1 92 ? 2.955 -14.633 2.738 1 98.88 92 GLU B CA 1
ATOM 2901 C C . GLU B 1 92 ? 2.676 -16.125 2.877 1 98.88 92 GLU B C 1
ATOM 2903 O O . GLU B 1 92 ? 3.189 -16.938 2.1 1 98.88 92 GLU B O 1
ATOM 2908 N N . ALA B 1 93 ? 1.827 -16.516 3.75 1 98.88 93 ALA B N 1
ATOM 2909 C CA . ALA B 1 93 ? 1.592 -17.922 4.105 1 98.88 93 ALA B CA 1
ATOM 2910 C C . ALA B 1 93 ? 0.722 -18.609 3.062 1 98.88 93 ALA B C 1
ATOM 2912 O O . ALA B 1 93 ? 0.935 -19.781 2.746 1 98.88 93 ALA B O 1
ATOM 2913 N N . LYS B 1 94 ? -0.22 -17.875 2.51 1 98.88 94 LYS B N 1
ATOM 2914 C CA . LYS B 1 94 ? -1.253 -18.562 1.729 1 98.88 94 LYS B CA 1
ATOM 2915 C C . LYS B 1 94 ? -1.08 -18.281 0.237 1 98.88 94 LYS B C 1
ATOM 2917 O O . LYS B 1 94 ? -1.678 -18.969 -0.598 1 98.88 94 LYS B O 1
ATOM 2922 N N . VAL B 1 95 ? -0.276 -17.328 -0.084 1 98.88 95 VAL B N 1
ATOM 2923 C CA . VAL B 1 95 ? -0.107 -17 -1.495 1 98.88 95 VAL B CA 1
ATOM 2924 C C . VAL B 1 95 ? 1.344 -17.234 -1.911 1 98.88 95 VAL B C 1
ATOM 2926 O O . VAL B 1 95 ? 1.621 -18.078 -2.77 1 98.88 95 VAL B O 1
ATOM 2929 N N . VAL B 1 96 ? 2.301 -16.641 -1.221 1 98.88 96 VAL B N 1
ATOM 2930 C CA . VAL B 1 96 ? 3.701 -16.672 -1.629 1 98.88 96 VAL B CA 1
ATOM 2931 C C . VAL B 1 96 ? 4.281 -18.062 -1.361 1 98.88 96 VAL B C 1
ATOM 2933 O O . VAL B 1 96 ? 4.922 -18.656 -2.232 1 98.88 96 VAL B O 1
ATOM 2936 N N . GLU B 1 97 ? 4.012 -18.625 -0.243 1 98.81 97 GLU B N 1
ATOM 2937 C CA . GLU B 1 97 ? 4.609 -19.891 0.138 1 98.81 97 GLU B CA 1
ATOM 2938 C C . GLU B 1 97 ? 4.133 -21.031 -0.77 1 98.81 97 GLU B C 1
ATOM 2940 O O . GLU B 1 97 ? 4.934 -21.844 -1.232 1 98.81 97 GLU B O 1
ATOM 2945 N N . PRO B 1 98 ? 2.84 -21.125 -1.033 1 98.69 98 PRO B N 1
ATOM 2946 C CA . PRO B 1 98 ? 2.398 -22.188 -1.956 1 98.69 98 PRO B CA 1
ATOM 2947 C C . PRO B 1 98 ? 3.031 -22.047 -3.34 1 98.69 98 PRO B C 1
ATOM 2949 O O . PRO B 1 98 ? 3.367 -23.062 -3.965 1 98.69 98 PRO B O 1
ATOM 2952 N N . LEU B 1 99 ? 3.199 -20.875 -3.818 1 98.62 99 LEU B N 1
ATOM 2953 C CA . LEU B 1 99 ? 3.861 -20.672 -5.102 1 98.62 99 LEU B CA 1
ATOM 2954 C C . LEU B 1 99 ? 5.328 -21.078 -5.027 1 98.62 99 LEU B C 1
ATOM 2956 O O . LEU B 1 99 ? 5.855 -21.688 -5.957 1 98.62 99 LEU B O 1
ATOM 2960 N N . LYS B 1 100 ? 5.973 -20.766 -3.936 1 98.12 100 LYS B N 1
ATOM 2961 C CA . LYS B 1 100 ? 7.371 -21.125 -3.715 1 98.12 100 LYS B CA 1
ATOM 2962 C C . LYS B 1 100 ? 7.555 -22.641 -3.705 1 98.12 100 LYS B C 1
ATOM 2964 O O . LYS B 1 100 ? 8.578 -23.156 -4.176 1 98.12 100 LYS B O 1
ATOM 2969 N N . ALA B 1 101 ? 6.59 -23.359 -3.232 1 97.75 101 ALA B N 1
ATOM 2970 C CA . ALA B 1 101 ? 6.645 -24.812 -3.127 1 97.75 101 ALA B CA 1
ATOM 2971 C C . ALA B 1 101 ? 6.734 -25.453 -4.508 1 97.75 101 ALA B C 1
ATOM 2973 O O . ALA B 1 101 ? 7.203 -26.594 -4.641 1 97.75 101 ALA B O 1
ATOM 2974 N N . TYR B 1 102 ? 6.293 -24.781 -5.527 1 97.25 102 TYR B N 1
ATOM 2975 C CA . TYR B 1 102 ? 6.32 -25.328 -6.875 1 97.25 102 TYR B CA 1
ATOM 2976 C C . TYR B 1 102 ? 7.75 -25.453 -7.383 1 97.25 102 TYR B C 1
ATOM 2978 O O . TYR B 1 102 ? 8.016 -26.203 -8.328 1 97.25 102 TYR B O 1
ATOM 2986 N N . GLY B 1 103 ? 8.703 -24.75 -6.715 1 95.62 103 GLY B N 1
ATOM 2987 C CA . GLY B 1 103 ? 10.102 -24.984 -7.031 1 95.62 103 GLY B CA 1
ATOM 2988 C C . GLY B 1 103 ? 10.516 -26.438 -6.797 1 95.62 103 GLY B C 1
ATOM 2989 O O . GLY B 1 103 ? 11.125 -27.062 -7.668 1 95.62 103 GLY B O 1
ATOM 2990 N N . THR B 1 104 ? 10.125 -26.953 -5.715 1 96.44 104 THR B N 1
ATOM 2991 C CA . THR B 1 104 ? 10.445 -28.328 -5.367 1 96.44 104 THR B CA 1
ATOM 2992 C C . THR B 1 104 ? 9.609 -29.312 -6.188 1 96.44 104 THR B C 1
ATOM 2994 O O . THR B 1 104 ? 10.109 -30.344 -6.637 1 96.44 104 THR B O 1
ATOM 2997 N N . ILE B 1 105 ? 8.328 -29.016 -6.426 1 95.25 105 ILE B N 1
ATOM 2998 C CA . ILE B 1 105 ? 7.414 -29.875 -7.168 1 95.25 105 ILE B CA 1
ATOM 2999 C C . ILE B 1 105 ? 7.922 -30.047 -8.594 1 95.25 105 ILE B C 1
ATOM 3001 O O . ILE B 1 105 ? 7.973 -31.172 -9.109 1 95.25 105 ILE B O 1
ATOM 3005 N N . VAL B 1 106 ? 8.344 -28.984 -9.195 1 94.56 106 VAL B N 1
ATOM 3006 C CA . VAL B 1 106 ? 8.836 -29.016 -10.57 1 94.56 106 VAL B CA 1
ATOM 3007 C C . VAL B 1 106 ? 10.117 -29.844 -10.648 1 94.56 106 VAL B C 1
ATOM 3009 O O . VAL B 1 106 ? 10.32 -30.609 -11.594 1 94.56 106 VAL B O 1
ATOM 3012 N N . LYS B 1 107 ? 10.977 -29.734 -9.664 1 94.25 107 LYS B N 1
ATOM 3013 C CA . LYS B 1 107 ? 12.211 -30.516 -9.617 1 94.25 107 LYS B CA 1
ATOM 3014 C C . LYS B 1 107 ? 11.906 -32 -9.539 1 94.25 107 LYS B C 1
ATOM 3016 O O . LYS B 1 107 ? 12.547 -32.812 -10.219 1 94.25 107 LYS B O 1
ATOM 3021 N N . MET B 1 108 ? 11 -32.375 -8.781 1 93.56 108 MET B N 1
ATOM 3022 C CA . MET B 1 108 ? 10.609 -33.781 -8.641 1 93.56 108 MET B CA 1
ATOM 3023 C C . MET B 1 108 ? 10.039 -34.312 -9.953 1 93.56 108 MET B C 1
ATOM 3025 O O . MET B 1 108 ? 10.32 -35.469 -10.328 1 93.56 108 MET B O 1
ATOM 3029 N N . LYS B 1 109 ? 9.258 -33.5 -10.672 1 92.75 109 LYS B N 1
ATOM 3030 C CA . LYS B 1 109 ? 8.688 -33.906 -11.945 1 92.75 109 LYS B CA 1
ATOM 3031 C C . LYS B 1 109 ? 9.766 -34.062 -13.016 1 92.75 109 LYS B C 1
ATOM 3033 O O . LYS B 1 109 ? 9.695 -34.938 -13.867 1 92.75 109 LYS B O 1
ATOM 3038 N N . ARG B 1 110 ? 10.766 -33.25 -12.953 1 91.12 110 ARG B N 1
ATOM 3039 C CA . ARG B 1 110 ? 11.891 -33.375 -13.875 1 91.12 110 ARG B CA 1
ATOM 3040 C C . ARG B 1 110 ? 12.672 -34.656 -13.625 1 91.12 110 ARG B C 1
ATOM 3042 O O . ARG B 1 110 ? 13.141 -35.281 -14.57 1 91.12 110 ARG B O 1
ATOM 3049 N N . ASP B 1 111 ? 12.75 -35.031 -12.375 1 92.12 111 ASP B N 1
ATOM 3050 C CA . ASP B 1 111 ? 13.422 -36.281 -12.039 1 92.12 111 ASP B CA 1
ATOM 3051 C C . ASP B 1 111 ? 12.641 -37.469 -12.57 1 92.12 111 ASP B C 1
ATOM 3053 O O . ASP B 1 111 ? 13.227 -38.469 -13.039 1 92.12 111 ASP B O 1
ATOM 3057 N N . ASP B 1 112 ? 11.312 -37.406 -12.5 1 90.06 112 ASP B N 1
ATOM 3058 C CA . ASP B 1 112 ? 10.469 -38.438 -13.062 1 90.06 112 ASP B CA 1
ATOM 3059 C C . ASP B 1 112 ? 10.664 -38.562 -14.578 1 90.06 112 ASP B C 1
ATOM 3061 O O . ASP B 1 112 ? 10.68 -39.656 -15.125 1 90.06 112 ASP B O 1
ATOM 3065 N N . LEU B 1 113 ? 10.758 -37.438 -15.203 1 89.62 113 LEU B N 1
ATOM 3066 C CA . LEU B 1 113 ? 11 -37.406 -16.641 1 89.62 113 LEU B CA 1
ATOM 3067 C C . LEU B 1 113 ? 12.336 -38.062 -16.984 1 89.62 113 LEU B C 1
ATOM 3069 O O . LEU B 1 113 ? 12.422 -38.844 -17.938 1 89.62 113 LEU B O 1
ATOM 3073 N N . LYS B 1 114 ? 13.32 -37.781 -16.188 1 90.56 114 LYS B N 1
ATOM 3074 C CA . LYS B 1 114 ? 14.648 -38.375 -16.406 1 90.56 114 LYS B CA 1
ATOM 3075 C C . LYS B 1 114 ? 14.633 -39.875 -16.219 1 90.56 114 LYS B C 1
ATOM 3077 O O . LYS B 1 114 ? 15.281 -40.594 -16.984 1 90.56 114 LYS B O 1
ATOM 3082 N N . ALA B 1 115 ? 13.938 -40.312 -15.227 1 90.94 115 ALA B N 1
ATOM 3083 C CA . ALA B 1 115 ? 13.836 -41.75 -14.969 1 90.94 115 ALA B CA 1
ATOM 3084 C C . ALA B 1 115 ? 13.164 -42.469 -16.141 1 90.94 115 ALA B C 1
ATOM 3086 O O . ALA B 1 115 ? 13.586 -43.562 -16.531 1 90.94 115 ALA B O 1
ATOM 3087 N N . THR B 1 116 ? 12.133 -41.844 -16.703 1 90.12 116 THR B N 1
ATOM 3088 C CA . THR B 1 116 ? 11.43 -42.438 -17.844 1 90.12 116 THR B CA 1
ATOM 3089 C C . THR B 1 116 ? 12.328 -42.438 -19.078 1 90.12 116 THR B C 1
ATOM 3091 O O . THR B 1 116 ? 12.359 -43.438 -19.812 1 90.12 116 THR B O 1
ATOM 3094 N N . LEU B 1 117 ? 13.086 -41.375 -19.266 1 89.44 117 LEU B N 1
ATOM 3095 C CA . LEU B 1 117 ? 14 -41.312 -20.406 1 89.44 117 LEU B CA 1
ATOM 3096 C C . LEU B 1 117 ? 15.094 -42.375 -20.297 1 89.44 117 LEU B C 1
ATOM 3098 O O . LEU B 1 117 ? 15.484 -42.969 -21.297 1 89.44 117 LEU B O 1
ATOM 3102 N N . THR B 1 118 ? 15.547 -42.594 -19.094 1 93.88 118 THR B N 1
ATOM 3103 C CA . THR B 1 118 ? 16.562 -43.594 -18.844 1 93.88 118 THR B CA 1
ATOM 3104 C C . THR B 1 118 ? 16.047 -45 -19.172 1 93.88 118 THR B C 1
ATOM 3106 O O . THR B 1 118 ? 16.75 -45.781 -19.797 1 93.88 118 THR B O 1
ATOM 3109 N N . ALA B 1 119 ? 14.82 -45.25 -18.766 1 92.81 119 ALA B N 1
ATOM 3110 C CA . ALA B 1 119 ? 14.211 -46.531 -19.047 1 92.81 119 ALA B CA 1
ATOM 3111 C C . ALA B 1 119 ? 14.008 -46.75 -20.547 1 92.81 119 ALA B C 1
ATOM 3113 O O . ALA B 1 119 ? 14.227 -47.844 -21.078 1 92.81 119 ALA B O 1
ATOM 3114 N N . ARG B 1 120 ? 13.648 -45.75 -21.266 1 89 120 ARG B N 1
ATOM 3115 C CA . ARG B 1 120 ? 13.453 -45.781 -22.719 1 89 120 ARG B CA 1
ATOM 3116 C C . ARG B 1 120 ? 14.781 -46 -23.438 1 89 120 ARG B C 1
ATOM 3118 O O . ARG B 1 120 ? 14.844 -46.719 -24.422 1 89 120 ARG B O 1
ATOM 3125 N N . ASN B 1 121 ? 15.789 -45.344 -22.969 1 91.62 121 ASN B N 1
ATOM 3126 C CA . ASN B 1 121 ? 17.109 -45.531 -23.547 1 91.62 121 ASN B CA 1
ATOM 3127 C C . ASN B 1 121 ? 17.641 -46.938 -23.359 1 91.62 121 ASN B C 1
ATOM 3129 O O . ASN B 1 121 ? 18.281 -47.5 -24.266 1 91.62 121 ASN B O 1
ATOM 3133 N N . ARG B 1 122 ? 17.344 -47.438 -22.203 1 94.5 122 ARG B N 1
ATOM 3134 C CA . ARG B 1 122 ? 17.734 -48.844 -21.953 1 94.5 122 ARG B CA 1
ATOM 3135 C C . ARG B 1 122 ? 17.016 -49.781 -22.922 1 94.5 122 ARG B C 1
ATOM 3137 O O . ARG B 1 122 ? 17.625 -50.719 -23.438 1 94.5 122 ARG B O 1
ATOM 3144 N N . GLU B 1 123 ? 15.75 -49.5 -23.141 1 92.69 123 GLU B N 1
ATOM 3145 C CA . GLU B 1 123 ? 14.977 -50.281 -24.094 1 92.69 123 GLU B CA 1
ATOM 3146 C C . GLU B 1 123 ? 15.562 -50.188 -25.5 1 92.69 123 GLU B C 1
ATOM 3148 O O . GLU B 1 123 ? 15.703 -51.188 -26.188 1 92.69 123 GLU B O 1
ATOM 3153 N N . ALA B 1 124 ? 15.961 -49 -25.906 1 90.62 124 ALA B N 1
ATOM 3154 C CA . ALA B 1 124 ? 16.547 -48.781 -27.234 1 90.62 124 ALA B CA 1
ATOM 3155 C C . ALA B 1 124 ? 17.875 -49.5 -27.375 1 90.62 124 ALA B C 1
ATOM 3157 O O . ALA B 1 124 ? 18.172 -50.062 -28.422 1 90.62 124 ALA B O 1
ATOM 3158 N N . LYS B 1 125 ? 18.656 -49.531 -26.312 1 93.88 125 LYS B N 1
ATOM 3159 C CA . LYS B 1 125 ? 19.938 -50.219 -26.312 1 93.88 125 LYS B CA 1
ATOM 3160 C C . LYS B 1 125 ? 19.781 -51.719 -26.438 1 93.88 125 LYS B C 1
ATOM 3162 O O . LYS B 1 125 ? 20.516 -52.375 -27.188 1 93.88 125 LYS B O 1
ATOM 3167 N N . GLN B 1 126 ? 18.812 -52.25 -25.75 1 94.31 126 GLN B N 1
ATOM 3168 C CA . GLN B 1 126 ? 18.562 -53.688 -25.781 1 94.31 126 GLN B CA 1
ATOM 3169 C C . GLN B 1 126 ? 18.016 -54.125 -27.141 1 94.31 126 GLN B C 1
ATOM 3171 O O . GLN B 1 126 ? 18.297 -55.25 -27.609 1 94.31 126 GLN B O 1
ATOM 3176 N N . LEU B 1 127 ? 17.188 -53.219 -27.766 1 91.62 127 LEU B N 1
ATOM 3177 C CA . LEU B 1 127 ? 16.688 -53.469 -29.109 1 91.62 127 LEU B CA 1
ATOM 3178 C C . LEU B 1 127 ? 17.828 -53.531 -30.109 1 91.62 127 LEU B C 1
ATOM 3180 O O . LEU B 1 127 ? 17.875 -54.438 -30.953 1 91.62 127 LEU B O 1
ATOM 3184 N N . THR B 1 128 ? 18.781 -52.594 -30.031 1 92.19 128 THR B N 1
ATOM 3185 C CA . THR B 1 128 ? 19.953 -52.562 -30.906 1 92.19 128 THR B CA 1
ATOM 3186 C C . THR B 1 128 ? 20.812 -53.812 -30.703 1 92.19 128 THR B C 1
ATOM 3188 O O . THR B 1 128 ? 21.344 -54.375 -31.672 1 92.19 128 THR B O 1
ATOM 3191 N N . GLN B 1 129 ? 20.953 -54.281 -29.469 1 92.12 129 GLN B N 1
ATOM 3192 C CA . GLN B 1 129 ? 21.75 -55.438 -29.141 1 92.12 129 GLN B CA 1
ATOM 3193 C C . GLN B 1 129 ? 21.125 -56.719 -29.719 1 92.12 129 GLN B C 1
ATOM 3195 O O . GLN B 1 129 ? 21.844 -57.594 -30.188 1 92.12 129 GLN B O 1
ATOM 3200 N N . LEU B 1 130 ? 19.812 -56.781 -29.703 1 91.5 130 LEU B N 1
ATOM 3201 C CA . LEU B 1 130 ? 19.125 -57.938 -30.266 1 91.5 130 LEU B CA 1
ATOM 3202 C C . LEU B 1 130 ? 19.312 -58 -31.781 1 91.5 130 LEU B C 1
ATOM 3204 O O . LEU B 1 130 ? 19.562 -59.062 -32.344 1 91.5 130 LEU B O 1
ATOM 3208 N N . GLU B 1 131 ? 19.266 -56.781 -32.406 1 90 131 GLU B N 1
ATOM 3209 C CA . GLU B 1 131 ? 19.453 -56.688 -33.844 1 90 131 GLU B CA 1
ATOM 3210 C C . GLU B 1 131 ? 20.875 -57.094 -34.25 1 90 131 GLU B C 1
ATOM 3212 O O . GLU B 1 131 ? 21.094 -57.781 -35.25 1 90 131 GLU B O 1
ATOM 3217 N N . ARG B 1 132 ? 21.797 -56.719 -33.438 1 90.31 132 ARG B N 1
ATOM 3218 C CA . ARG B 1 132 ? 23.188 -57.062 -33.688 1 90.31 132 ARG B CA 1
ATOM 3219 C C . ARG B 1 132 ? 23.438 -58.531 -33.531 1 90.31 132 ARG B C 1
ATOM 3221 O O . ARG B 1 132 ? 24.203 -59.156 -34.281 1 90.31 132 ARG B O 1
ATOM 3228 N N . THR B 1 133 ? 22.812 -59.188 -32.562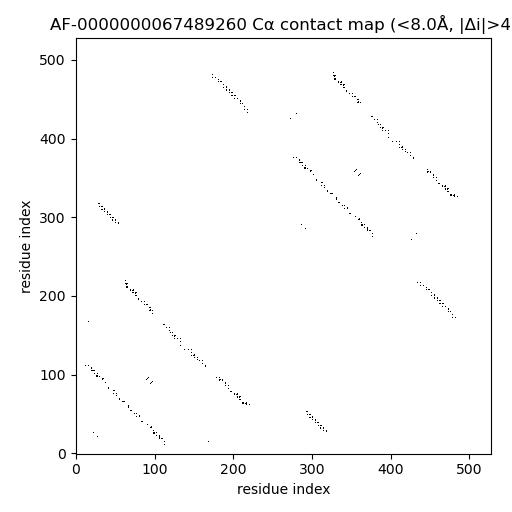 1 89.44 133 THR B N 1
ATOM 3229 C CA . THR B 1 133 ? 22.953 -60.594 -32.312 1 89.44 133 THR B CA 1
ATOM 3230 C C . THR B 1 133 ? 22.344 -61.438 -33.438 1 89.44 133 THR B C 1
ATOM 3232 O O . THR B 1 133 ? 22.875 -62.469 -33.781 1 89.44 133 THR B O 1
ATOM 3235 N N . ARG B 1 134 ? 21.25 -60.875 -34 1 86.62 134 ARG B N 1
ATOM 3236 C CA . ARG B 1 134 ? 20.578 -61.562 -35.094 1 86.62 134 ARG B CA 1
ATOM 3237 C C . ARG B 1 134 ? 21.453 -61.562 -36.344 1 86.62 134 ARG B C 1
ATOM 3239 O O . ARG B 1 134 ? 21.469 -62.531 -37.125 1 86.62 134 ARG B O 1
ATOM 3246 N N . GLN B 1 135 ? 22.281 -60.5 -36.5 1 88.81 135 GLN B N 1
ATOM 3247 C CA . GLN B 1 135 ? 23.094 -60.344 -37.719 1 88.81 135 GLN B CA 1
ATOM 3248 C C . GLN B 1 135 ? 24.406 -61.094 -37.594 1 88.81 135 GLN B C 1
ATOM 3250 O O . GLN B 1 135 ? 24.891 -61.656 -38.562 1 88.81 135 GLN B O 1
ATOM 3255 N N . ARG B 1 136 ? 25.031 -61.156 -36.469 1 85.81 136 ARG B N 1
ATOM 3256 C CA . ARG B 1 136 ? 26.375 -61.688 -36.312 1 85.81 136 ARG B CA 1
ATOM 3257 C C . ARG B 1 136 ? 26.344 -63.219 -36.156 1 85.81 136 ARG B C 1
ATOM 3259 O O . ARG B 1 136 ? 27.188 -63.906 -36.75 1 85.81 136 ARG B O 1
ATOM 3266 N N . ASN B 1 137 ? 25.531 -63.719 -35.219 1 79.94 137 ASN B N 1
ATOM 3267 C CA . ASN B 1 137 ? 25.562 -65.125 -35 1 79.94 137 ASN B CA 1
ATOM 3268 C C . ASN B 1 137 ? 24.156 -65.75 -34.969 1 79.94 137 ASN B C 1
ATOM 3270 O O . AS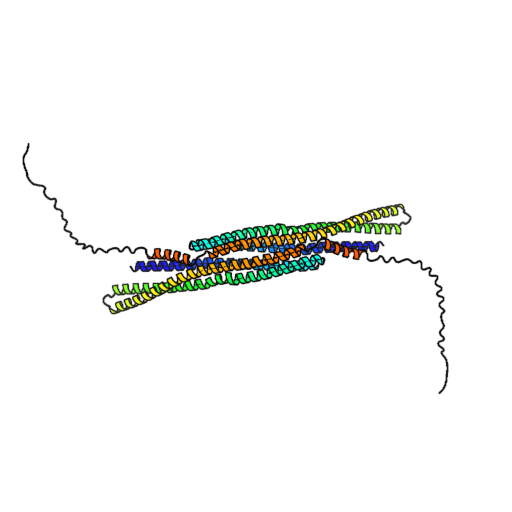N B 1 137 ? 23.641 -66.062 -33.875 1 79.94 137 ASN B O 1
ATOM 3274 N N . PRO B 1 138 ? 23.641 -66 -36.156 1 76 138 PRO B N 1
ATOM 3275 C CA . PRO B 1 138 ? 22.25 -66.438 -36.219 1 76 138 PRO B CA 1
ATOM 3276 C C . PRO B 1 138 ? 22.062 -67.875 -35.625 1 76 138 PRO B C 1
ATOM 3278 O O . PRO B 1 138 ? 20.953 -68.188 -35.188 1 76 138 PRO B O 1
ATOM 3281 N N . SER B 1 139 ? 23.234 -68.562 -35.5 1 80.81 139 SER B N 1
ATOM 3282 C CA . SER B 1 139 ? 23.109 -69.938 -35.062 1 80.81 139 SER B CA 1
ATOM 3283 C C . SER B 1 139 ? 23.156 -70.062 -33.531 1 80.81 139 SER B C 1
ATOM 3285 O O . SER B 1 139 ? 22.797 -71.062 -32.969 1 80.81 139 SER B O 1
ATOM 3287 N N . ASP B 1 140 ? 23.594 -68.938 -32.938 1 84.38 140 ASP B N 1
ATOM 3288 C CA . ASP B 1 140 ? 23.688 -68.938 -31.469 1 84.38 140 ASP B CA 1
ATOM 3289 C C . ASP B 1 140 ? 22.344 -68.625 -30.828 1 84.38 140 ASP B C 1
ATOM 3291 O O . ASP B 1 140 ? 22.078 -67.5 -30.453 1 84.38 140 ASP B O 1
ATOM 3295 N N . ARG B 1 141 ? 21.516 -69.688 -30.656 1 86.12 141 ARG B N 1
ATOM 3296 C CA . ARG B 1 141 ? 20.141 -69.562 -30.188 1 86.12 141 ARG B CA 1
ATOM 3297 C C . ARG B 1 141 ? 20.109 -69.062 -28.734 1 86.12 141 ARG B C 1
ATOM 3299 O O . ARG B 1 141 ? 19.188 -68.375 -28.312 1 86.12 141 ARG B O 1
ATOM 3306 N N . HIS B 1 142 ? 21.172 -69.5 -28.031 1 88.5 142 HIS B N 1
ATOM 3307 C CA . HIS B 1 142 ? 21.188 -69.125 -26.609 1 88.5 142 HIS B CA 1
ATOM 3308 C C . HIS B 1 142 ? 21.375 -67.625 -26.422 1 88.5 142 HIS B C 1
ATOM 3310 O O . HIS B 1 142 ? 20.641 -67.062 -25.641 1 88.5 142 HIS B O 1
ATOM 3316 N N . THR B 1 143 ? 22.281 -67.062 -27.172 1 88.44 143 THR B N 1
ATOM 3317 C CA . THR B 1 143 ? 22.547 -65.625 -27.078 1 88.44 143 THR B CA 1
ATOM 3318 C C . THR B 1 143 ? 21.359 -64.812 -27.562 1 88.44 143 THR B C 1
ATOM 3320 O O . THR B 1 143 ? 21.031 -63.781 -26.984 1 88.44 143 THR B O 1
ATOM 3323 N N . PHE B 1 144 ? 20.75 -65.25 -28.531 1 89.81 144 PHE B N 1
ATOM 3324 C CA . PHE B 1 144 ? 19.562 -64.562 -29.062 1 89.81 144 PHE B CA 1
ATOM 3325 C C . PHE B 1 144 ? 18.422 -64.562 -28.062 1 89.81 144 PHE B C 1
ATOM 3327 O O . PHE B 1 144 ? 17.75 -63.594 -27.828 1 89.81 144 PHE B O 1
ATOM 3334 N N . CYS B 1 145 ? 18.266 -65.812 -27.438 1 90.12 145 CYS B N 1
ATOM 3335 C CA . CYS B 1 145 ? 17.188 -66 -26.453 1 90.12 145 CYS B CA 1
ATOM 3336 C C . CYS B 1 145 ? 17.422 -65.062 -25.25 1 90.12 145 CYS B C 1
ATOM 3338 O O . CYS B 1 145 ? 16.469 -64.5 -24.734 1 90.12 145 CYS B O 1
ATOM 3340 N N . LYS B 1 146 ? 18.641 -64.875 -24.875 1 93 146 LYS B N 1
ATOM 3341 C CA . LYS B 1 146 ? 18.969 -64 -23.75 1 93 146 LYS B CA 1
ATOM 3342 C C . LYS B 1 146 ? 18.719 -62.562 -24.109 1 93 146 LYS B C 1
ATOM 3344 O O . LYS B 1 146 ? 18.156 -61.812 -23.297 1 93 146 LYS B O 1
ATOM 3349 N N . ALA B 1 147 ? 19.109 -62.125 -25.266 1 91.31 147 ALA B N 1
ATOM 3350 C CA . ALA B 1 147 ? 18.906 -60.75 -25.734 1 91.31 147 ALA B CA 1
ATOM 3351 C C . ALA B 1 147 ? 17.422 -60.438 -25.844 1 91.31 147 ALA B C 1
ATOM 3353 O O . ALA B 1 147 ? 17 -59.312 -25.578 1 91.31 147 ALA B O 1
ATOM 3354 N N . GLU B 1 148 ? 16.656 -61.375 -26.234 1 92.44 148 GLU B N 1
ATOM 3355 C CA . GLU B 1 148 ? 15.211 -61.188 -26.344 1 92.44 148 GLU B CA 1
ATOM 3356 C C . GLU B 1 148 ? 14.57 -61 -24.969 1 92.44 148 GLU B C 1
ATOM 3358 O O . GLU B 1 148 ? 13.664 -60.188 -24.812 1 92.44 148 GLU B O 1
ATOM 3363 N N . THR B 1 149 ? 15.078 -61.875 -24 1 94.06 149 THR B N 1
ATOM 3364 C CA . THR B 1 149 ? 14.555 -61.781 -22.641 1 94.06 149 THR B CA 1
ATOM 3365 C C . THR B 1 149 ? 14.898 -60.406 -22.031 1 94.06 149 THR B C 1
ATOM 3367 O O . THR B 1 149 ? 14.07 -59.812 -21.344 1 94.06 149 THR B O 1
ATOM 3370 N N . GLU B 1 150 ? 16.062 -59.906 -22.312 1 94.19 150 GLU B N 1
ATOM 3371 C CA . GLU B 1 150 ? 16.484 -58.594 -21.812 1 94.19 150 GLU B CA 1
ATOM 3372 C C . GLU B 1 150 ? 15.695 -57.469 -22.453 1 94.19 150 GLU B C 1
ATOM 3374 O O . GLU B 1 150 ? 15.344 -56.469 -21.797 1 94.19 150 GLU B O 1
ATOM 3379 N N . LEU B 1 151 ? 15.406 -57.562 -23.672 1 93.81 151 LEU B N 1
ATOM 3380 C CA . LEU B 1 151 ? 14.586 -56.594 -24.359 1 93.81 151 LEU B CA 1
ATOM 3381 C C . LEU B 1 151 ? 13.164 -56.562 -23.797 1 93.81 151 LEU B C 1
ATOM 3383 O O . LEU B 1 151 ? 12.586 -55.5 -23.609 1 93.81 151 LEU B O 1
ATOM 3387 N N . GLN B 1 152 ? 12.672 -57.781 -23.547 1 94.75 152 GLN B N 1
ATOM 3388 C CA . GLN B 1 152 ? 11.32 -57.875 -22.984 1 94.75 152 GLN B CA 1
ATOM 3389 C C . GLN B 1 152 ? 11.25 -57.188 -21.625 1 94.75 152 GLN B C 1
ATOM 3391 O O . GLN B 1 152 ? 10.281 -56.5 -21.312 1 94.75 152 GLN B O 1
ATOM 3396 N N . ARG B 1 153 ? 12.281 -57.406 -20.828 1 95.75 153 ARG B N 1
ATOM 3397 C CA . ARG B 1 153 ? 12.336 -56.781 -19.516 1 95.75 153 ARG B CA 1
ATOM 3398 C C . ARG B 1 153 ? 12.43 -55.25 -19.641 1 95.75 153 ARG B C 1
ATOM 3400 O O . ARG B 1 153 ? 11.742 -54.531 -18.922 1 95.75 153 ARG B O 1
ATOM 3407 N N . ALA B 1 154 ? 13.273 -54.781 -20.516 1 94.12 154 ALA B N 1
ATOM 3408 C CA . ALA B 1 154 ? 13.445 -53.344 -20.719 1 94.12 154 ALA B CA 1
ATOM 3409 C C . ALA B 1 154 ? 12.164 -52.719 -21.266 1 94.12 154 ALA B C 1
ATOM 3411 O O . ALA B 1 154 ? 11.828 -51.594 -20.906 1 94.12 154 ALA B O 1
ATOM 3412 N N . THR B 1 155 ? 11.484 -53.438 -22.094 1 91.19 155 THR B N 1
ATOM 3413 C CA . THR B 1 155 ? 10.234 -52.969 -22.656 1 91.19 155 THR B CA 1
ATOM 3414 C C . THR B 1 155 ? 9.156 -52.844 -21.578 1 91.19 155 THR B C 1
ATOM 3416 O O . THR B 1 155 ? 8.391 -51.875 -21.562 1 91.19 155 THR B O 1
ATOM 3419 N N . MET B 1 156 ? 9.148 -53.812 -20.703 1 93.56 156 MET B N 1
ATOM 3420 C CA . MET B 1 156 ? 8.18 -53.781 -19.609 1 93.56 156 MET B CA 1
ATOM 3421 C C . MET B 1 156 ? 8.445 -52.594 -18.688 1 93.56 156 MET B C 1
ATOM 3423 O O . MET B 1 156 ? 7.516 -51.938 -18.266 1 93.56 156 MET B O 1
ATOM 3427 N N . ASP B 1 157 ? 9.672 -52.406 -18.453 1 93.12 157 ASP B N 1
ATOM 3428 C CA . ASP B 1 157 ? 10.047 -51.281 -17.578 1 93.12 157 ASP B CA 1
ATOM 3429 C C . ASP B 1 157 ? 9.727 -49.938 -18.234 1 93.12 157 ASP B C 1
ATOM 3431 O O . ASP B 1 157 ? 9.219 -49.031 -17.578 1 93.12 157 ASP B O 1
ATOM 3435 N N . ALA B 1 158 ? 10.031 -49.781 -19.453 1 89.25 158 ALA B N 1
ATOM 3436 C CA . ALA B 1 158 ? 9.75 -48.562 -20.188 1 89.25 158 ALA B CA 1
ATOM 3437 C C . ALA B 1 158 ? 8.25 -48.281 -20.25 1 89.25 158 ALA B C 1
ATOM 3439 O O . ALA B 1 158 ? 7.812 -47.125 -20.125 1 89.25 158 ALA B O 1
ATOM 3440 N N . THR B 1 159 ? 7.52 -49.375 -20.469 1 88.06 159 THR B N 1
ATOM 3441 C CA . THR B 1 159 ? 6.066 -49.25 -20.516 1 88.06 159 THR B CA 1
ATOM 3442 C C . THR B 1 159 ? 5.516 -48.812 -19.156 1 88.06 159 THR B C 1
ATOM 3444 O O . THR B 1 159 ? 4.648 -47.938 -19.062 1 88.06 159 THR B O 1
ATOM 3447 N N . ARG B 1 160 ? 6.098 -49.406 -18.141 1 91.12 160 ARG B N 1
ATOM 3448 C CA . ARG B 1 160 ? 5.656 -49.125 -16.781 1 91.12 160 ARG B CA 1
ATOM 3449 C C . ARG B 1 160 ? 5.973 -47.656 -16.406 1 91.12 160 ARG B C 1
ATOM 3451 O O . ARG B 1 160 ? 5.113 -46.938 -15.898 1 91.12 160 ARG B O 1
ATOM 3458 N N . THR B 1 161 ? 7.145 -47.219 -16.656 1 88.81 161 THR B N 1
ATOM 3459 C CA . THR B 1 161 ? 7.562 -45.875 -16.328 1 88.81 161 THR B CA 1
ATOM 3460 C C . THR B 1 161 ? 6.805 -44.844 -17.156 1 88.81 161 THR B C 1
ATOM 3462 O O . THR B 1 161 ? 6.512 -43.719 -16.688 1 88.81 161 THR B O 1
ATOM 3465 N N . THR B 1 162 ? 6.488 -45.219 -18.375 1 84.44 162 THR B N 1
ATOM 3466 C CA . THR B 1 162 ? 5.723 -44.312 -19.25 1 84.44 162 THR B CA 1
ATOM 3467 C C . THR B 1 162 ? 4.297 -44.156 -18.734 1 84.44 162 THR B C 1
ATOM 3469 O O . THR B 1 162 ? 3.754 -43.062 -18.734 1 84.44 162 THR B O 1
ATOM 3472 N N . ARG B 1 163 ? 3.764 -45.312 -18.391 1 87.44 163 ARG B N 1
ATOM 3473 C CA . ARG B 1 163 ? 2.422 -45.25 -17.812 1 87.44 163 ARG B CA 1
ATOM 3474 C C . ARG B 1 163 ? 2.398 -44.406 -16.547 1 87.44 163 ARG B C 1
ATOM 3476 O O . ARG B 1 163 ? 1.485 -43.625 -16.344 1 87.44 163 ARG B O 1
ATOM 3483 N N . HIS B 1 164 ? 3.41 -44.594 -15.758 1 87.81 164 HIS B N 1
ATOM 3484 C CA . HIS B 1 164 ? 3.529 -43.812 -14.531 1 87.81 164 HIS B CA 1
ATOM 3485 C C . HIS B 1 164 ? 3.686 -42.344 -14.836 1 87.81 164 HIS B C 1
ATOM 3487 O O . HIS B 1 164 ? 3.105 -41.5 -14.148 1 87.81 164 HIS B O 1
ATOM 3493 N N . LEU B 1 165 ? 4.449 -42.031 -15.789 1 85.62 165 LEU B N 1
ATOM 3494 C CA . LEU B 1 165 ? 4.672 -40.625 -16.172 1 85.62 165 LEU B CA 1
ATOM 3495 C C . LEU B 1 165 ? 3.377 -40 -16.641 1 85.62 165 LEU B C 1
ATOM 3497 O O . LEU B 1 165 ? 3.088 -38.844 -16.297 1 85.62 165 LEU B O 1
ATOM 3501 N N . GLU B 1 166 ? 2.59 -40.719 -17.406 1 82.5 166 GLU B N 1
ATOM 3502 C CA . GLU B 1 166 ? 1.313 -40.219 -17.891 1 82.5 166 GLU B CA 1
ATOM 3503 C C . GLU B 1 166 ? 0.368 -39.906 -16.734 1 82.5 166 GLU B C 1
ATOM 3505 O O . GLU B 1 166 ? -0.285 -38.844 -16.734 1 82.5 166 GLU B O 1
ATOM 3510 N N . GLU B 1 167 ? 0.36 -40.812 -15.812 1 85.5 167 GLU B N 1
ATOM 3511 C CA . GLU B 1 167 ? -0.465 -40.594 -14.625 1 85.5 167 GLU B CA 1
ATOM 3512 C C . GLU B 1 167 ? 0.05 -39.406 -13.812 1 85.5 167 GLU B C 1
ATOM 3514 O O . GLU B 1 167 ? -0.739 -38.625 -13.281 1 85.5 167 GLU B O 1
ATOM 3519 N N . THR B 1 168 ? 1.313 -39.344 -13.758 1 85.06 168 THR B N 1
ATOM 3520 C CA . THR B 1 168 ? 1.948 -38.281 -13.016 1 85.06 168 THR B CA 1
ATOM 3521 C C . THR B 1 168 ? 1.657 -36.906 -13.664 1 85.06 168 THR B C 1
ATOM 3523 O O . THR B 1 168 ? 1.404 -35.938 -12.977 1 85.06 168 THR B O 1
ATOM 3526 N N . ILE B 1 169 ? 1.657 -36.781 -14.945 1 82 169 ILE B N 1
ATOM 3527 C CA . ILE B 1 169 ? 1.389 -35.531 -15.68 1 82 169 ILE B CA 1
ATOM 3528 C C . ILE B 1 169 ? -0.047 -35.094 -15.422 1 82 169 ILE B C 1
ATOM 3530 O O . ILE B 1 169 ? -0.294 -33.906 -15.141 1 82 169 ILE B O 1
ATOM 3534 N N . ASP B 1 170 ? -0.923 -36.125 -15.539 1 83.94 170 ASP B N 1
ATOM 3535 C CA . ASP B 1 170 ? -2.334 -35.812 -15.328 1 83.94 170 ASP B CA 1
ATOM 3536 C C . ASP B 1 170 ? -2.576 -35.281 -13.922 1 83.94 170 ASP B C 1
ATOM 3538 O O . ASP B 1 170 ? -3.295 -34.281 -13.742 1 83.94 170 ASP B O 1
ATOM 3542 N N . ASN B 1 171 ? -1.961 -35.938 -12.992 1 88.44 171 ASN B N 1
ATOM 3543 C CA . ASN B 1 171 ? -2.109 -35.5 -11.602 1 88.44 171 ASN B CA 1
ATOM 3544 C C . ASN B 1 171 ? -1.473 -34.125 -11.367 1 88.44 171 ASN B C 1
ATOM 3546 O O . ASN B 1 171 ? -1.994 -33.312 -10.602 1 88.44 171 ASN B O 1
ATOM 3550 N N . PHE B 1 172 ? -0.379 -33.906 -12.023 1 90.69 172 PHE B N 1
ATOM 3551 C CA . PHE B 1 172 ? 0.329 -32.656 -11.906 1 90.69 172 PHE B CA 1
ATOM 3552 C C . PHE B 1 172 ? -0.528 -31.5 -12.43 1 90.69 172 PHE B C 1
ATOM 3554 O O . PHE B 1 172 ? -0.643 -30.453 -11.781 1 90.69 172 PHE B O 1
ATOM 3561 N N . GLU B 1 173 ? -1.123 -31.703 -13.523 1 89.19 173 GLU B N 1
ATOM 3562 C CA . GLU B 1 173 ? -1.958 -30.672 -14.133 1 89.19 173 GLU B CA 1
ATOM 3563 C C . GLU B 1 173 ? -3.215 -30.406 -13.305 1 89.19 173 GLU B C 1
ATOM 3565 O O . GLU B 1 173 ? -3.637 -29.266 -13.141 1 89.19 173 GLU B O 1
ATOM 3570 N N . LYS B 1 174 ? -3.781 -31.5 -12.828 1 90.56 174 LYS B N 1
ATOM 3571 C CA . LYS B 1 174 ? -4.969 -31.375 -11.984 1 90.56 174 LYS B CA 1
ATOM 3572 C C . LYS B 1 174 ? -4.656 -30.594 -10.719 1 90.56 174 LYS B C 1
ATOM 3574 O O . LYS B 1 174 ? -5.398 -29.672 -10.344 1 90.56 174 LYS B O 1
ATOM 3579 N N . GLN B 1 175 ? -3.568 -31 -10.125 1 93.88 175 GLN B N 1
ATOM 3580 C CA . GLN B 1 175 ? -3.172 -30.328 -8.891 1 93.88 175 GLN B CA 1
ATOM 3581 C C . GLN B 1 175 ? -2.83 -28.859 -9.148 1 93.88 175 GLN B C 1
ATOM 3583 O O . GLN B 1 175 ? -3.141 -28 -8.328 1 93.88 175 GLN B O 1
ATOM 3588 N N . LYS B 1 176 ? -2.17 -28.578 -10.188 1 94.81 176 LYS B N 1
ATOM 3589 C CA . LYS B 1 176 ? -1.811 -27.203 -10.57 1 94.81 176 LYS B CA 1
ATOM 3590 C C . LYS B 1 176 ? -3.047 -26.312 -10.656 1 94.81 176 LYS B C 1
ATOM 3592 O O . LYS B 1 176 ? -3.061 -25.219 -10.109 1 94.81 176 LYS B O 1
ATOM 3597 N N . ILE B 1 177 ? -4.094 -26.766 -11.305 1 94.44 177 ILE B N 1
ATOM 3598 C CA . ILE B 1 177 ? -5.309 -25.984 -11.492 1 94.44 177 ILE B CA 1
ATOM 3599 C C . ILE B 1 177 ? -5.984 -25.75 -10.141 1 94.44 177 ILE B C 1
ATOM 3601 O O . ILE B 1 177 ? -6.441 -24.656 -9.852 1 94.44 177 ILE B O 1
ATOM 3605 N N . LYS B 1 178 ? -6.004 -26.828 -9.367 1 95.81 178 LYS B N 1
ATOM 3606 C CA . LYS B 1 178 ? -6.566 -26.703 -8.023 1 95.81 178 LYS B CA 1
ATOM 3607 C C . LYS B 1 178 ? -5.801 -25.672 -7.199 1 95.81 178 LYS B C 1
ATOM 3609 O O . LYS B 1 178 ? -6.402 -24.859 -6.496 1 95.81 178 LYS B O 1
ATOM 3614 N N . ASP B 1 179 ? -4.488 -25.75 -7.27 1 97.31 179 ASP B N 1
ATOM 3615 C CA . ASP B 1 179 ? -3.641 -24.828 -6.516 1 97.31 179 ASP B CA 1
ATOM 3616 C C . ASP B 1 179 ? -3.828 -23.391 -6.996 1 97.31 179 ASP B C 1
ATOM 3618 O O . ASP B 1 179 ? -3.873 -22.453 -6.188 1 97.31 179 ASP B O 1
ATOM 3622 N N . ILE B 1 180 ? -3.943 -23.188 -8.289 1 97.25 180 ILE B N 1
ATOM 3623 C CA . ILE B 1 180 ? -4.172 -21.859 -8.844 1 97.25 180 ILE B CA 1
ATOM 3624 C C . ILE B 1 180 ? -5.473 -21.281 -8.281 1 97.25 180 ILE B C 1
ATOM 3626 O O . ILE B 1 180 ? -5.5 -20.156 -7.805 1 97.25 180 ILE B O 1
ATOM 3630 N N . LYS B 1 181 ? -6.508 -22.047 -8.359 1 96.88 181 LYS B N 1
ATOM 3631 C CA . LYS B 1 181 ? -7.805 -21.609 -7.852 1 96.88 181 LYS B CA 1
ATOM 3632 C C . LYS B 1 181 ? -7.727 -21.281 -6.363 1 96.88 181 LYS B C 1
ATOM 3634 O O . LYS B 1 181 ? -8.227 -20.25 -5.922 1 96.88 181 LYS B O 1
ATOM 3639 N N . THR B 1 182 ? -7.066 -22.141 -5.605 1 98.25 182 THR B N 1
ATOM 3640 C CA . THR B 1 182 ? -6.949 -21.953 -4.164 1 98.25 182 THR B CA 1
ATOM 3641 C C . THR B 1 182 ? -6.125 -20.719 -3.846 1 98.25 182 THR B C 1
ATOM 3643 O O . THR B 1 182 ? -6.527 -19.891 -3.016 1 98.25 182 THR B O 1
ATOM 3646 N N . ILE B 1 183 ? -4.98 -20.531 -4.48 1 98.69 183 ILE B N 1
ATOM 3647 C CA . ILE B 1 183 ? -4.066 -19.422 -4.219 1 98.69 183 ILE B CA 1
ATOM 3648 C C . ILE B 1 183 ? -4.762 -18.094 -4.523 1 98.69 183 ILE B C 1
ATOM 3650 O O . ILE B 1 183 ? -4.734 -17.172 -3.713 1 98.69 183 ILE B O 1
ATOM 3654 N N . PHE B 1 184 ? -5.426 -18.016 -5.641 1 98.62 184 PHE B N 1
ATOM 3655 C CA . PHE B 1 184 ? -6.09 -16.766 -6.023 1 98.62 184 PHE B CA 1
ATOM 3656 C C . PHE B 1 184 ? -7.309 -16.516 -5.141 1 98.62 184 PHE B C 1
ATOM 3658 O O . PHE B 1 184 ? -7.594 -15.375 -4.785 1 98.62 184 PHE B O 1
ATOM 3665 N N . SER B 1 185 ? -8.055 -17.578 -4.809 1 98.62 185 SER B N 1
ATOM 3666 C CA . SER B 1 185 ? -9.18 -17.422 -3.889 1 98.62 185 SER B CA 1
ATOM 3667 C C . SER B 1 185 ? -8.711 -16.906 -2.529 1 98.62 185 SER B C 1
ATOM 3669 O O . SER B 1 185 ? -9.344 -16.031 -1.942 1 98.62 185 SER B O 1
ATOM 3671 N N . GLU B 1 186 ? -7.625 -17.453 -2.049 1 98.88 186 GLU B N 1
ATOM 3672 C CA . GLU B 1 186 ? -7.059 -17 -0.783 1 98.88 186 GLU B CA 1
ATOM 3673 C C . GLU B 1 186 ? -6.605 -15.547 -0.869 1 98.88 186 GLU B C 1
ATOM 3675 O O . GLU B 1 186 ? -6.855 -14.758 0.042 1 98.88 186 GLU B O 1
ATOM 3680 N N . PHE B 1 187 ? -5.895 -15.195 -1.974 1 98.94 187 PHE B N 1
ATOM 3681 C CA . PHE B 1 187 ? -5.457 -13.82 -2.18 1 98.94 187 PHE B CA 1
ATOM 3682 C C . PHE B 1 187 ? -6.633 -12.859 -2.066 1 98.94 187 PHE B C 1
ATOM 3684 O O . PHE B 1 187 ? -6.578 -11.891 -1.311 1 98.94 187 PHE B O 1
ATOM 3691 N N . ILE B 1 188 ? -7.691 -13.172 -2.721 1 98.88 188 ILE B N 1
ATOM 3692 C CA . ILE B 1 188 ? -8.859 -12.305 -2.783 1 98.88 188 ILE B CA 1
ATOM 3693 C C . ILE B 1 188 ? -9.523 -12.234 -1.41 1 98.88 188 ILE B C 1
ATOM 3695 O O . ILE B 1 188 ? -9.883 -11.148 -0.946 1 98.88 188 ILE B O 1
ATOM 3699 N N . THR B 1 189 ? -9.656 -13.344 -0.805 1 98.88 189 THR B N 1
ATOM 3700 C CA . THR B 1 189 ? -10.312 -13.398 0.495 1 98.88 189 THR B CA 1
ATOM 3701 C C . THR B 1 189 ? -9.539 -12.594 1.531 1 98.88 189 THR B C 1
ATOM 3703 O O . THR B 1 189 ? -10.125 -11.852 2.322 1 98.88 189 THR B O 1
ATOM 3706 N N . ILE B 1 190 ? -8.25 -12.703 1.534 1 98.94 190 ILE B N 1
ATOM 3707 C CA . ILE B 1 190 ? -7.398 -11.961 2.455 1 98.94 190 ILE B CA 1
ATOM 3708 C C . ILE B 1 190 ? -7.551 -10.461 2.201 1 98.94 190 ILE B C 1
ATOM 3710 O O . ILE B 1 190 ? -7.707 -9.68 3.141 1 98.94 190 ILE B O 1
ATOM 3714 N N . GLU B 1 191 ? -7.52 -10.094 0.932 1 98.88 191 GLU B N 1
ATOM 3715 C CA . GLU B 1 191 ? -7.688 -8.688 0.577 1 98.88 191 GLU B CA 1
ATOM 3716 C C . GLU B 1 191 ? -9.055 -8.172 1.009 1 98.88 191 GLU B C 1
ATOM 3718 O O . GLU B 1 191 ? -9.164 -7.102 1.613 1 98.88 191 GLU B O 1
ATOM 3723 N N . MET B 1 192 ? -10.07 -8.922 0.751 1 98.81 192 MET B N 1
ATOM 3724 C CA . MET B 1 192 ? -11.422 -8.492 1.104 1 98.81 192 MET B CA 1
ATOM 3725 C C . MET B 1 192 ? -11.562 -8.32 2.611 1 98.81 192 MET B C 1
ATOM 3727 O O . MET B 1 192 ? -12.203 -7.375 3.074 1 98.81 192 MET B O 1
ATOM 3731 N N . LEU B 1 193 ? -10.969 -9.219 3.344 1 98.81 193 LEU B N 1
ATOM 3732 C CA . LEU B 1 193 ? -11.023 -9.117 4.797 1 98.81 193 LEU B CA 1
ATOM 3733 C C . LEU B 1 193 ? -10.375 -7.824 5.277 1 98.81 193 LEU B C 1
ATOM 3735 O O . LEU B 1 193 ? -10.938 -7.113 6.113 1 98.81 193 LEU B O 1
ATOM 3739 N N . PHE B 1 194 ? -9.266 -7.523 4.734 1 98.88 194 PHE B N 1
ATOM 3740 C CA . PHE B 1 194 ? -8.578 -6.297 5.121 1 98.88 194 PHE B CA 1
ATOM 3741 C C . PHE B 1 194 ? -9.406 -5.074 4.742 1 98.88 194 PHE B C 1
ATOM 3743 O O . PHE B 1 194 ? -9.57 -4.156 5.551 1 98.88 194 PHE B O 1
ATOM 3750 N N . HIS B 1 195 ? -9.867 -5.031 3.549 1 98.81 195 HIS B N 1
ATOM 3751 C CA . HIS B 1 195 ? -10.625 -3.873 3.094 1 98.81 195 HIS B CA 1
ATOM 3752 C C . HIS B 1 195 ? -11.906 -3.705 3.896 1 98.81 195 HIS B C 1
ATOM 3754 O O . HIS B 1 195 ? -12.352 -2.58 4.141 1 98.81 195 HIS B O 1
ATOM 3760 N N . GLY B 1 196 ? -12.508 -4.832 4.23 1 98.81 196 GLY B N 1
ATOM 3761 C CA . GLY B 1 196 ? -13.664 -4.75 5.102 1 98.81 196 GLY B CA 1
ATOM 3762 C C . GLY B 1 196 ? -13.352 -4.145 6.457 1 98.81 196 GLY B C 1
ATOM 3763 O O . GLY B 1 196 ? -14.078 -3.264 6.934 1 98.81 196 GLY B O 1
ATOM 3764 N N . LYS B 1 197 ? -12.266 -4.547 7.066 1 98.81 197 LYS B N 1
ATOM 3765 C CA . LYS B 1 197 ? -11.852 -4.008 8.359 1 98.81 197 LYS B CA 1
ATOM 3766 C C . LYS B 1 197 ? -11.438 -2.543 8.242 1 98.81 197 LYS B C 1
ATOM 3768 O O . LYS B 1 197 ? -11.68 -1.748 9.148 1 98.81 197 LYS B O 1
ATOM 3773 N N . ALA B 1 198 ? -10.836 -2.236 7.172 1 98.88 198 ALA B N 1
ATOM 3774 C CA . ALA B 1 198 ? -10.414 -0.857 6.945 1 98.88 198 ALA B CA 1
ATOM 3775 C C . ALA B 1 198 ? -11.609 0.086 6.906 1 98.88 198 ALA B C 1
ATOM 3777 O O . ALA B 1 198 ? -11.586 1.158 7.512 1 98.88 198 ALA B O 1
ATOM 3778 N N . LEU B 1 199 ? -12.688 -0.339 6.227 1 98.69 199 LEU B N 1
ATOM 3779 C CA . LEU B 1 199 ? -13.883 0.492 6.133 1 98.69 199 LEU B CA 1
ATOM 3780 C C . LEU B 1 199 ? -14.508 0.709 7.512 1 98.69 199 LEU B C 1
ATOM 3782 O O . LEU B 1 199 ? -14.945 1.815 7.832 1 98.69 199 LEU B O 1
ATOM 3786 N N . GLU B 1 200 ? -14.484 -0.319 8.273 1 98.56 200 GLU B N 1
ATOM 3787 C CA . GLU B 1 200 ? -15 -0.215 9.633 1 98.56 200 GLU B CA 1
ATOM 3788 C C . GLU B 1 200 ? -14.188 0.777 10.461 1 98.56 200 GLU B C 1
ATOM 3790 O O . GLU B 1 200 ? -14.75 1.667 11.102 1 98.56 200 GLU B O 1
ATOM 3795 N N . VAL B 1 201 ? -12.93 0.653 10.438 1 98.81 201 VAL B N 1
ATOM 3796 C CA . VAL B 1 201 ? -12.023 1.469 11.242 1 98.81 201 VAL B CA 1
ATOM 3797 C C . VAL B 1 201 ? -12.078 2.92 10.766 1 98.81 201 VAL B C 1
ATOM 3799 O O . VAL B 1 201 ? -12.156 3.842 11.586 1 98.81 201 VAL B O 1
ATOM 3802 N N . TYR B 1 202 ? -12.117 3.178 9.469 1 98.69 202 TYR B N 1
ATOM 3803 C CA . TYR B 1 202 ? -12.117 4.531 8.93 1 98.69 202 TYR B CA 1
ATOM 3804 C C . TYR B 1 202 ? -13.438 5.238 9.234 1 98.69 202 TYR B C 1
ATOM 3806 O O . TYR B 1 202 ? -13.461 6.453 9.445 1 98.69 202 TYR B O 1
ATOM 3814 N N . THR B 1 203 ? -14.492 4.441 9.242 1 98.5 203 THR B N 1
ATOM 3815 C CA . THR B 1 203 ? -15.773 5.027 9.625 1 98.5 203 THR B CA 1
ATOM 3816 C C . THR B 1 203 ? -15.719 5.574 11.047 1 98.5 203 THR B C 1
ATOM 3818 O O . THR B 1 203 ? -16.172 6.688 11.305 1 98.5 203 THR B O 1
ATOM 3821 N N . ALA B 1 204 ? -15.148 4.82 11.93 1 98.25 204 ALA B N 1
ATOM 3822 C CA . ALA B 1 204 ? -14.969 5.277 13.305 1 98.25 204 ALA B CA 1
ATOM 3823 C C . ALA B 1 204 ? -14.008 6.461 13.367 1 98.25 204 ALA B C 1
ATOM 3825 O O . ALA B 1 204 ? -14.258 7.426 14.094 1 98.25 204 ALA B O 1
ATOM 3826 N N . ALA B 1 205 ? -12.93 6.426 12.633 1 98.38 205 ALA B N 1
ATOM 3827 C CA . ALA B 1 205 ? -11.938 7.5 12.594 1 98.38 205 ALA B CA 1
ATOM 3828 C C . ALA B 1 205 ? -12.57 8.805 12.102 1 98.38 205 ALA B C 1
ATOM 3830 O O . ALA B 1 205 ? -12.266 9.883 12.617 1 98.38 205 ALA B O 1
ATOM 3831 N N . TYR B 1 206 ? -13.453 8.68 11.148 1 98 206 TYR B N 1
ATOM 3832 C CA . TYR B 1 206 ? -14.125 9.852 10.602 1 98 206 TYR B CA 1
ATOM 3833 C C . TYR B 1 206 ? -14.969 10.539 11.664 1 98 206 TYR B C 1
ATOM 3835 O O . TYR B 1 206 ? -14.953 11.766 11.781 1 98 206 TYR B O 1
ATOM 3843 N N . GLN B 1 207 ? -15.641 9.734 12.43 1 96.56 207 GLN B N 1
ATOM 3844 C CA . GLN B 1 207 ? -16.469 10.281 13.5 1 96.56 207 GLN B CA 1
ATOM 3845 C C . GLN B 1 207 ? -15.617 10.992 14.547 1 96.56 207 GLN B C 1
ATOM 3847 O O . GLN B 1 207 ? -16 12.055 15.055 1 96.56 207 GLN B O 1
ATOM 3852 N N . ASN B 1 208 ? -14.492 10.445 14.844 1 95.38 208 ASN B N 1
ATOM 3853 C CA . ASN B 1 208 ? -13.586 11.055 15.805 1 95.38 208 ASN B CA 1
ATOM 3854 C C . ASN B 1 208 ? -13.086 12.422 15.328 1 95.38 208 ASN B C 1
ATOM 3856 O O . ASN B 1 208 ? -13.023 13.367 16.109 1 95.38 208 ASN B O 1
ATOM 3860 N N . ILE B 1 209 ? -12.766 12.523 14.07 1 97.25 209 ILE B N 1
ATOM 3861 C CA . ILE B 1 209 ? -12.281 13.773 13.5 1 97.25 209 ILE B CA 1
ATOM 3862 C C . ILE B 1 209 ? -13.414 14.805 13.484 1 97.25 209 ILE B C 1
ATOM 3864 O O . ILE B 1 209 ? -13.188 15.984 13.742 1 97.25 209 ILE B O 1
ATOM 3868 N N . GLN B 1 210 ? -14.641 14.352 13.312 1 95.94 210 GLN B N 1
ATOM 3869 C CA . GLN B 1 210 ? -15.781 15.25 13.234 1 95.94 210 GLN B CA 1
ATOM 3870 C C . GLN B 1 210 ? -16.156 15.789 14.609 1 95.94 210 GLN B C 1
ATOM 3872 O O . GLN B 1 210 ? -16.812 16.828 14.719 1 95.94 210 GLN B O 1
ATOM 3877 N N . LYS B 1 211 ? -15.695 15.172 15.633 1 93.12 211 LYS B N 1
ATOM 3878 C CA . LYS B 1 211 ? -15.969 15.609 17 1 93.12 211 LYS B CA 1
ATOM 3879 C C . LYS B 1 211 ? -15.117 16.812 17.359 1 93.12 211 LYS B C 1
ATOM 3881 O O . LYS B 1 211 ? -15.398 17.516 18.344 1 93.12 211 LYS B O 1
ATOM 3886 N N . ILE B 1 212 ? -14.039 17.031 16.625 1 92.31 212 ILE B N 1
ATOM 3887 C CA . ILE B 1 212 ? -13.211 18.203 16.875 1 92.31 212 ILE B CA 1
ATOM 3888 C C . ILE B 1 212 ? -14.023 19.469 16.641 1 92.31 212 ILE B C 1
ATOM 3890 O O . ILE B 1 212 ? -14.555 19.672 15.555 1 92.31 212 ILE B O 1
ATOM 3894 N N . ASP B 1 213 ? -14.172 20.25 17.703 1 89.88 213 ASP B N 1
ATOM 3895 C CA . ASP B 1 213 ? -14.898 21.516 17.656 1 89.88 213 ASP B CA 1
ATOM 3896 C C . ASP B 1 213 ? -13.938 22.703 17.594 1 89.88 213 ASP B C 1
ATOM 3898 O O . ASP B 1 213 ? -13.336 23.078 18.609 1 89.88 213 ASP B O 1
ATOM 3902 N N . GLU B 1 214 ? -13.945 23.391 16.562 1 86 214 GLU B N 1
ATOM 3903 C CA . GLU B 1 214 ? -13.023 24.5 16.328 1 86 214 GLU B CA 1
ATOM 3904 C C . GLU B 1 214 ? -13.266 25.641 17.297 1 86 214 GLU B C 1
ATOM 3906 O O . GLU B 1 214 ? -12.32 26.234 17.828 1 86 214 GLU B O 1
ATOM 3911 N N . GLU B 1 215 ? -14.539 25.891 17.531 1 86.31 215 GLU B N 1
ATOM 3912 C CA . GLU B 1 215 ? -14.875 27 18.406 1 86.31 215 GLU B CA 1
ATOM 3913 C C . GLU B 1 215 ? -14.492 26.719 19.859 1 86.31 215 GLU B C 1
ATOM 3915 O O . GLU B 1 215 ? -14.016 27.609 20.562 1 86.31 215 GLU B O 1
ATOM 3920 N N . GLU B 1 216 ? -14.656 25.594 20.297 1 84.31 216 GLU B N 1
ATOM 3921 C CA . GLU B 1 216 ? -14.297 25.203 21.656 1 84.31 216 GLU B CA 1
ATOM 3922 C C . GLU B 1 216 ? -12.789 25.25 21.859 1 84.31 216 GLU B C 1
ATOM 3924 O O . GLU B 1 216 ? -12.32 25.641 22.938 1 84.31 216 GLU B O 1
ATOM 3929 N N . ASP B 1 217 ? -12.023 25.016 20.938 1 84.56 217 ASP B N 1
ATOM 3930 C CA . ASP B 1 217 ? -10.57 25.031 21.031 1 84.56 217 ASP B CA 1
ATOM 3931 C C . ASP B 1 217 ? -10.039 26.453 21.094 1 84.56 217 ASP B C 1
ATOM 3933 O O . ASP B 1 217 ? -9.102 26.75 21.859 1 84.56 217 ASP B O 1
ATOM 3937 N N . LEU B 1 218 ? -10.742 27.266 20.375 1 81.25 218 LEU B N 1
ATOM 3938 C CA . LEU B 1 218 ? -10.32 28.656 20.375 1 81.25 218 LEU B CA 1
ATOM 3939 C C . LEU B 1 218 ? -10.609 29.312 21.719 1 81.25 218 LEU B C 1
ATOM 3941 O O . LEU B 1 218 ? -9.812 30.125 22.203 1 81.25 218 LEU B O 1
ATOM 3945 N N . GLU B 1 219 ? -11.719 28.922 22.266 1 80.5 219 GLU B N 1
ATOM 3946 C CA . GLU B 1 219 ? -12.086 29.469 23.578 1 80.5 219 GLU B CA 1
ATOM 3947 C C . GLU B 1 219 ? -11.094 29.047 24.656 1 80.5 219 GLU B C 1
ATOM 3949 O O . GLU B 1 219 ? -10.734 29.828 25.516 1 80.5 219 GLU B O 1
ATOM 3954 N N . HIS B 1 220 ? -10.672 27.906 24.578 1 77.19 220 HIS B N 1
ATOM 3955 C CA . HIS B 1 220 ? -9.688 27.391 25.531 1 77.19 220 HIS B CA 1
ATOM 3956 C C . HIS B 1 220 ? -8.367 28.141 25.406 1 77.19 220 HIS B C 1
ATOM 3958 O O . HIS B 1 220 ? -7.727 28.453 26.406 1 77.19 220 HIS B O 1
ATOM 3964 N N . ARG B 1 221 ? -7.949 28.516 24.25 1 74.81 221 ARG B N 1
ATOM 3965 C CA . ARG B 1 221 ? -6.691 29.203 24.016 1 74.81 221 ARG B CA 1
ATOM 3966 C C . ARG B 1 221 ? -6.777 30.656 24.484 1 74.81 221 ARG B C 1
ATOM 3968 O O . ARG B 1 221 ? -5.84 31.172 25.094 1 74.81 221 ARG B O 1
ATOM 3975 N N . ALA B 1 222 ? -7.934 31.172 24.172 1 71.69 222 ALA B N 1
ATOM 3976 C CA . ALA B 1 222 ? -8.141 32.562 24.609 1 71.69 222 ALA B CA 1
ATOM 3977 C C . ALA B 1 222 ? -8.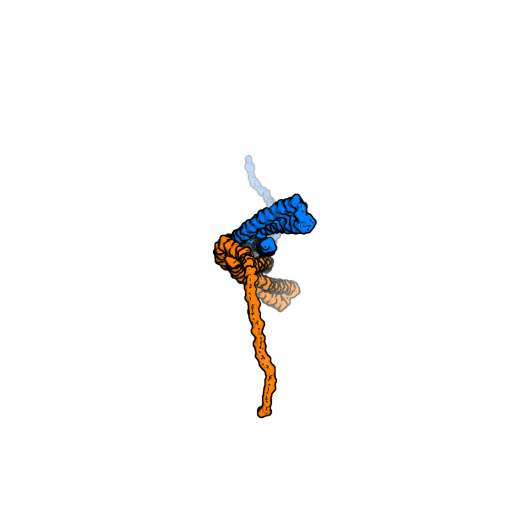117 32.656 26.141 1 71.69 222 ALA B C 1
ATOM 3979 O O . ALA B 1 222 ? -7.562 33.594 26.688 1 71.69 222 ALA B O 1
ATOM 3980 N N . ALA B 1 223 ? -8.672 31.688 26.703 1 68.06 223 ALA B N 1
ATOM 3981 C CA . ALA B 1 223 ? -8.703 31.672 28.172 1 68.06 223 ALA B CA 1
ATOM 3982 C C . ALA B 1 223 ? -7.301 31.531 28.75 1 68.06 223 ALA B C 1
ATOM 3984 O O . ALA B 1 223 ? -6.977 32.125 29.766 1 68.06 223 ALA B O 1
ATOM 3985 N N . SER B 1 224 ? -6.516 30.875 28.078 1 64.88 224 SER B N 1
ATOM 3986 C CA . SER B 1 224 ? -5.148 30.641 28.547 1 64.88 224 SER B CA 1
ATOM 3987 C C . SER B 1 224 ? -4.293 31.906 28.375 1 64.88 224 SER B C 1
ATOM 3989 O O . SER B 1 224 ? -3.447 32.188 29.219 1 64.88 224 SER B O 1
ATOM 3991 N N . ILE B 1 225 ? -4.562 32.688 27.406 1 63.34 225 ILE B N 1
ATOM 3992 C CA . ILE B 1 225 ? -3.82 33.906 27.141 1 63.34 225 ILE B CA 1
ATOM 3993 C C . ILE B 1 225 ? -4.27 35.031 28.094 1 63.34 225 ILE B C 1
ATOM 3995 O O . ILE B 1 225 ? -3.443 35.781 28.609 1 63.34 225 ILE B O 1
ATOM 3999 N N . SER B 1 226 ? -5.57 35.094 28.328 1 59.03 226 SER B N 1
ATOM 4000 C CA . SER B 1 226 ? -6.105 36.125 29.234 1 59.03 226 SER B CA 1
ATOM 4001 C C . SER B 1 226 ? -5.555 35.938 30.641 1 59.03 226 SER B C 1
ATOM 4003 O O . SER B 1 226 ? -5.301 36.906 31.359 1 59.03 226 SER B O 1
ATOM 4005 N N . ILE B 1 227 ? -5.371 34.781 31.016 1 50.22 227 ILE B N 1
ATOM 4006 C CA . ILE B 1 227 ? -4.828 34.5 32.344 1 50.22 227 ILE B CA 1
ATOM 4007 C C . ILE B 1 227 ? -3.406 35.031 32.438 1 50.22 227 ILE B C 1
ATOM 4009 O O . ILE B 1 227 ? -3.014 35.594 33.469 1 50.22 227 ILE B O 1
ATOM 4013 N N . ILE B 1 228 ? -2.74 35.094 31.391 1 51.88 228 ILE B N 1
ATOM 4014 C CA . ILE B 1 228 ? -1.374 35.625 31.391 1 51.88 228 ILE B CA 1
ATOM 4015 C C . ILE B 1 228 ? -1.396 37.156 31.406 1 51.88 228 ILE B C 1
ATOM 4017 O O . ILE B 1 228 ? -0.586 37.781 32.094 1 51.88 228 ILE B O 1
ATOM 4021 N N . SER B 1 229 ? -2.4 37.781 30.812 1 51.97 229 SER B N 1
ATOM 4022 C CA . SER B 1 229 ? -2.473 39.25 30.75 1 51.97 229 SER B CA 1
ATOM 4023 C C . SER B 1 229 ? -3.035 39.812 32.062 1 51.97 229 SER B C 1
ATOM 4025 O O . SER B 1 229 ? -2.703 40.938 32.438 1 51.97 229 SER B O 1
ATOM 4027 N N . GLU B 1 230 ? -4 39.219 32.719 1 45.78 230 GLU B N 1
ATOM 4028 C CA . GLU B 1 230 ? -4.617 39.75 33.938 1 45.78 230 GLU B CA 1
ATOM 4029 C C . GLU B 1 230 ? -3.746 39.469 35.188 1 45.78 230 GLU B C 1
ATOM 4031 O O . GLU B 1 230 ? -4.172 39.688 36.312 1 45.78 230 GLU B O 1
ATOM 4036 N N . SER B 1 231 ? -2.613 39 35.031 1 40.97 231 SER B N 1
ATOM 4037 C CA . SER B 1 231 ? -1.977 38.969 36.344 1 40.97 231 SER B CA 1
ATOM 4038 C C . SER B 1 231 ? -2.117 40.344 37.031 1 40.97 231 SER B C 1
ATOM 4040 O O . SER B 1 231 ? -1.835 41.375 36.438 1 40.97 231 SER B O 1
ATOM 4042 N N . PRO B 1 232 ? -2.887 40.5 38.125 1 37.22 232 PRO B N 1
ATOM 4043 C CA . PRO B 1 232 ? -3.246 41.719 38.875 1 37.22 232 PRO B CA 1
ATOM 4044 C C . PRO B 1 232 ? -2.088 42.688 39 1 37.22 232 PRO B C 1
ATOM 4046 O O . PRO B 1 232 ? -0.972 42.312 39.344 1 37.22 232 PRO B O 1
ATOM 4049 N N . VAL B 1 233 ? -2.057 43.75 38.25 1 39.47 233 VAL B N 1
ATOM 4050 C CA . VAL B 1 233 ? -1.394 44.938 38.75 1 39.47 233 VAL B CA 1
ATOM 4051 C C . VAL B 1 233 ? -1.718 45.125 40.25 1 39.47 233 VAL B C 1
ATOM 4053 O O . VAL B 1 233 ? -2.885 45.25 40.625 1 39.47 233 VAL B O 1
ATOM 4056 N N . GLY B 1 234 ? -1.094 44.5 41.156 1 31.81 234 GLY B N 1
ATOM 4057 C CA . GLY B 1 234 ? -1.205 44.969 42.5 1 31.81 234 GLY B CA 1
ATOM 4058 C C . GLY B 1 234 ? -1.247 46.5 42.594 1 31.81 234 GLY B C 1
ATOM 4059 O O . GLY B 1 234 ? -0.36 47.188 42.062 1 31.81 234 GLY B O 1
ATOM 4060 N N . HIS B 1 235 ? -2.398 47.094 42.438 1 32.44 235 HIS B N 1
ATOM 4061 C CA . HIS B 1 235 ? -2.611 48.438 42.969 1 32.44 235 HIS B CA 1
ATOM 4062 C C . HIS B 1 235 ? -1.834 48.625 44.25 1 32.44 235 HIS B C 1
ATOM 4064 O O . HIS B 1 235 ? -2.23 48.125 45.312 1 32.44 235 HIS B O 1
ATOM 4070 N N . ALA B 1 236 ? -0.552 48.656 44.219 1 33.53 236 ALA B N 1
ATOM 4071 C CA . ALA B 1 236 ? 0.099 49.281 45.375 1 33.53 236 ALA B CA 1
ATOM 4072 C C . ALA B 1 236 ? -0.529 50.625 45.688 1 33.53 236 ALA B C 1
ATOM 4074 O O . ALA B 1 236 ? -0.505 51.531 44.875 1 33.53 236 ALA B O 1
ATOM 4075 N N . GLY B 1 237 ? -1.684 50.781 46.406 1 27.36 237 GLY B N 1
ATOM 4076 C CA . GLY B 1 237 ? -2.129 51.906 47.188 1 27.36 237 GLY B CA 1
ATOM 4077 C C . GLY B 1 237 ? -0.995 52.625 47.906 1 27.36 237 GLY B C 1
ATOM 4078 O O . GLY B 1 237 ? -0.307 52.031 48.75 1 27.36 237 GLY B O 1
ATOM 4079 N N . LEU B 1 238 ? -0.288 53.469 47.219 1 27.72 238 LEU B N 1
ATOM 4080 C CA . LEU B 1 238 ? 0.524 54.438 47.906 1 27.72 238 LEU B CA 1
ATOM 4081 C C . LEU B 1 238 ? -0.268 55.094 49.031 1 27.72 238 LEU B C 1
ATOM 4083 O O . LEU B 1 238 ? -1.151 55.938 48.781 1 27.72 238 LEU B O 1
ATOM 4087 N N . ARG B 1 239 ? -0.81 54.344 49.969 1 27.77 239 ARG B N 1
ATOM 4088 C CA . ARG B 1 239 ? -1.188 54.969 51.25 1 27.77 239 ARG B CA 1
ATOM 4089 C C . ARG B 1 239 ? -0.071 55.875 51.781 1 27.77 239 ARG B C 1
ATOM 4091 O O . ARG B 1 239 ? 1.089 55.438 51.812 1 27.77 239 ARG B O 1
ATOM 4098 N N . GLU B 1 240 ? -0.168 57.188 51.562 1 26.19 240 GLU B N 1
ATOM 4099 C CA . GLU B 1 240 ? 0.446 58.25 52.375 1 26.19 240 GLU B CA 1
ATOM 4100 C C . GLU B 1 240 ? 0.422 57.906 53.844 1 26.19 240 GLU B C 1
ATOM 4102 O O . GLU B 1 240 ? -0.644 57.875 54.469 1 26.19 240 GLU B O 1
ATOM 4107 N N . GLN B 1 241 ? 0.987 56.781 54.281 1 23.5 241 GLN B N 1
ATOM 4108 C CA . GLN B 1 241 ? 1.125 56.625 55.719 1 23.5 241 GLN B CA 1
ATOM 4109 C C . GLN B 1 241 ? 1.708 57.875 56.344 1 23.5 241 GLN B C 1
ATOM 4111 O O . GLN B 1 241 ? 2.777 58.344 55.969 1 23.5 241 GLN B O 1
ATOM 4116 N N . ASN B 1 242 ? 0.83 58.844 56.688 1 23.12 242 ASN B N 1
ATOM 4117 C CA . ASN B 1 242 ? 1.062 59.812 57.75 1 23.12 242 ASN B CA 1
ATOM 4118 C C . ASN B 1 242 ? 1.713 59.125 58.969 1 23.12 242 ASN B C 1
ATOM 4120 O O . ASN B 1 242 ? 1.102 58.281 59.594 1 23.12 242 ASN B O 1
ATOM 4124 N N . VAL B 1 243 ? 2.953 58.625 58.75 1 24.52 243 VAL B N 1
ATOM 4125 C CA . VAL B 1 243 ? 3.797 58.094 59.812 1 24.52 243 VAL B CA 1
ATOM 4126 C C . VAL B 1 243 ? 3.723 59 61.031 1 24.52 243 VAL B C 1
ATOM 4128 O O . VAL B 1 243 ? 4.402 60 61.125 1 24.52 243 VAL B O 1
ATOM 4131 N N . VAL B 1 244 ? 2.562 59.5 61.406 1 25.78 244 VAL B N 1
ATOM 4132 C CA . VAL B 1 244 ? 2.736 60.219 62.688 1 25.78 244 VAL B CA 1
ATOM 4133 C C . VAL B 1 244 ? 3.201 59.25 63.75 1 25.78 244 VAL B C 1
ATOM 4135 O O . VAL B 1 244 ? 3.525 59.656 64.875 1 25.78 244 VAL B O 1
ATOM 4138 N N . GLY B 1 245 ? 3.039 57.812 63.594 1 20.58 245 GLY B N 1
ATOM 4139 C CA . GLY B 1 245 ? 2.805 57.219 64.875 1 20.58 245 GLY B CA 1
ATOM 4140 C C . GLY B 1 245 ? 3.951 57.438 65.875 1 20.58 245 GLY B C 1
ATOM 4141 O O . GLY B 1 245 ? 5.105 57.562 65.438 1 20.58 245 GLY B O 1
ATOM 4142 N N . SER B 1 246 ? 3.682 57.938 67.125 1 21.53 246 SER B N 1
ATOM 4143 C CA . SER B 1 246 ? 4.238 58.219 68.438 1 21.53 246 SER B CA 1
ATOM 4144 C C . SER B 1 246 ? 4.938 56.969 69 1 21.53 246 SER B C 1
ATOM 4146 O O . SER B 1 246 ? 4.285 55.969 69.312 1 21.53 246 SER B O 1
ATOM 4148 N N . ILE B 1 247 ? 5.969 56.406 68.312 1 21.05 247 ILE B N 1
ATOM 4149 C CA . ILE B 1 247 ? 6.832 55.344 68.75 1 21.05 247 ILE B CA 1
ATOM 4150 C C . ILE B 1 247 ? 7.301 55.625 70.188 1 21.05 247 ILE B C 1
ATOM 4152 O O . ILE B 1 247 ? 8.414 55.25 70.562 1 21.05 247 ILE B O 1
ATOM 4156 N N . ASN B 1 248 ? 6.367 56.125 71.062 1 20.48 248 ASN B N 1
ATOM 4157 C CA . ASN B 1 248 ? 6.848 56.312 72.438 1 20.48 248 ASN B CA 1
ATOM 4158 C C . ASN B 1 248 ? 7.234 55 73.125 1 20.48 248 ASN B C 1
ATOM 4160 O O . ASN B 1 248 ? 7.379 54.938 74.312 1 20.48 248 ASN B O 1
ATOM 4164 N N . MET B 1 249 ? 7.266 53.844 72.375 1 20.05 249 MET B N 1
ATOM 4165 C CA . MET B 1 249 ? 7.242 52.781 73.375 1 20.05 249 MET B CA 1
ATOM 4166 C C . MET B 1 249 ? 8.43 52.875 74.312 1 20.05 249 MET B C 1
ATOM 4168 O O . MET B 1 249 ? 9.562 53.094 73.875 1 20.05 249 MET B O 1
ATOM 4172 N N . PRO B 1 250 ? 8.086 52.938 75.625 1 20.2 250 PRO B N 1
ATOM 4173 C CA . PRO B 1 250 ? 8.883 53.062 76.812 1 20.2 250 PRO B CA 1
ATOM 4174 C C . PRO B 1 250 ? 9.883 51.938 77 1 20.2 250 PRO B C 1
ATOM 4176 O O . PRO B 1 250 ? 9.648 50.812 76.562 1 20.2 250 PRO B O 1
ATOM 4179 N N . LEU B 1 251 ? 11.125 52.25 76.938 1 21.44 251 LEU B N 1
ATOM 4180 C CA . LEU B 1 251 ? 12.336 51.5 77.188 1 21.44 251 LEU B CA 1
ATOM 4181 C C . LEU B 1 251 ? 12.234 50.781 78.562 1 21.44 251 LEU B C 1
ATOM 4183 O O . LEU B 1 251 ? 12.258 51.438 79.625 1 21.44 251 LEU B O 1
ATOM 4187 N N . ARG B 1 252 ? 11.133 49.938 78.688 1 18.44 252 ARG B N 1
ATOM 4188 C CA . ARG B 1 252 ? 11.039 49.312 80.062 1 18.44 252 ARG B CA 1
ATOM 4189 C C . ARG B 1 252 ? 12.336 48.625 80.438 1 18.44 252 ARG B C 1
ATOM 4191 O O . ARG B 1 252 ? 12.852 47.812 79.625 1 18.44 252 ARG B O 1
ATOM 4198 N N . ARG B 1 253 ? 13.008 49.188 81.375 1 23.3 253 ARG B N 1
ATOM 4199 C CA . ARG B 1 253 ? 14.234 48.906 82.125 1 23.3 253 ARG B CA 1
ATOM 4200 C C . ARG B 1 253 ? 14.18 47.531 82.75 1 23.3 253 ARG B C 1
ATOM 4202 O O . ARG B 1 253 ? 14.742 47.344 83.812 1 23.3 253 ARG B O 1
ATOM 4209 N N . PRO B 1 254 ? 13.555 46.375 82.125 1 19.44 254 PRO B N 1
ATOM 4210 C CA . PRO B 1 254 ? 13.398 45.406 83.25 1 19.44 254 PRO B CA 1
ATOM 4211 C C . PRO B 1 254 ? 14.688 45.219 84.062 1 19.44 254 PRO B C 1
ATOM 4213 O O . PRO B 1 254 ? 15.781 45.375 83.5 1 19.44 254 PRO B O 1
ATOM 4216 N N . SER B 1 255 ? 14.641 45.281 85.312 1 19.8 255 SER B N 1
ATOM 4217 C CA . SER B 1 255 ? 15.375 45.312 86.562 1 19.8 255 SER B CA 1
ATOM 4218 C C . SER B 1 255 ? 16.141 44.031 86.812 1 19.8 255 SER B C 1
ATOM 4220 O O . SER B 1 255 ? 15.539 43 87.125 1 19.8 255 SER B O 1
ATOM 4222 N N . VAL B 1 256 ? 16.984 43.469 85.875 1 22.22 256 VAL B N 1
ATOM 4223 C CA . VAL B 1 256 ? 17.688 42.25 86.25 1 22.22 256 VAL B CA 1
ATOM 4224 C C . VAL B 1 256 ? 18.422 42.469 87.562 1 22.22 256 VAL B C 1
ATOM 4226 O O . VAL B 1 256 ? 19.297 43.312 87.688 1 22.22 256 VAL B O 1
ATOM 4229 N N . GLU B 1 257 ? 17.672 42.469 88.688 1 20.27 257 GLU B N 1
ATOM 4230 C CA . GLU B 1 257 ? 18.234 42.469 90.062 1 20.27 257 GLU B CA 1
ATOM 4231 C C . GLU B 1 257 ? 19.391 41.5 90.188 1 20.27 257 GLU B C 1
ATOM 4233 O O . GLU B 1 257 ? 19.281 40.344 89.75 1 20.27 257 GLU B O 1
ATOM 4238 N N . TYR B 1 258 ? 20.703 41.938 90.188 1 21.09 258 TYR B N 1
ATOM 4239 C CA . TYR B 1 258 ? 22.062 41.469 90.438 1 21.09 258 TYR B CA 1
ATOM 4240 C C . TYR B 1 258 ? 22.141 40.562 91.625 1 21.09 258 TYR B C 1
ATOM 4242 O O . TYR B 1 258 ? 22.844 39.562 91.625 1 21.09 258 TYR B O 1
ATOM 4250 N N . TRP B 1 259 ? 21.688 41.094 92.812 1 20.59 259 TRP B N 1
ATOM 4251 C CA . TRP B 1 259 ? 22.656 41.188 93.875 1 20.59 259 TRP B CA 1
ATOM 4252 C C . TRP B 1 259 ? 22.953 39.844 94.5 1 20.59 259 TRP B C 1
ATOM 4254 O O . TRP B 1 259 ? 24.109 39.438 94.625 1 20.59 259 TRP B O 1
ATOM 4264 N N . LEU B 1 260 ? 22.391 39.625 95.688 1 20.06 260 LEU B N 1
ATOM 4265 C CA . LEU B 1 260 ? 23.109 39.469 96.938 1 20.06 260 LEU B CA 1
ATOM 4266 C C . LEU B 1 260 ? 23.578 38.031 97.125 1 20.06 260 LEU B C 1
ATOM 4268 O O . LEU B 1 260 ? 24.766 37.781 97.375 1 20.06 260 LEU B O 1
ATOM 4272 N N . LYS B 1 261 ? 23.031 37.281 98.125 1 21.47 261 LYS B N 1
ATOM 4273 C CA . LYS B 1 261 ? 23.391 37.094 99.5 1 21.47 261 LYS B CA 1
ATOM 4274 C C . LYS B 1 261 ? 23.891 35.688 99.812 1 21.47 261 LYS B C 1
ATOM 4276 O O . LYS B 1 261 ? 23.719 34.781 98.938 1 21.47 261 LYS B O 1
ATOM 4281 N N . GLY B 1 262 ? 23.5 35.031 100.938 1 21.92 262 GLY B N 1
ATOM 4282 C CA . GLY B 1 262 ? 24.156 34.406 102.062 1 21.92 262 GLY B CA 1
ATOM 4283 C C . GLY B 1 262 ? 24.656 33 101.75 1 21.92 262 GLY B C 1
ATOM 4284 O O . GLY B 1 262 ? 24.406 32.469 100.688 1 21.92 262 GLY B O 1
ATOM 4285 N N . ASN B 1 263 ? 24.516 32.125 102.875 1 25.09 263 ASN B N 1
ATOM 4286 C CA . ASN B 1 263 ? 25.062 31.234 103.875 1 25.09 263 ASN B CA 1
ATOM 4287 C C . ASN B 1 263 ? 25.031 29.781 103.438 1 25.09 263 ASN B C 1
ATOM 4289 O O . ASN B 1 263 ? 26.031 29.078 103.5 1 25.09 263 ASN B O 1
ATOM 4293 N N . HIS B 1 264 ? 23.844 29.188 103.75 1 22.98 264 HIS B N 1
ATOM 4294 C CA . HIS B 1 264 ? 23.656 27.906 104.438 1 22.98 264 HIS B CA 1
ATOM 4295 C C . HIS B 1 264 ? 23.719 26.75 103.375 1 22.98 264 HIS B C 1
ATOM 4297 O O . HIS B 1 264 ? 23.266 26.891 102.25 1 22.98 264 HIS B O 1
#

InterPro domains:
  IPR009602 CBY1-interacting BAR domain-containing protein/FAM92 [PF06730] (1-219)
  IPR009602 CBY1-interacting BAR domain-containing protein/FAM92 [PTHR21223] (4-224)
  IPR027267 AH/BAR domain superfamily [G3DSA:1.20.1270.60] (6-213)
  IPR027267 AH/BAR domain superfamily [SSF103657] (60-220)
  IPR035590 CBY1-interacting BAR domain-containing protein 1/2, BAR domain [cd07598] (8-218)

Nearest PDB structures (foldseek):
  8ceg-assembly1_B  TM=9.412E-01  e=1.151E-21  Homo sapiens
  4atm-assembly1_A-2  TM=8.677E-01  e=2.815E-04  Homo sapiens
  8afz-assembly1_B  TM=8.411E-01  e=1.082E-04  Homo sapiens
  2fic-assembly3_B  TM=8.136E-01  e=1.138E-04  Homo sapiens
  4avm-assembly1_A-2  TM=7.535E-01  e=7.238E-05  Homo sapiens

Sequence (528 aa):
MLRRVLENRDAQTRQLQDAVTNVEKHFGELCQIFAAYVRKTARLRDKADLLVNEINVYASTETPNLKQGLKNFADEFAKLQDYRQAEVERLEAKVVEPLKAYGTIVKMKRDDLKATLTARNREAKQLTQLERTRQRNPSDRHTFCKAETELQRATMDATRTTRHLEETIDNFEKQKIKDIKTIFSEFITIEMLFHGKALEVYTAAYQNIQKIDEEEDLEHRAASISIISESPVGHAGLREQNVVGSINMPLRRPSVEYWLKGNHMLRRVLENRDAQTRQLQDAVTNVEKHFGELCQIFAAYVRKTARLRDKADLLVNEINVYASTETPNLKQGLKNFADEFAKLQDYRQAEVERLEAKVVEPLKAYGTIVKMKRDDLKATLTARNREAKQLTQLERTRQRNPSDRHTFCKAETELQRATMDATRTTRHLEETIDNFEKQKIKDIKTIFSEFITIEMLFHGKALEVYTAAYQNIQKIDEEEDLEHRAASISIISESPVGHAGLREQNVVGSINMPLRRPSVEYWLKGNH

Solvent-accessible surface area (backbone atoms only — not comparable to full-atom values): 27832 Å² total; per-residue (Å²): 113,68,66,57,54,50,52,51,51,48,52,51,53,49,52,51,49,50,53,46,50,50,48,49,51,47,39,48,51,48,26,53,41,50,46,50,32,42,50,30,51,49,52,29,42,53,36,49,50,51,46,33,50,51,42,44,59,51,21,72,75,47,56,72,58,54,18,50,21,40,39,49,29,29,51,39,54,48,52,45,42,53,48,49,50,51,42,41,52,46,44,43,61,52,37,30,45,60,36,54,50,44,59,58,52,43,51,54,52,51,50,52,51,49,53,33,52,50,33,44,49,50,24,52,52,32,48,52,51,36,54,50,40,56,69,74,41,70,81,46,56,66,62,48,53,50,33,49,53,51,26,52,52,27,44,49,48,26,52,50,40,46,53,50,48,53,52,48,50,53,50,48,53,52,48,49,50,50,48,51,47,49,29,52,48,46,49,40,51,47,49,41,52,43,31,53,51,43,42,54,41,42,54,53,28,44,54,33,46,66,64,44,51,65,67,62,47,50,52,55,50,51,52,57,51,49,59,66,69,58,60,74,75,74,76,74,75,78,70,80,72,78,74,71,78,77,76,69,84,74,79,82,78,82,82,87,67,92,74,87,89,77,91,132,113,67,66,58,54,51,53,52,52,50,50,52,51,48,51,49,51,49,52,44,51,50,48,49,52,48,38,48,51,48,26,54,40,49,46,50,32,41,50,33,51,49,51,30,42,53,35,49,51,51,45,31,49,52,43,43,58,51,21,72,75,48,56,71,59,54,18,50,21,41,40,50,28,28,51,35,53,47,53,47,42,52,49,50,52,52,41,42,52,48,45,44,62,52,35,30,44,60,37,53,50,44,59,58,53,42,52,54,52,52,50,53,52,49,53,32,51,52,32,43,51,49,25,53,50,31,50,52,51,36,53,50,39,57,69,74,42,70,81,44,58,67,62,47,52,52,34,51,53,50,26,51,52,26,44,51,50,26,51,50,39,46,52,49,47,54,52,46,48,53,50,48,54,51,48,49,49,51,49,50,45,49,30,54,48,47,49,40,50,48,50,41,52,43,31,54,52,44,42,55,40,41,53,53,28,45,54,33,46,65,64,45,52,65,67,62,46,49,51,54,50,50,54,58,51,49,58,67,69,57,58,74,74,74,76,74,72,80,68,78,70,76,76,66,78,79,76,66,76,73,83,74,67,81,74,80,81,80,76,85,82,92,85,131